Protein 6RQA (pdb70)

Sequence (644 aa):
RHMLVVAEKEIAGLMTPEAAFEAIEAVFASMARRKAYNFPVVREAIGHEDALYGFKGGFDASALVLGLKAGGYWPNNQKHNLINHQSTVFLFDPDTGRVSAAVGGNLLTALRTAAASAVSIKYLAPKGAKVLGMIGAGHQSAFQMRAAANVHRFEKVIGWNPHPEMLSRLADTAAELGLPFEAVELDRLGAEADVIVSITSSFSPLLMNEHVKGPTHIAAMGTDTKGKQELDPALVARARIFTDEVAQSVSIGECQHAIAAGLIREDQVGELGAVVAGDDPGRGDAEVTIFDGTGVGLQDLAVAQAVVELAKHKGVAQEVEIRHMLVVAEKEIAGLMT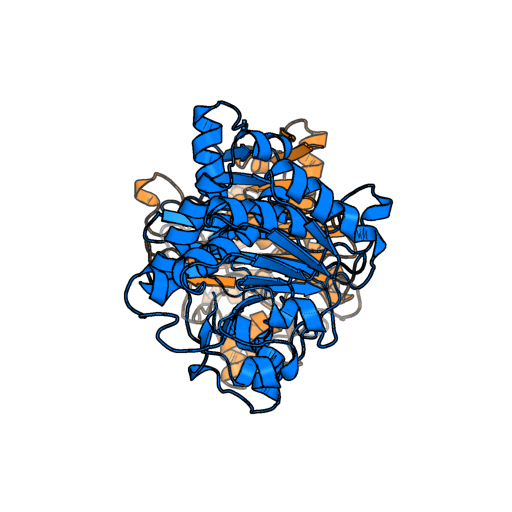PEAAFEAIEAVFASMARRKAYNFPVVREAIGHEDALYGFKGGFDASALVLGLKAGGYWPNNQKHNLINHQSTVFLFDPDTGRVSAAVGGNLLTALRTAAASAVSIKYLAPKGAKVLGMIGAGHQSAFQMRAAANVHRFEKVIGWNPHPEMLSRLADTAAELGLPFEAVELDRLGAEADVIVSITSSFSPLLMNEHVKGPTHIAAMGTDTKGKQELDPALVARARIFTDEVAQSVSIGECQHAIAAGLIREDQVGELGAVVAGDDPGRGDAEVTIFDGTGVGLQDLAVAQAVVELAKHKGVAQEVEI

Organism: Paracoccus denitrificans (strain Pd 1222) (NCBI:txid318586)

Secondary structure (DSSP, 8-state):
--EEEE-GGGHHHH--HHHHHHHHHHHHHHHHTTSEEEPPPEEEE-SSTT-EEEEEEEEETTTTEEEEEEEEE-TTGGGGT--SEEEEEEEE-TTT--EEEEEE-HHHHHHHHHHHHHHHHHHHSPTT--EEEEE--SHHHHHHHHHHHHHS--SEEEEE-SSGGGHHHHHHHHHHTT--EEE--HHHHHHH-SEEEE----EEEEE-TTT--SSEEEEE-S--SBTBEEE-HHHHHTSEEEES-HHHHHHTSTTHHHHHTTSS-GGGEEEHHHHHTTSS--STT-SEEEEE----HHHHHHHHHHHHHHHHHHT--EEE--/-EEEEE-GGGHHHH--HHHHHHHHHHHHHHHHTTSEEEPPPEEEE-SSTT-EEEEEEEEETTTTEEEEEEEEE-TTGGGGT--SEEEEEEEE-TTT--EEEEEE-HHHHHHHHHHHHHHHHHHHSPTT--EEEEE--SHHHHHHHHHHHHHS--SEEEEE-SSGGGGHHHHHHHHHTT--EEE--HHHHHHH-SEEEE----EEEEE-TTT--SSEEEEE-S--STT-EEE-HHHHTTSEEEES-HHHHTTTSTTHHHHHTTSS-STTEEEHHHHHTTSS-TTTT-SEEEEE----HHHHHHHHHHHHHHHHHHT--EEEE-

Foldseek 3Di:
DFAWEFEPVCLVVQDDLVLLLVLLLVVLQQVVVVQKDKDPWFWDQPVPLSWIWTWIWMARNVVQKGWIKTFGARPPCVVVVDHGGFIKTWIAGNVPRHTHYIYGCPVLQLSNLLSVLLLCCLLAFPDPFAEEEEEALDPSSLNNVVSNCVNDPYAAYEYEYPPVVSCVSVQVSCVVSVHYYDYDALLVRLDRGREYEYADQAQDERNEQNSHDFAHEYEYAHFQAARGEHHHLVNVLQAQAEEADLVRCCGRWRVVVVCVVVSDHSVSHHYSNCSSNVNDSYNPPRRYYYYTYNDHGSSSRSSVVSSCVSCVVVVSIDIGHD/DWAWEFEPVCCVVFDDLVLLLVLLLVLLLQVVVVQKDKDDKAWDQPVPLRWIWTWIWMAHNVVQWGWIKTFGARPPCVVVVDHGGWIKTWTAGNVPGHTHYIYTCPVLQLSLLLSNVLLLCLQAFDDPFAEEEEEAQDPSRLNNVNSNCVNDPYAAYEYEYPDVPRPVSVCVSCVVSVHHYDYDDLLQRQDRGSEYEYADQAQDAANELNSHDWAHEYEDRHFQAARHEHHHLVNVLQAQAEERDLVRCCGRWNVVVNVVVVSDDSVRHHHSSCSSNVNDNHNPPRRYYYYTYRDHGSSSRSSVVSSCVSCVVVPNIDIGDD

CATH classification: 3.40.50.720

Radius of gyration: 28.06 Å; Cα contacts (8 Å, |Δi|>4): 1623; chains: 2; bounding box: 65×58×78 Å

GO terms:
  GO:0070404 NADH binding (F, IDA)
  GO:0016639 oxidoreductase activity, acting on the CH-NH2 group of donors, NAD or NADP as acceptor (F, IDA)
  GO:0009436 glyoxylate catabolic process (P, IMP)
  GO:0046296 glycolate catabolic process (P, IMP)

Solvent-accessible surface area: 24777 Å² total; per-residue (Å²): 198,92,0,24,0,0,3,44,131,32,0,72,54,15,12,63,49,85,30,1,23,118,17,0,34,56,5,2,9,16,20,23,130,164,112,8,76,22,3,79,57,8,109,36,73,13,69,44,43,98,0,62,0,8,4,46,1,0,3,9,48,76,64,78,10,0,0,0,22,0,8,24,80,1,47,57,1,158,133,62,130,29,96,46,111,7,18,7,0,0,4,3,48,12,48,12,1,34,5,39,2,0,0,5,0,35,38,0,28,2,21,11,14,2,2,2,3,2,0,0,3,110,63,1,20,9,157,59,4,105,27,0,0,0,1,1,1,29,112,41,0,2,27,2,0,71,10,2,24,73,41,44,190,5,74,64,0,0,0,38,8,60,117,98,162,82,25,70,82,0,37,92,9,0,76,125,54,66,25,81,50,56,54,14,118,16,84,96,0,0,53,71,2,35,0,0,1,0,24,15,83,13,140,61,49,30,0,71,33,126,45,0,108,36,82,0,0,0,0,1,14,10,1,46,42,144,39,35,20,1,1,21,26,42,0,2,39,82,11,106,5,3,0,8,52,29,66,19,0,31,38,35,0,3,0,16,42,0,46,90,70,61,90,14,149,103,114,84,9,23,50,0,4,20,11,24,16,66,115,40,124,0,13,47,152,24,91,0,0,1,0,0,3,7,8,0,2,1,1,0,2,17,0,0,55,29,0,9,88,66,0,117,165,115,63,37,17,60,132,9,77,18,162,110,1,35,0,0,2,47,146,47,0,76,71,19,13,64,49,94,22,2,21,122,17,0,34,57,3,3,8,10,16,18,123,172,98,8,78,23,4,81,65,10,149,39,71,10,72,45,41,96,1,60,0,11,2,73,1,0,4,6,51,67,58,84,6,0,0,0,15,0,7,25,76,1,54,54,1,159,127,70,143,22,105,46,116,15,19,7,0,0,8,4,49,11,46,13,0,52,10,43,3,0,0,4,0,36,39,0,36,4,26,12,18,2,2,1,1,2,0,0,2,106,58,1,22,9,207,58,4,111,20,0,0,0,2,2,2,37,119,58,1,15,30,1,0,67,8,1,28,61,39,38,222,14,111,47,0,0,0,44,12,53,127,92,136,96,38,69,84,0,33,98,6,0,74,113,56,62,34,76,48,62,61,12,115,16,87,100,0,0,54,69,2,34,0,0,0,0,21,17,85,15,133,64,51,32,0,53,38,110,33,0,120,27,80,1,0,0,0,0,15,9,1,58,40,145,34,36,20,1,2,18,31,45,0,2,43,93,15,94,7,3,0,8,47,36,73,33,0,20,52,56,0,3,0,2,42,1,53,81,70,61,88,27,154,105,103,120,9,20,48,0,2,17,15,29,20,63,110,37,123,1,30,51,151,26,88,1,0,0,0,0,3,13,15,3,3,1,2,0,1,12,0,0,60,22,0,10,60,63,0,104,142,147,65,38,18,55,133,5,62,15

B-factor: mean 52.24, std 17.53, range [22.67, 156.12]

InterPro domains:
  IPR003462 Ornithine cyclodeaminase/mu-crystallin [PF02423] (9-312)
  IPR003462 Ornithine cyclodeaminase/mu-crystallin [PIRSF001439] (1-320)
  IPR003462 Ornithine cyclodeaminase/mu-crystallin [PTHR13812] (1-317)
  IPR023401 Ornithine cyclodeaminase, N-terminal [G3DSA:3.30.1780.10] (6-314)
  IPR036291 NAD(P)-binding domain superfamily [SSF51735] (1-320)
  IPR054860 Iminosuccinate reductase BhcD [NF045643] (1-320)

Nearest PDB structures (foldseek):
  6rqa-assembly1_B  TM=1.003E+00  e=3.065E-73  Paracoccus denitrificans PD1222
  1omo-assembly1_A  TM=9.480E-01  e=4.350E-32  Archaeoglobus fulgidus
  5yu0-assembly1_B  TM=8.718E-01  e=1.323E-27  Streptomyces pristinaespiralis
  3hdj-assembly1_B  TM=9.261E-01  e=1.068E-26  Bordetella pertussis
  1x7d-assembly1_A  TM=8.361E-01  e=2.037E-24  Pseudomonas putida

Structure (mmCIF, N/CA/C/O backbone):
data_6RQA
#
_entry.id   6RQA
#
_cell.length_a   50.386
_cell.length_b   72.407
_cell.length_c   164.266
_cell.angle_alpha   90.000
_cell.angle_beta   90.000
_cell.angle_gamma   90.000
#
_symmetry.space_group_name_H-M   'P 21 21 21'
#
loop_
_entity.id
_entity.type
_entity.pdbx_description
1 polymer 'iminosuccinate reductase'
2 non-polymer NICOTINAMIDE-ADENINE-DINUCLEOTIDE
3 non-polymer 'TERBIUM(III) ION'
4 non-polymer Tb-Xo4
5 water water
#
loop_
_atom_site.group_PDB
_atom_site.id
_atom_site.type_symbol
_atom_site.label_atom_id
_atom_site.label_alt_id
_atom_site.label_comp_id
_atom_site.label_asym_id
_atom_site.label_entity_id
_atom_site.label_seq_id
_atom_site.pdbx_PDB_ins_code
_atom_site.Cartn_x
_atom_site.Cartn_y
_atom_site.Cartn_z
_atom_site.occupancy
_atom_site.B_iso_or_equiv
_atom_site.auth_seq_id
_atom_site.auth_comp_id
_atom_site.auth_asym_id
_atom_site.auth_atom_id
_atom_site.pdbx_PDB_model_num
ATOM 1 N N . ARG A 1 20 ? 9.46000 33.89700 60.94100 1.000 80.77955 -1 ARG A N 1
ATOM 2 C CA . ARG A 1 20 ? 9.86400 32.51700 60.69500 1.000 82.88982 -1 ARG A CA 1
ATOM 3 C C . ARG A 1 20 ? 11.30600 32.43600 60.21600 1.000 88.25251 -1 ARG A C 1
ATOM 4 O O . ARG A 1 20 ? 11.71600 33.16000 59.30700 1.000 85.80630 -1 ARG A O 1
ATOM 12 N N . HIS A 1 21 ? 12.07000 31.54100 60.83200 1.000 87.42847 0 HIS A N 1
ATOM 13 C CA . HIS A 1 21 ? 13.47300 31.35500 60.49300 1.000 72.84959 0 HIS A CA 1
ATOM 14 C C . HIS A 1 21 ? 13.88700 29.95200 60.91400 1.000 57.23707 0 HIS A C 1
ATOM 15 O O . HIS A 1 21 ? 13.08100 29.16600 61.41900 1.000 56.63244 0 HIS A O 1
ATOM 22 N N . MET A 1 22 ? 15.16100 29.64700 60.70200 1.000 48.47306 1 MET A N 1
ATOM 23 C CA . MET A 1 22 ? 15.72900 28.34100 60.99200 1.000 40.11402 1 MET A CA 1
ATOM 24 C C . MET A 1 22 ? 16.99400 28.52700 61.81500 1.000 42.20888 1 MET A C 1
ATOM 25 O O . MET A 1 22 ? 17.78000 29.44300 61.55800 1.000 43.53321 1 MET A O 1
ATOM 30 N N . LEU A 1 23 ? 17.18300 27.66700 62.81000 1.000 38.57505 2 LEU A N 1
ATOM 31 C CA . LEU A 1 23 ? 18.36300 27.73000 63.65700 1.000 41.20476 2 LEU A CA 1
ATOM 32 C C . LEU A 1 23 ? 19.44000 26.78500 63.14300 1.000 36.53006 2 LEU A C 1
ATOM 33 O O . LEU A 1 23 ? 19.15000 25.75400 62.53200 1.000 43.33608 2 LEU A O 1
ATOM 38 N N . VAL A 1 24 ? 20.69600 27.15500 63.38600 1.000 40.49612 3 VAL A N 1
ATOM 39 C CA . VAL A 1 24 ? 21.84800 26.34000 63.01100 1.000 39.54331 3 VAL A CA 1
ATOM 40 C C . VAL A 1 24 ? 22.82500 26.32600 64.17600 1.000 36.32163 3 VAL A C 1
ATOM 41 O O . VAL A 1 24 ? 23.19200 27.38500 64.69700 1.000 35.92236 3 VAL A O 1
ATOM 45 N N . VAL A 1 25 ? 23.24300 25.13200 64.58700 1.000 31.71018 4 VAL A N 1
ATOM 46 C CA . VAL A 1 25 ? 24.22400 24.95600 65.65200 1.000 36.28165 4 VAL A CA 1
ATOM 47 C C . VAL A 1 25 ? 25.45200 24.30300 65.03600 1.000 39.17860 4 VAL A C 1
ATOM 48 O O . VAL A 1 25 ? 25.40900 23.12800 64.64400 1.000 24.27748 4 VAL A O 1
ATOM 52 N N . ALA A 1 26 ? 26.54500 25.05800 64.95200 1.000 41.80710 5 ALA A N 1
ATOM 53 C CA . ALA A 1 26 ? 27.77100 24.55700 64.35100 1.000 39.16286 5 ALA A CA 1
ATOM 54 C C . ALA A 1 26 ? 28.36000 23.42000 65.18200 1.000 40.63305 5 ALA A C 1
ATOM 55 O O . ALA A 1 26 ? 28.11600 23.29700 66.38600 1.000 58.18260 5 ALA A O 1
ATOM 57 N N . GLU A 1 27 ? 29.15400 22.58000 64.51300 1.000 42.84351 6 GLU A N 1
ATOM 58 C CA . GLU A 1 27 ? 29.76700 21.43600 65.18100 1.000 43.61672 6 GLU A CA 1
ATOM 59 C C . GLU A 1 27 ? 30.69900 21.87800 66.30300 1.000 41.49791 6 GLU A C 1
ATOM 60 O O . GLU A 1 27 ? 30.78900 21.21500 67.34300 1.000 45.97015 6 GLU A O 1
ATOM 66 N N . LYS A 1 28 ? 31.39600 23.00000 66.11400 1.000 37.78899 7 LYS A N 1
ATOM 67 C CA . LYS A 1 28 ? 32.38500 23.44000 67.09200 1.000 50.06502 7 LYS A CA 1
ATOM 68 C C . LYS A 1 28 ? 31.75600 23.87400 68.41000 1.000 53.48780 7 LYS A C 1
ATOM 69 O O . LYS A 1 28 ? 32.46500 23.96700 69.41800 1.000 51.49955 7 LYS A O 1
ATOM 75 N N . GLU A 1 29 ? 30.45200 24.13600 68.42800 1.000 48.55964 8 GLU A N 1
ATOM 76 C CA . GLU A 1 29 ? 29.77000 24.56400 69.64100 1.000 45.47340 8 GLU A CA 1
ATOM 77 C C . GLU A 1 29 ? 29.25300 23.40300 70.48100 1.000 45.77366 8 GLU A C 1
ATOM 78 O O . GLU A 1 29 ? 28.86100 23.62100 71.63200 1.000 54.27453 8 GLU A O 1
ATOM 84 N N . ILE A 1 30 ? 29.25300 22.18100 69.94000 1.000 42.96274 9 ILE A N 1
ATOM 85 C CA . ILE A 1 30 ? 28.63100 21.05200 70.62900 1.000 39.44484 9 ILE A CA 1
ATOM 86 C C . ILE A 1 30 ? 29.34900 20.75200 71.93800 1.000 38.44853 9 ILE A C 1
ATOM 87 O O . ILE A 1 30 ? 28.71100 20.49800 72.96700 1.000 39.21189 9 ILE A O 1
ATOM 92 N N . ALA A 1 31 ? 30.68500 20.77800 71.92200 1.000 52.31665 10 ALA A N 1
ATOM 93 C CA . ALA A 1 31 ? 31.45200 20.40900 73.10900 1.000 43.25532 10 ALA A CA 1
ATOM 94 C C . ALA A 1 31 ? 31.15800 21.33900 74.28000 1.000 44.49970 10 ALA A C 1
ATOM 95 O O . ALA A 1 31 ? 31.03700 20.88800 75.42500 1.000 42.76072 10 ALA A O 1
ATOM 97 N N . GLY A 1 32 ? 31.03800 22.63900 74.01600 1.000 59.20251 11 GLY A N 1
ATOM 98 C CA . GLY A 1 32 ? 30.74800 23.59000 75.07200 1.000 65.63940 11 GLY A CA 1
ATOM 99 C C . GLY A 1 32 ? 29.31400 23.60600 75.54600 1.000 66.06421 11 GLY A C 1
ATOM 100 O O . GLY A 1 32 ? 29.00000 24.32000 76.50500 1.000 70.27457 11 GLY A O 1
ATOM 101 N N . LEU A 1 33 ? 28.43700 22.84000 74.90100 1.000 52.15555 12 LEU A N 1
ATOM 102 C CA . LEU A 1 33 ? 27.02600 22.77400 75.26200 1.000 47.16882 12 LEU A CA 1
ATOM 103 C C . LEU A 1 33 ? 26.62800 21.45300 75.89700 1.000 48.80499 12 LEU A C 1
ATOM 104 O O . LEU A 1 33 ? 25.89800 21.44800 76.88900 1.000 46.36613 12 LEU A O 1
ATOM 109 N N . MET A 1 34 ? 27.09900 20.33400 75.36100 1.000 56.24141 13 MET A N 1
ATOM 110 C CA . MET A 1 34 ? 26.70200 19.02400 75.85000 1.000 54.28019 13 MET A CA 1
ATOM 111 C C . MET A 1 34 ? 27.63200 18.53800 76.95400 1.000 49.76080 13 MET A C 1
ATOM 112 O O . MET A 1 34 ? 28.83400 18.81800 76.95700 1.000 56.01684 13 MET A O 1
ATOM 117 N N . THR A 1 35 ? 27.05400 17.81000 77.89600 1.000 48.53568 14 THR A N 1
ATOM 118 C CA . THR A 1 35 ? 27.75900 17.12600 78.96600 1.000 46.04286 14 THR A CA 1
ATOM 119 C C . THR A 1 35 ? 27.30400 15.67700 78.97900 1.000 45.39850 14 THR A C 1
ATOM 120 O O . THR A 1 35 ? 26.21100 15.35900 78.49700 1.000 47.67471 14 THR A O 1
ATOM 124 N N . PRO A 1 36 ? 28.12800 14.76500 79.50300 1.000 42.50960 15 PRO A N 1
ATOM 125 C CA . PRO A 1 36 ? 27.68000 13.36600 79.61000 1.000 42.13079 15 PRO A CA 1
ATOM 126 C C . PRO A 1 36 ? 26.41200 13.19800 80.43200 1.000 47.93864 15 PRO A C 1
ATOM 127 O O . PRO A 1 36 ? 25.64800 12.25600 80.18600 1.000 46.41674 15 PRO A O 1
ATOM 131 N N . GLU A 1 37 ? 26.16100 14.08600 81.39800 1.000 52.02237 16 GLU A N 1
ATOM 132 C CA . GLU A 1 37 ? 24.92400 14.00500 82.17000 1.000 54.28215 16 GLU A CA 1
ATOM 133 C C . GLU A 1 37 ? 23.72800 14.47000 81.34700 1.000 51.65770 16 GLU A C 1
ATOM 134 O O . GLU A 1 37 ? 22.65200 13.86300 81.41100 1.000 39.81823 16 GLU A O 1
ATOM 140 N N . ALA A 1 38 ? 23.89600 15.54500 80.57200 1.000 36.43967 17 ALA A N 1
ATOM 141 C CA . ALA A 1 38 ? 22.80000 16.03700 79.74200 1.000 29.01201 17 ALA A CA 1
ATOM 142 C C . ALA A 1 38 ? 22.44400 15.04000 78.64600 1.000 38.63952 17 ALA A C 1
ATOM 143 O O . ALA A 1 38 ? 21.26200 14.82700 78.35300 1.000 46.71637 17 ALA A O 1
ATOM 145 N N . ALA A 1 39 ? 23.45200 14.42300 78.02600 1.000 38.45234 18 ALA A N 1
ATOM 146 C CA . ALA A 1 39 ? 23.18000 13.37800 77.04700 1.000 44.75506 18 ALA A CA 1
ATOM 147 C C . ALA A 1 39 ? 22.53200 12.16400 77.69500 1.000 47.75461 18 ALA A C 1
ATOM 148 O O . ALA A 1 39 ? 21.69900 11.49900 77.07000 1.000 47.89685 18 ALA A O 1
ATOM 150 N N . PHE A 1 40 ? 22.89400 11.86600 78.94500 1.000 38.31456 19 PHE A N 1
ATOM 151 C CA . PHE A 1 40 ? 22.30800 10.72200 79.63400 1.000 37.83026 19 PHE A CA 1
ATOM 152 C C . PHE A 1 40 ? 20.82100 10.94000 79.89000 1.000 39.51606 19 PHE A C 1
ATOM 153 O O . PHE A 1 40 ? 20.00500 10.04000 79.66100 1.000 35.00043 19 PHE A O 1
ATOM 161 N N . GLU A 1 41 ? 20.45200 12.13200 80.36500 1.000 34.38915 20 GLU A N 1
ATOM 162 C CA . GLU A 1 41 ? 19.05100 12.40600 80.67300 1.000 31.89950 20 GLU A CA 1
ATOM 163 C C . GLU A 1 41 ? 18.18900 12.37500 79.41800 1.000 40.01858 20 GLU A C 1
ATOM 164 O O . GLU A 1 41 ? 17.03200 11.93900 79.46300 1.000 46.15665 20 GLU A O 1
ATOM 170 N N . ALA A 1 42 ? 18.73100 12.83400 78.28800 1.000 37.86493 21 ALA A N 1
ATOM 171 C CA . ALA A 1 42 ? 17.96100 12.82900 77.04800 1.000 34.01084 21 ALA A CA 1
ATOM 172 C C . ALA A 1 42 ? 17.73100 11.40800 76.55100 1.000 42.03166 21 ALA A C 1
ATOM 173 O O . ALA A 1 42 ? 16.60900 11.04100 76.18200 1.000 41.86004 21 ALA A O 1
ATOM 175 N N . ILE A 1 43 ? 18.78400 10.58800 76.54700 1.000 37.12385 22 ILE A N 1
ATOM 176 C CA . ILE A 1 43 ? 18.67600 9.24000 75.99900 1.000 36.25356 22 ILE A CA 1
ATOM 177 C C . ILE A 1 43 ? 17.86700 8.34200 76.92700 1.000 34.64506 22 ILE A C 1
ATOM 178 O O . ILE A 1 43 ? 17.10000 7.48600 76.46900 1.000 36.33154 22 ILE A O 1
ATOM 183 N N . GLU A 1 44 ? 18.02000 8.52000 78.24100 1.000 41.56962 23 GLU A N 1
ATOM 184 C CA . GLU A 1 44 ? 17.22000 7.74600 79.18500 1.000 39.02578 23 GLU A CA 1
ATOM 185 C C . GLU A 1 44 ? 15.73200 8.00000 78.98100 1.000 38.26202 23 GLU A C 1
ATOM 186 O O . GLU A 1 44 ? 14.92900 7.06000 78.96400 1.000 34.37720 23 GLU A O 1
ATOM 192 N N . ALA A 1 45 ? 15.34800 9.26700 78.80600 1.000 35.36178 24 ALA A N 1
ATOM 193 C CA . ALA A 1 45 ? 13.94700 9.58900 78.56600 1.000 27.61712 24 ALA A CA 1
ATOM 194 C C . ALA A 1 45 ? 13.45800 9.02900 77.23700 1.000 37.39354 24 ALA A C 1
ATOM 195 O O . ALA A 1 45 ? 12.28900 8.64400 77.12400 1.000 44.71492 24 ALA A O 1
ATOM 197 N N . VAL A 1 46 ? 14.32900 8.96900 76.22800 1.000 35.52761 25 VAL A N 1
ATOM 198 C CA . VAL A 1 46 ? 13.90800 8.48200 74.91700 1.000 44.24732 25 VAL A CA 1
ATOM 199 C C . VAL A 1 46 ? 13.66700 6.97700 74.95300 1.000 39.86242 25 VAL A C 1
ATOM 200 O O . VAL A 1 46 ? 12.76100 6.46600 74.28300 1.000 50.15706 25 VAL A O 1
ATOM 204 N N . PHE A 1 47 ? 14.46200 6.24400 75.73700 1.000 49.02709 26 PHE A N 1
ATOM 205 C CA . PHE A 1 47 ? 14.21500 4.81500 75.90100 1.000 51.84582 26 PHE A CA 1
ATOM 206 C C . PHE A 1 47 ? 12.86300 4.56400 76.55400 1.000 52.12285 26 PHE A C 1
ATOM 207 O O . PHE A 1 47 ? 12.14600 3.62900 76.17800 1.000 50.92686 26 PHE A O 1
ATOM 215 N N . ALA A 1 48 ? 12.49300 5.39400 77.53100 1.000 38.31178 27 ALA A N 1
ATOM 216 C CA . ALA A 1 48 ? 11.19700 5.23700 78.18100 1.000 46.40035 27 ALA A CA 1
ATOM 217 C C . ALA A 1 48 ? 10.05500 5.58100 77.23100 1.000 47.38771 27 ALA A C 1
ATOM 218 O O . ALA A 1 48 ? 9.01800 4.90600 77.22800 1.000 40.62914 27 ALA A O 1
ATOM 220 N N . SER A 1 49 ? 10.22600 6.62300 76.41400 1.000 46.23415 28 SER A N 1
ATOM 221 C CA . SER A 1 49 ? 9.17800 7.00500 75.47200 1.000 45.26589 28 SER A CA 1
ATOM 222 C C . SER A 1 49 ? 8.94900 5.92000 74.42800 1.000 49.85875 28 SER A C 1
ATOM 223 O O . SER A 1 49 ? 7.80900 5.68200 74.01200 1.000 44.98539 28 SER A O 1
ATOM 226 N N . MET A 1 50 ? 10.02100 5.25300 73.99000 1.000 40.82569 29 MET A N 1
ATOM 227 C CA . MET A 1 50 ? 9.87000 4.15900 73.03600 1.000 37.85221 29 MET A CA 1
ATOM 228 C C . MET A 1 50 ? 9.14900 2.97400 73.66400 1.000 41.95710 29 MET A C 1
ATOM 229 O O . MET A 1 50 ? 8.33400 2.31700 73.00600 1.000 49.36493 29 MET A O 1
ATOM 234 N N . ALA A 1 51 ? 9.44200 2.68100 74.93300 1.000 30.06400 30 ALA A N 1
ATOM 235 C CA . ALA A 1 51 ? 8.76800 1.57900 75.61000 1.000 32.86424 30 ALA A CA 1
ATOM 236 C C . ALA A 1 51 ? 7.29300 1.88500 75.82600 1.000 40.18993 30 ALA A C 1
ATOM 237 O O . ALA A 1 51 ? 6.44300 0.99900 75.68800 1.000 32.72506 30 ALA A O 1
ATOM 239 N N . ARG A 1 52 ? 6.97000 3.13200 76.16700 1.000 41.61616 31 ARG A N 1
ATOM 240 C CA . ARG A 1 52 ? 5.58700 3.55100 76.34800 1.000 43.60817 31 ARG A CA 1
ATOM 241 C C . ARG A 1 52 ? 4.88700 3.85800 75.03300 1.000 47.71325 31 ARG A C 1
ATOM 242 O O . ARG A 1 52 ? 3.73500 4.30500 75.05700 1.000 37.17731 31 ARG A O 1
ATOM 250 N N . ARG A 1 53 ? 5.55600 3.63800 73.89800 1.000 45.23305 32 ARG A N 1
ATOM 251 C CA . ARG A 1 53 ? 4.98200 3.85300 72.56900 1.000 45.81027 32 ARG A CA 1
ATOM 252 C C . ARG A 1 53 ? 4.56700 5.30600 72.35100 1.000 47.92634 32 ARG A C 1
ATOM 253 O O . ARG A 1 53 ? 3.62300 5.58800 71.60900 1.000 57.67115 32 ARG A O 1
ATOM 261 N N . LYS A 1 54 ? 5.26500 6.23600 72.99700 1.000 38.42212 33 LYS A N 1
ATOM 262 C CA . LYS A 1 54 ? 5.08600 7.66000 72.74300 1.000 35.03810 33 LYS A CA 1
ATOM 263 C C . LYS A 1 54 ? 6.08000 8.19700 71.72500 1.000 37.84555 33 LYS A C 1
ATOM 264 O O . LYS A 1 54 ? 6.08900 9.40400 71.46200 1.000 37.44418 33 LYS A O 1
ATOM 270 N N . ALA A 1 55 ? 6.91000 7.32900 71.15100 1.000 44.60957 34 ALA A N 1
ATOM 271 C CA . ALA A 1 55 ? 7.92000 7.72200 70.18200 1.000 32.63301 34 ALA A CA 1
ATOM 272 C C . ALA A 1 55 ? 8.32500 6.48900 69.39100 1.000 37.19931 34 ALA A C 1
ATOM 273 O O . ALA A 1 55 ? 8.23000 5.36300 69.88700 1.000 34.15217 34 ALA A O 1
ATOM 275 N N . TYR A 1 56 ? 8.77300 6.70900 68.15800 1.000 28.09646 35 TYR A N 1
ATOM 276 C CA . TYR A 1 56 ? 9.17300 5.59600 67.30800 1.000 31.37442 35 TYR A CA 1
ATOM 277 C C . TYR A 1 56 ? 10.13600 6.09800 66.24400 1.000 30.30520 35 TYR A C 1
ATOM 278 O O . TYR A 1 56 ? 10.17500 7.28900 65.92600 1.000 31.01699 35 TYR A O 1
ATOM 287 N N . ASN A 1 57 ? 10.90600 5.16500 65.69400 1.000 33.86037 36 ASN A N 1
ATOM 288 C CA . ASN A 1 57 ? 11.87600 5.45500 64.64900 1.000 31.21305 36 ASN A CA 1
ATOM 289 C C . ASN A 1 57 ? 11.30200 5.10000 63.28500 1.000 33.85277 36 ASN A C 1
ATOM 290 O O . ASN A 1 57 ? 10.63800 4.07200 63.12800 1.000 39.79441 36 ASN A O 1
ATOM 295 N N . PHE A 1 58 ? 11.57200 5.95300 62.30000 1.000 39.83723 37 PHE A N 1
ATOM 296 C CA . PHE A 1 58 ? 11.15700 5.68400 60.93600 1.000 35.53035 37 PHE A CA 1
ATOM 297 C C . PHE A 1 58 ? 11.97200 4.52900 60.35900 1.000 33.78705 37 PHE A C 1
ATOM 298 O O . PHE A 1 58 ? 13.03700 4.18800 60.87800 1.000 46.39908 37 PHE A O 1
ATOM 306 N N . PRO A 1 59 ? 11.48200 3.89800 59.29200 1.000 35.71117 38 PRO A N 1
ATOM 307 C CA . PRO A 1 59 ? 12.29900 2.89800 58.59300 1.000 40.81555 38 PRO A CA 1
ATOM 308 C C . PRO A 1 59 ? 13.60300 3.51200 58.10200 1.000 43.61441 38 PRO A C 1
ATOM 309 O O . PRO A 1 59 ? 13.61400 4.57000 57.47000 1.000 43.51108 38 PRO A O 1
ATOM 313 N N . VAL A 1 60 ? 14.70700 2.83900 58.40400 1.000 34.33925 39 VAL A N 1
ATOM 314 C CA . VAL A 1 60 ? 16.03100 3.38500 58.12900 1.000 28.28813 39 VAL A CA 1
ATOM 315 C C . VAL A 1 60 ? 16.35400 3.22500 56.65000 1.000 23.77159 39 VAL A C 1
ATOM 316 O O . VAL A 1 60 ? 16.20600 2.13800 56.08100 1.000 37.12707 39 VAL A O 1
ATOM 320 N N . VAL A 1 61 ? 16.78800 4.31300 56.02400 1.000 23.45982 40 VAL A N 1
ATOM 321 C CA . VAL A 1 61 ? 17.38300 4.26200 54.69400 1.000 32.69263 40 VAL A CA 1
ATOM 322 C C . VAL A 1 61 ? 18.89300 4.16500 54.85900 1.000 36.24979 40 VAL A C 1
ATOM 323 O O . VAL A 1 61 ? 19.48500 4.89300 55.66400 1.000 53.39925 40 VAL A O 1
ATOM 327 N N . ARG A 1 62 ? 19.51400 3.25300 54.11500 1.000 27.15030 41 ARG A N 1
ATOM 328 C CA . ARG A 1 62 ? 20.96100 3.06200 54.18900 1.000 31.46608 41 ARG A CA 1
ATOM 329 C C . ARG A 1 62 ? 21.41900 2.55400 52.83100 1.000 43.27856 41 ARG A C 1
ATOM 330 O O . ARG A 1 62 ? 21.14500 1.40400 52.47400 1.000 44.80017 41 ARG A O 1
ATOM 338 N N . GLU A 1 63 ? 22.11200 3.40600 52.08000 1.000 37.34483 42 GLU A N 1
ATOM 339 C CA . GLU A 1 63 ? 22.46300 3.12500 50.69700 1.000 36.10144 42 GLU A CA 1
ATOM 340 C C . GLU A 1 63 ? 23.96900 3.21000 50.49300 1.000 33.62535 42 GLU A C 1
ATOM 341 O O . GLU A 1 63 ? 24.62200 4.13800 50.97800 1.000 33.80101 42 GLU A O 1
ATOM 347 N N . ALA A 1 64 ? 24.51200 2.23100 49.77300 1.000 42.31535 43 ALA A N 1
ATOM 348 C CA . ALA A 1 64 ? 25.88500 2.29800 49.27600 1.000 41.06749 43 ALA A CA 1
ATOM 349 C C . ALA A 1 64 ? 25.81900 2.95900 47.90600 1.000 42.24039 43 ALA A C 1
ATOM 350 O O . ALA A 1 64 ? 25.59600 2.30600 46.88500 1.000 45.44851 43 ALA A O 1
ATOM 352 N N . ILE A 1 65 ? 26.00600 4.28200 47.88700 1.000 47.47753 44 ILE A N 1
ATOM 353 C CA . ILE A 1 65 ? 25.81000 5.06600 46.67300 1.000 44.51143 44 ILE A CA 1
ATOM 354 C C . ILE A 1 65 ? 26.81700 4.75000 45.57900 1.000 53.85679 44 ILE A C 1
ATOM 355 O O . ILE A 1 65 ? 26.62000 5.16800 44.43300 1.000 64.59991 44 ILE A O 1
ATOM 360 N N . GLY A 1 66 ? 27.89000 4.02800 45.89600 1.000 60.23621 45 GLY A N 1
ATOM 361 C CA . GLY A 1 66 ? 28.88800 3.66500 44.91400 1.000 68.63838 45 GLY A CA 1
ATOM 362 C C . GLY A 1 66 ? 29.97800 4.69000 44.69300 1.000 72.06366 45 GLY A C 1
ATOM 363 O O . GLY A 1 66 ? 30.92400 4.41200 43.94600 1.000 89.58015 45 GLY A O 1
ATOM 364 N N . HIS A 1 67 ? 29.88200 5.86000 45.31700 1.000 49.67369 46 HIS A N 1
ATOM 365 C CA . HIS A 1 67 ? 30.86300 6.92700 45.16600 1.000 43.26878 46 HIS A CA 1
ATOM 366 C C . HIS A 1 67 ? 31.70600 6.99800 46.43100 1.000 52.12712 46 HIS A C 1
ATOM 367 O O . HIS A 1 67 ? 31.16400 7.14600 47.53200 1.000 43.48082 46 HIS A O 1
ATOM 374 N N . GLU A 1 68 ? 33.02800 6.88400 46.27000 1.000 42.23398 47 GLU A N 1
ATOM 375 C CA . GLU A 1 68 ? 33.97800 6.93000 47.38400 1.000 34.92384 47 GLU A CA 1
ATOM 376 C C . GLU A 1 68 ? 33.70300 5.83700 48.41600 1.000 38.28574 47 GLU A C 1
ATOM 377 O O . GLU A 1 68 ? 34.04100 5.98700 49.59300 1.000 37.72251 47 GLU A O 1
ATOM 383 N N . ASP A 1 69 ? 33.08800 4.73300 47.97900 1.000 42.43826 48 ASP A N 1
ATOM 384 C CA . ASP A 1 69 ? 32.74100 3.60800 48.85300 1.000 47.62325 48 ASP A CA 1
ATOM 385 C C . ASP A 1 69 ? 31.87700 4.04900 50.03000 1.000 41.20767 48 ASP A C 1
ATOM 386 O O . ASP A 1 69 ? 31.90300 3.43300 51.09800 1.000 44.31045 48 ASP A O 1
ATOM 391 N N . ALA A 1 70 ? 31.09500 5.10600 49.83800 1.000 41.20368 49 ALA A N 1
ATOM 392 C CA . ALA A 1 70 ? 30.38100 5.73300 50.93700 1.000 52.45093 49 ALA A CA 1
ATOM 393 C C . ALA A 1 70 ? 29.09600 4.98600 51.27400 1.000 42.58774 49 ALA A C 1
ATOM 394 O O . ALA A 1 70 ? 28.45700 4.37400 50.41400 1.000 34.96259 49 ALA A O 1
ATOM 396 N N . LEU A 1 71 ? 28.72500 5.04700 52.55000 1.000 39.27045 50 LEU A N 1
ATOM 397 C CA . LEU A 1 71 ? 27.44000 4.56800 53.04300 1.000 28.32659 50 LEU A CA 1
ATOM 398 C C . LEU A 1 71 ? 26.64100 5.77900 53.50300 1.000 36.04639 50 LEU A C 1
ATOM 399 O O . LEU A 1 71 ? 27.06800 6.49500 54.41500 1.000 38.94958 50 LEU A O 1
ATOM 404 N N . TYR A 1 72 ? 25.49300 6.01200 52.87100 1.000 43.61664 51 TYR A N 1
ATOM 405 C CA . TYR A 1 72 ? 24.69600 7.20500 53.12000 1.000 35.93254 51 TYR A CA 1
ATOM 406 C C . TYR A 1 72 ? 23.23700 6.82300 53.32400 1.000 35.77408 51 TYR A C 1
ATOM 407 O O . TYR A 1 72 ? 22.73200 5.90200 52.67700 1.000 40.92940 51 TYR A O 1
ATOM 416 N N . GLY A 1 73 ? 22.56600 7.53100 54.22400 1.000 34.78103 52 GLY A N 1
ATOM 417 C CA . GLY A 1 73 ? 21.17400 7.23500 54.49700 1.000 35.54797 52 GLY A CA 1
ATOM 418 C C . GLY A 1 73 ? 20.60700 8.17100 55.54200 1.000 37.55421 52 GLY A C 1
ATOM 419 O O . GLY A 1 73 ? 21.24100 9.15200 55.93800 1.000 45.26067 52 GLY A O 1
ATOM 420 N N . PHE A 1 74 ? 19.39200 7.85000 55.98700 1.000 35.78237 53 PHE A N 1
ATOM 421 C CA . PHE A 1 74 ? 18.66100 8.67800 56.93500 1.000 31.63072 53 PHE A CA 1
ATOM 422 C C . PHE A 1 74 ? 18.10600 7.82200 58.06500 1.000 22.67053 53 PHE A C 1
ATOM 423 O O . PHE A 1 74 ? 17.74100 6.66100 57.86600 1.000 35.93011 53 PHE A O 1
ATOM 431 N N . LYS A 1 75 ? 18.03900 8.41600 59.25600 1.000 30.31923 54 LYS A N 1
ATOM 432 C CA . LYS A 1 75 ? 17.41100 7.80000 60.42700 1.000 31.53648 54 LYS A CA 1
ATOM 433 C C . LYS A 1 75 ? 16.41900 8.81400 60.99100 1.000 32.32769 54 LYS A C 1
ATOM 434 O O . LYS A 1 75 ? 16.78400 9.67500 61.79500 1.000 30.08451 54 LYS A O 1
ATOM 440 N N . GLY A 1 76 ? 15.16200 8.71500 60.55700 1.000 38.78527 55 GLY A N 1
ATOM 441 C CA . GLY A 1 76 ? 14.13100 9.60700 61.04000 1.000 42.49590 55 GLY A CA 1
ATOM 442 C C . GLY A 1 76 ? 13.38400 9.04200 62.23500 1.000 41.38083 55 GLY A C 1
ATOM 443 O O . GLY A 1 76 ? 13.52600 7.87600 62.59700 1.000 34.13608 55 GLY A O 1
ATOM 444 N N . GLY A 1 77 ? 12.57700 9.89700 62.84900 1.000 38.45470 56 GLY A N 1
ATOM 445 C CA . GLY A 1 77 ? 11.80200 9.49000 64.00800 1.000 38.19727 56 GLY A CA 1
ATOM 446 C C . GLY A 1 77 ? 10.92500 10.62800 64.48000 1.000 33.88475 56 GLY A C 1
ATOM 447 O O . GLY A 1 77 ? 11.05500 11.77400 64.03500 1.000 26.78167 56 GLY A O 1
ATOM 448 N N . PHE A 1 78 ? 10.02400 10.29000 65.40100 1.000 24.04377 57 PHE A N 1
ATOM 449 C CA . PHE A 1 78 ? 9.09200 11.26100 65.95800 1.000 24.35325 57 PHE A CA 1
ATOM 450 C C . PHE A 1 78 ? 8.84700 10.93700 67.42200 1.000 34.21658 57 PHE A C 1
ATOM 451 O O . PHE A 1 78 ? 8.57700 9.78400 67.76800 1.000 31.06235 57 PHE A O 1
ATOM 459 N N . ASP A 1 79 ? 8.94600 11.95600 68.27200 1.000 33.96871 58 ASP A N 1
ATOM 460 C CA . ASP A 1 79 ? 8.69800 11.83600 69.70600 1.000 38.59840 58 ASP A CA 1
ATOM 461 C C . ASP A 1 79 ? 7.45900 12.66700 70.01800 1.000 37.54324 58 ASP A C 1
ATOM 462 O O . ASP A 1 79 ? 7.54800 13.88300 70.20200 1.000 37.12345 58 ASP A O 1
ATOM 467 N N . ALA A 1 80 ? 6.30200 12.00400 70.07700 1.000 40.12882 59 ALA A N 1
ATOM 468 C CA . ALA A 1 80 ? 5.05700 12.70300 70.37300 1.000 44.45349 59 ALA A CA 1
ATOM 469 C C . ALA A 1 80 ? 5.03000 13.26200 71.78900 1.000 46.84696 59 ALA A C 1
ATOM 470 O O . ALA A 1 80 ? 4.30700 14.23000 72.04500 1.000 49.31523 59 ALA A O 1
ATOM 472 N N . SER A 1 81 ? 5.80000 12.68000 72.70900 1.000 50.07203 60 SER A N 1
ATOM 473 C CA . SER A 1 81 ? 5.81200 13.16900 74.08300 1.000 43.62366 60 SER A CA 1
ATOM 474 C C . SER A 1 81 ? 6.54400 14.50200 74.18600 1.000 51.99577 60 SER A C 1
ATOM 475 O O . SER A 1 81 ? 6.06500 15.43600 74.84000 1.000 53.81129 60 SER A O 1
ATOM 478 N N . ALA A 1 82 ? 7.70500 14.61200 73.54400 1.000 52.26544 61 ALA A N 1
ATOM 479 C CA . ALA A 1 82 ? 8.50900 15.82500 73.58000 1.000 46.13885 61 ALA A CA 1
ATOM 480 C C . ALA A 1 82 ? 8.28300 16.72600 72.37400 1.000 49.36087 61 ALA A C 1
ATOM 481 O O . ALA A 1 82 ? 8.84700 17.82400 72.32900 1.000 50.06843 61 ALA A O 1
ATOM 483 N N . LEU A 1 83 ? 7.47300 16.29500 71.40800 1.000 44.93613 62 LEU A N 1
ATOM 484 C CA . LEU A 1 83 ? 7.21500 17.04000 70.17600 1.000 41.27112 62 LEU A CA 1
ATOM 485 C C . LEU A 1 83 ? 8.52400 17.39500 69.47000 1.000 40.92408 62 LEU A C 1
ATOM 486 O O . LEU A 1 83 ? 8.85100 18.56000 69.23300 1.000 41.29654 62 LEU A O 1
ATOM 491 N N . VAL A 1 84 ? 9.27700 16.34900 69.14200 1.000 36.55065 63 VAL A N 1
ATOM 492 C CA . VAL A 1 84 ? 10.53300 16.46000 68.41300 1.000 31.33593 63 VAL A CA 1
ATOM 493 C C . VAL A 1 84 ? 10.42100 15.60200 67.16200 1.000 27.54313 63 VAL A C 1
ATOM 494 O O . VAL A 1 84 ? 10.03000 14.43100 67.23900 1.000 24.33775 63 VAL A O 1
ATOM 498 N N . LEU A 1 85 ? 10.75700 16.18600 66.01500 1.000 28.72591 64 LEU A N 1
ATOM 499 C CA . LEU A 1 85 ? 10.60500 15.52300 64.72900 1.000 23.65227 64 LEU A CA 1
ATOM 500 C C . LEU A 1 85 ? 11.79000 15.86900 63.84300 1.000 30.11332 64 LEU A C 1
ATOM 501 O O . LEU A 1 85 ? 12.25000 17.01400 63.82900 1.000 35.75263 64 LEU A O 1
ATOM 506 N N . GLY A 1 86 ? 12.27900 14.88100 63.11000 1.000 26.63963 65 GLY A N 1
ATOM 507 C CA . GLY A 1 86 ? 13.36600 15.13900 62.18200 1.000 36.86242 65 GLY A CA 1
ATOM 508 C C . GLY A 1 86 ? 14.10000 13.85500 61.83300 1.000 37.24744 65 GLY A C 1
ATOM 509 O O . GLY A 1 86 ? 13.52200 12.76800 61.86000 1.000 34.74688 65 GLY A O 1
ATOM 510 N N . LEU A 1 87 ? 15.38000 14.01700 61.51100 1.000 30.90136 66 LEU A N 1
ATOM 511 C CA . LEU A 1 87 ? 16.20900 12.90200 61.07900 1.000 40.65010 66 LEU A CA 1
ATOM 512 C C . LEU A 1 87 ? 17.67300 13.29500 61.20000 1.000 35.83746 66 LEU A C 1
ATOM 513 O O . LEU A 1 87 ? 18.01400 14.47700 61.29900 1.000 38.40393 66 LEU A O 1
ATOM 518 N N . LYS A 1 88 ? 18.53400 12.28400 61.18600 1.000 37.29123 67 LYS A N 1
ATOM 519 C CA . LYS A 1 88 ? 19.96500 12.47100 61.00200 1.000 29.96138 67 LYS A CA 1
ATOM 520 C C . LYS A 1 88 ? 20.34700 11.90600 59.64300 1.000 32.83834 67 LYS A C 1
ATOM 521 O O . LYS A 1 88 ? 20.00200 10.76400 59.32200 1.000 37.41547 67 LYS A O 1
ATOM 527 N N . ALA A 1 89 ? 21.03900 12.71200 58.84400 1.000 25.76844 68 ALA A N 1
ATOM 528 C CA . ALA A 1 89 ? 21.47300 12.31600 57.51600 1.000 27.24102 68 ALA A CA 1
ATOM 529 C C . ALA A 1 89 ? 22.99300 12.28100 57.46200 1.000 38.02371 68 ALA A C 1
ATOM 530 O O . ALA A 1 89 ? 23.67300 13.04900 58.14900 1.000 32.59001 68 ALA A O 1
ATOM 532 N N . GLY A 1 90 ? 23.52000 11.38100 56.63700 1.000 37.23102 69 GLY A N 1
ATOM 533 C CA . GLY A 1 90 ? 24.95300 11.21600 56.50800 1.000 36.83931 69 GLY A CA 1
ATOM 534 C C . GLY A 1 90 ? 25.36200 9.76000 56.53900 1.000 37.32797 69 GLY A C 1
ATOM 535 O O . GLY A 1 90 ? 24.57200 8.88300 56.17700 1.000 37.06763 69 GLY A O 1
ATOM 536 N N . GLY A 1 91 ? 26.59100 9.48700 56.96800 1.000 37.68502 70 GLY A N 1
ATOM 537 C CA . GLY A 1 91 ? 27.05500 8.11800 57.05000 1.000 35.80041 70 GLY A CA 1
ATOM 538 C C . GLY A 1 91 ? 28.55800 7.95900 57.16000 1.000 46.87106 70 GLY A C 1
ATOM 539 O O . GLY A 1 91 ? 29.20900 8.64300 57.95700 1.000 37.04506 70 GLY A O 1
ATOM 540 N N . TYR A 1 92 ? 29.12100 7.06100 56.35400 1.000 29.75114 71 TYR A N 1
ATOM 541 C CA . TYR A 1 92 ? 30.50700 6.63200 56.50000 1.000 32.95098 71 TYR A CA 1
ATOM 542 C C . TYR A 1 92 ? 31.23100 6.78300 55.17100 1.000 32.27016 71 TYR A C 1
ATOM 543 O O . TYR A 1 92 ? 30.85200 6.15000 54.18100 1.000 38.17800 71 TYR A O 1
ATOM 552 N N . TRP A 1 93 ? 32.27000 7.61800 55.15400 1.000 31.69953 72 TRP A N 1
ATOM 553 C CA . TRP A 1 93 ? 33.15400 7.75600 54.00000 1.000 35.13999 72 TRP A CA 1
ATOM 554 C C . TRP A 1 93 ? 34.49300 7.10600 54.32300 1.000 37.12401 72 TRP A C 1
ATOM 555 O O . TRP A 1 93 ? 35.29300 7.67800 55.08000 1.000 43.30948 72 TRP A O 1
ATOM 566 N N . PRO A 1 94 ? 34.78600 5.92100 53.77900 1.000 40.73413 73 PRO A N 1
ATOM 567 C CA . PRO A 1 94 ? 35.99800 5.19500 54.19900 1.000 38.62490 73 PRO A CA 1
ATOM 568 C C . PRO A 1 94 ? 37.30100 5.87800 53.82100 1.000 30.34389 73 PRO A C 1
ATOM 569 O O . PRO A 1 94 ? 38.33000 5.58500 54.44000 1.000 35.37798 73 PRO A O 1
ATOM 573 N N . ASN A 1 95 ? 37.30100 6.76700 52.83000 1.000 46.30088 74 ASN A N 1
ATOM 574 C CA . ASN A 1 95 ? 38.52700 7.38300 52.34100 1.000 50.68188 74 ASN A CA 1
ATOM 575 C C . ASN A 1 95 ? 38.62700 8.85500 52.71900 1.000 44.63105 74 ASN A C 1
ATOM 576 O O . ASN A 1 95 ? 39.38800 9.60100 52.09600 1.000 31.30878 74 ASN A O 1
ATOM 581 N N . ASN A 1 96 ? 37.87900 9.28700 53.73400 1.000 35.71610 75 ASN A N 1
ATOM 582 C CA . ASN A 1 96 ? 37.85300 10.69500 54.10700 1.000 37.32912 75 ASN A CA 1
ATOM 583 C C . ASN A 1 96 ? 39.18200 11.19500 54.66000 1.000 42.32193 75 ASN A C 1
ATOM 584 O O . ASN A 1 96 ? 39.34500 12.41000 54.81400 1.000 46.12375 75 ASN A O 1
ATOM 589 N N . GLN A 1 97 ? 40.13000 10.30200 54.95900 1.000 50.47015 76 GLN A N 1
ATOM 590 C CA . GLN A 1 97 ? 41.42400 10.75300 55.45900 1.000 52.12167 76 GLN A CA 1
ATOM 591 C C . GLN A 1 97 ? 42.16000 11.59700 54.42700 1.000 51.07129 76 GLN A C 1
ATOM 592 O O . GLN A 1 97 ? 42.92700 12.49500 54.79200 1.000 55.87021 76 GLN A O 1
ATOM 598 N N . LYS A 1 98 ? 41.93300 11.33600 53.13600 1.000 51.83757 77 LYS A N 1
ATOM 599 C CA . LYS A 1 98 ? 42.57500 12.12900 52.09500 1.000 49.08269 77 LYS A CA 1
ATOM 600 C C . LYS A 1 98 ? 42.02300 13.54700 52.02800 1.000 46.11544 77 LYS A C 1
ATOM 601 O O . LYS A 1 98 ? 42.68800 14.43200 51.47900 1.000 58.81672 77 LYS A O 1
ATOM 607 N N . HIS A 1 99 ? 40.82900 13.78000 52.56800 1.000 37.41657 78 HIS A N 1
ATOM 608 C CA . HIS A 1 99 ? 40.27100 15.11800 52.69000 1.000 45.95565 78 HIS A CA 1
ATOM 609 C C . HIS A 1 99 ? 40.54400 15.73400 54.05500 1.000 40.28462 78 HIS A C 1
ATOM 610 O O . HIS A 1 99 ? 40.02100 16.81400 54.35100 1.000 39.92816 78 HIS A O 1
ATOM 617 N N . ASN A 1 100 ? 41.35200 15.07100 54.88800 1.000 43.74641 79 ASN A N 1
ATOM 618 C CA . ASN A 1 100 ? 41.63200 15.51000 56.25800 1.000 42.32638 79 ASN A CA 1
ATOM 619 C C . ASN A 1 100 ? 40.34100 15.61900 57.06900 1.000 34.88581 79 ASN A C 1
ATOM 620 O O . ASN A 1 100 ? 40.10300 16.59300 57.78600 1.000 31.51826 79 ASN A O 1
ATOM 625 N N . LEU A 1 101 ? 39.49600 14.60100 56.94200 1.000 34.60173 80 LEU A N 1
ATOM 626 C CA . LEU A 1 101 ? 38.21900 14.55000 57.63500 1.000 44.20385 80 LEU A CA 1
ATOM 627 C C . LEU A 1 101 ? 38.03300 13.17300 58.25400 1.000 44.78615 80 LEU A C 1
ATOM 628 O O . LEU A 1 101 ? 38.58000 12.17900 57.77000 1.000 40.58788 80 LEU A O 1
ATOM 633 N N . ILE A 1 102 ? 37.25800 13.12300 59.33900 1.000 53.61310 81 ILE A N 1
ATOM 634 C CA . ILE A 1 102 ? 36.91800 11.83400 59.92200 1.000 52.59326 81 ILE A CA 1
ATOM 635 C C . ILE A 1 102 ? 35.95200 11.09800 58.99900 1.000 39.04990 81 ILE A C 1
ATOM 636 O O . ILE A 1 102 ? 35.24500 11.69700 58.18000 1.000 39.92310 81 ILE A O 1
ATOM 641 N N . ASN A 1 103 ? 35.93800 9.76800 59.12100 1.000 36.61364 82 ASN A N 1
ATOM 642 C CA . ASN A 1 103 ? 35.15000 8.96100 58.19500 1.000 27.31610 82 ASN A CA 1
ATOM 643 C C . ASN A 1 103 ? 33.65400 9.10000 58.45100 1.000 47.37897 82 ASN A C 1
ATOM 644 O O . ASN A 1 103 ? 32.85900 9.04700 57.50500 1.000 37.02296 82 ASN A O 1
ATOM 649 N N . HIS A 1 104 ? 33.25300 9.28500 59.70600 1.000 43.92117 83 HIS A N 1
ATOM 650 C CA . HIS A 1 104 ? 31.84700 9.42300 60.06000 1.000 32.77366 83 HIS A CA 1
ATOM 651 C C . HIS A 1 104 ? 31.41400 10.87400 59.89300 1.000 32.96179 83 HIS A C 1
ATOM 652 O O . HIS A 1 104 ? 31.98400 11.77400 60.51900 1.000 38.45668 83 HIS A O 1
ATOM 659 N N . GLN A 1 105 ? 30.40700 11.09800 59.05200 1.000 38.78590 84 GLN A N 1
ATOM 660 C CA . GLN A 1 105 ? 29.83900 12.42100 58.82900 1.000 41.30962 84 GLN A CA 1
ATOM 661 C C . GLN A 1 105 ? 28.32600 12.32400 58.93500 1.000 42.25002 84 GLN A C 1
ATOM 662 O O . GLN A 1 105 ? 27.71100 11.47100 58.28700 1.000 43.38123 84 GLN A O 1
ATOM 668 N N . SER A 1 106 ? 27.73100 13.19100 59.75000 1.000 39.79001 85 SER A N 1
ATOM 669 C CA . SER A 1 106 ? 26.29100 13.16300 59.94900 1.000 32.98802 85 SER A CA 1
ATOM 670 C C . SER A 1 106 ? 25.81200 14.54800 60.35600 1.000 35.95467 85 SER A C 1
ATOM 671 O O . SER A 1 106 ? 26.58900 15.38600 60.82100 1.000 32.29374 85 SER A O 1
ATOM 674 N N . THR A 1 107 ? 24.51200 14.77500 60.17000 1.000 32.16527 86 THR A N 1
ATOM 675 C CA . THR A 1 107 ? 23.88800 16.05600 60.47300 1.000 23.31654 86 THR A CA 1
ATOM 676 C C . THR A 1 107 ? 22.43500 15.81400 60.84800 1.000 31.11715 86 THR A C 1
ATOM 677 O O . THR A 1 107 ? 21.72900 15.08200 60.14800 1.000 24.92115 86 THR A O 1
ATOM 681 N N . VAL A 1 108 ? 21.99400 16.42400 61.94500 1.000 33.11204 87 VAL A N 1
ATOM 682 C CA . VAL A 1 108 ? 20.62400 16.28600 62.42400 1.000 35.21138 87 VAL A CA 1
ATOM 683 C C . VAL A 1 108 ? 19.81600 17.48000 61.93900 1.000 44.23722 87 VAL A C 1
ATOM 684 O O . VAL A 1 108 ? 20.23800 18.63300 62.09900 1.000 36.31877 87 VAL A O 1
ATOM 688 N N . PHE A 1 109 ? 18.66000 17.20500 61.34000 1.000 33.10838 88 PHE A N 1
ATOM 689 C CA . PHE A 1 109 ? 17.72600 18.23800 60.90900 1.000 34.53941 88 PHE A CA 1
ATOM 690 C C . PHE A 1 109 ? 16.44000 18.07600 61.70400 1.000 30.93538 88 PHE A C 1
ATOM 691 O O . PHE A 1 109 ? 15.78800 17.03000 61.62600 1.000 25.05160 88 PHE A O 1
ATOM 699 N N . LEU A 1 110 ? 16.08300 19.10200 62.47000 1.000 32.10875 89 LEU A N 1
ATOM 700 C CA . LEU A 1 110 ? 14.85800 19.10100 63.25500 1.000 34.26315 89 LEU A CA 1
ATOM 701 C C . LEU A 1 110 ? 13.76900 19.86700 62.51700 1.000 46.64984 89 LEU A C 1
ATOM 702 O O . LEU A 1 110 ? 14.04000 20.86800 61.84800 1.000 37.42231 89 LEU A O 1
ATOM 707 N N . PHE A 1 111 ? 12.53500 19.38500 62.63900 1.000 44.84328 90 PHE A N 1
ATOM 708 C CA . PHE A 1 111 ? 11.38600 19.99200 61.98900 1.000 23.67357 90 PHE A CA 1
ATOM 709 C C . PHE A 1 111 ? 10.31400 20.29000 63.02500 1.000 24.12200 90 PHE A C 1
ATOM 710 O O . PHE A 1 111 ? 10.19600 19.59600 64.03800 1.000 34.60392 90 PHE A O 1
ATOM 718 N N . ASP A 1 112 ? 9.54000 21.32800 62.76200 1.000 31.20357 91 ASP A N 1
ATOM 719 C CA . ASP A 1 112 ? 8.43500 21.68900 63.64100 1.000 39.27222 91 ASP A CA 1
ATOM 720 C C . ASP A 1 112 ? 7.29900 20.68900 63.46500 1.000 30.98295 91 ASP A C 1
ATOM 721 O O . ASP A 1 112 ? 6.74700 20.58400 62.36200 1.000 41.48871 91 ASP A O 1
ATOM 726 N N . PRO A 1 113 ? 6.91800 19.93700 64.50300 1.000 36.59152 92 PRO A N 1
ATOM 727 C CA . PRO A 1 113 ? 5.84000 18.94900 64.33200 1.000 36.10614 92 PRO A CA 1
ATOM 728 C C . PRO A 1 113 ? 4.46800 19.56900 64.13500 1.000 44.06994 92 PRO A C 1
ATOM 729 O O . PRO A 1 113 ? 3.55100 18.86600 63.69100 1.000 41.89431 92 PRO A O 1
ATOM 733 N N . ASP A 1 114 ? 4.29200 20.85300 64.45200 1.000 35.75723 93 ASP A N 1
ATOM 734 C CA . ASP A 1 114 ? 2.99400 21.50100 64.32500 1.000 38.14342 93 ASP A CA 1
ATOM 735 C C . ASP A 1 114 ? 2.78400 22.17100 62.97500 1.000 46.57656 93 ASP A C 1
ATOM 736 O O . ASP A 1 114 ? 1.63400 22.43100 62.60200 1.000 37.56512 93 ASP A O 1
ATOM 741 N N . THR A 1 115 ? 3.85800 22.46100 62.24100 1.000 43.55728 94 THR A N 1
ATOM 742 C CA . THR A 1 115 ? 3.76600 23.13300 60.95200 1.000 28.71753 94 THR A CA 1
ATOM 743 C C . THR A 1 115 ? 4.42500 22.37300 59.81500 1.000 35.08287 94 THR A C 1
ATOM 744 O O . THR A 1 115 ? 4.00200 22.52400 58.66700 1.000 32.87846 94 THR A O 1
ATOM 748 N N . GLY A 1 116 ? 5.44700 21.56700 60.09700 1.000 36.64779 95 GLY A N 1
ATOM 749 C CA . GLY A 1 116 ? 6.21000 20.90700 59.06400 1.000 34.11004 95 GLY A CA 1
ATOM 750 C C . GLY A 1 116 ? 7.42000 21.67500 58.58000 1.000 38.10737 95 GLY A C 1
ATOM 751 O O . GLY A 1 116 ? 8.22700 21.11700 57.82400 1.000 45.39060 95 GLY A O 1
ATOM 752 N N . ARG A 1 117 ? 7.57100 22.93300 58.98400 1.000 36.05247 96 ARG A N 1
ATOM 753 C CA . ARG A 1 117 ? 8.73700 23.70700 58.59300 1.000 41.23385 96 ARG A CA 1
ATOM 754 C C . ARG A 1 117 ? 9.98100 23.19400 59.30600 1.000 37.85996 96 ARG A C 1
ATOM 755 O O . ARG A 1 117 ? 9.91400 22.65600 60.41500 1.000 41.01150 96 ARG A O 1
ATOM 763 N N . VAL A 1 118 ? 11.12900 23.36200 58.65100 1.000 39.67254 97 VAL A N 1
ATOM 764 C CA . VAL A 1 118 ? 12.39900 23.03500 59.28200 1.000 38.17426 97 VAL A CA 1
ATOM 765 C C . VAL A 1 118 ? 12.67100 24.03200 60.40100 1.000 35.15074 97 VAL A C 1
ATOM 766 O O . VAL A 1 118 ? 12.39400 25.23200 60.27100 1.000 51.43681 97 VAL A O 1
ATOM 770 N N . SER A 1 119 ? 13.19100 23.53700 61.52300 1.000 29.88892 98 SER A N 1
ATOM 771 C CA . SER A 1 119 ? 13.46300 24.39200 62.67000 1.000 24.65773 98 SER A CA 1
ATOM 772 C C . SER A 1 119 ? 14.93800 24.50400 63.02200 1.000 31.85598 98 SER A C 1
ATOM 773 O O . SER A 1 119 ? 15.37000 25.57000 63.46500 1.000 37.81753 98 SER A O 1
ATOM 776 N N . ALA A 1 120 ? 15.72500 23.44500 62.83500 1.000 27.02484 99 ALA A N 1
ATOM 777 C CA . ALA A 1 120 ? 17.11700 23.47900 63.25800 1.000 30.02292 99 ALA A CA 1
ATOM 778 C C . ALA A 1 120 ? 17.95700 22.52400 62.42200 1.000 26.52726 99 ALA A C 1
ATOM 779 O O . ALA A 1 120 ? 17.46200 21.52000 61.90400 1.000 31.46428 99 ALA A O 1
ATOM 781 N N . ALA A 1 121 ? 19.24000 22.86100 62.29700 1.000 29.74438 100 ALA A N 1
ATOM 782 C CA . ALA A 1 121 ? 20.25300 21.98200 61.72400 1.000 25.49842 100 ALA A CA 1
ATOM 783 C C . ALA A 1 121 ? 21.44600 21.97900 62.66400 1.000 28.97131 100 ALA A C 1
ATOM 784 O O . ALA A 1 121 ? 21.98600 23.04200 62.98700 1.000 29.14241 100 ALA A O 1
ATOM 786 N N . VAL A 1 122 ? 21.85000 20.79200 63.11100 1.000 29.67647 101 VAL A N 1
ATOM 787 C CA . VAL A 1 122 ? 22.88700 20.64300 64.12400 1.000 31.71923 101 VAL A CA 1
ATOM 788 C C . VAL A 1 122 ? 23.95100 19.68500 63.61000 1.000 29.70304 101 VAL A C 1
ATOM 789 O O . VAL A 1 122 ? 23.63100 18.66800 62.98400 1.000 23.92728 101 VAL A O 1
ATOM 793 N N . GLY A 1 123 ? 25.21400 20.01200 63.86900 1.000 28.60377 102 GLY A N 1
ATOM 794 C CA . GLY A 1 123 ? 26.28200 19.07400 63.56800 1.000 23.48711 102 GLY A CA 1
ATOM 795 C C . GLY A 1 123 ? 26.11600 17.79300 64.36600 1.000 26.27336 102 GLY A C 1
ATOM 796 O O . GLY A 1 123 ? 25.80400 17.81600 65.55800 1.000 45.17454 102 GLY A O 1
ATOM 797 N N . GLY A 1 124 ? 26.32500 16.66200 63.69700 1.000 30.39978 103 GLY A N 1
ATOM 798 C CA . GLY A 1 124 ? 25.99100 15.38500 64.29600 1.000 40.47949 103 GLY A CA 1
ATOM 799 C C . GLY A 1 124 ? 27.15300 14.47400 64.63300 1.000 31.90299 103 GLY A C 1
ATOM 800 O O . GLY A 1 124 ? 26.94000 13.38900 65.18200 1.000 32.56104 103 GLY A O 1
ATOM 801 N N . ASN A 1 125 ? 28.38200 14.89000 64.32000 1.000 32.84171 104 ASN A N 1
ATOM 802 C CA . ASN A 1 125 ? 29.53800 14.03800 64.58600 1.000 38.19830 104 ASN A CA 1
ATOM 803 C C . ASN A 1 125 ? 29.70500 13.79100 66.08100 1.000 39.02779 104 ASN A C 1
ATOM 804 O O . ASN A 1 125 ? 29.60800 12.65100 66.55200 1.000 30.77399 104 ASN A O 1
ATOM 809 N N . LEU A 1 126 ? 29.95200 14.85600 66.84800 1.000 33.75859 105 LEU A N 1
ATOM 810 C CA . LEU A 1 126 ? 30.11900 14.69900 68.28900 1.000 26.16337 105 LEU A CA 1
ATOM 811 C C . LEU A 1 126 ? 28.83900 14.21100 68.95400 1.000 34.73371 105 LEU A C 1
ATOM 812 O O . LEU A 1 126 ? 28.89800 13.48200 69.95100 1.000 41.74207 105 LEU A O 1
ATOM 817 N N . LEU A 1 127 ? 27.67600 14.59000 68.41600 1.000 32.68888 106 LEU A N 1
ATOM 818 C CA . LEU A 1 127 ? 26.41400 14.14700 69.00200 1.000 29.97602 106 LEU A CA 1
ATOM 819 C C . LEU A 1 127 ? 26.27000 12.63200 68.92500 1.000 35.38507 106 LEU A C 1
ATOM 820 O O . LEU A 1 127 ? 25.78900 12.00000 69.87300 1.000 30.32208 106 LEU A O 1
ATOM 825 N N . THR A 1 128 ? 26.68700 12.03200 67.80700 1.000 29.91920 107 THR A N 1
ATOM 826 C CA . THR A 1 128 ? 26.55800 10.58600 67.64600 1.000 32.60259 107 THR A CA 1
ATOM 827 C C . THR A 1 128 ? 27.34700 9.84000 68.71500 1.000 36.00110 107 THR A C 1
ATOM 828 O O . THR A 1 128 ? 26.83000 8.91600 69.35300 1.000 40.86373 107 THR A O 1
ATOM 832 N N . ALA A 1 129 ? 28.60600 10.23100 68.92600 1.000 28.48335 108 ALA A N 1
ATOM 833 C CA . ALA A 1 129 ? 29.42200 9.56900 69.93900 1.000 28.85824 108 ALA A CA 1
ATOM 834 C C . ALA A 1 129 ? 28.84300 9.76900 71.33300 1.000 32.55276 108 ALA A C 1
ATOM 835 O O . ALA A 1 129 ? 28.89500 8.86200 72.17200 1.000 47.39671 108 ALA A O 1
ATOM 837 N N . LEU A 1 130 ? 28.27700 10.94800 71.59700 1.000 31.58626 109 LEU A N 1
ATOM 838 C CA . LEU A 1 130 ? 27.72800 11.22800 72.92000 1.000 34.11860 109 LEU A CA 1
ATOM 839 C C . LEU A 1 130 ? 26.49000 10.38300 73.20200 1.000 38.09938 109 LEU A C 1
ATOM 840 O O . LEU A 1 130 ? 26.38800 9.75700 74.26300 1.000 45.97055 109 LEU A O 1
ATOM 845 N N . ARG A 1 131 ? 25.53200 10.35400 72.26800 1.000 24.07375 110 ARG A N 1
ATOM 846 C CA . ARG A 1 131 ? 24.31800 9.57900 72.51600 1.000 41.21745 110 ARG A CA 1
ATOM 847 C C . ARG A 1 131 ? 24.59800 8.08100 72.50300 1.000 39.61923 110 ARG A C 1
ATOM 848 O O . ARG A 1 131 ? 23.90300 7.31900 73.18500 1.000 32.92726 110 ARG A O 1
ATOM 856 N N . THR A 1 132 ? 25.60400 7.64300 71.74000 1.000 34.39318 111 THR A N 1
ATOM 857 C CA . THR A 1 132 ? 25.99800 6.23800 71.77800 1.000 32.38274 111 THR A CA 1
ATOM 858 C C . THR A 1 132 ? 26.57000 5.87300 73.14000 1.000 32.28710 111 THR A C 1
ATOM 859 O O . THR A 1 132 ? 26.24500 4.81700 73.69600 1.000 37.51986 111 THR A O 1
ATOM 863 N N . ALA A 1 133 ? 27.41900 6.73900 73.69400 1.000 30.63494 112 ALA A N 1
ATOM 864 C CA . ALA A 1 133 ? 27.93100 6.51300 75.04000 1.000 37.99888 112 ALA A CA 1
ATOM 865 C C . ALA A 1 133 ? 26.81900 6.62900 76.07500 1.000 31.92553 112 ALA A C 1
ATOM 866 O O . ALA A 1 133 ? 26.82000 5.90700 77.07900 1.000 29.97441 112 ALA A O 1
ATOM 868 N N . ALA A 1 134 ? 25.86100 7.52900 75.84800 1.000 25.47521 113 ALA A N 1
ATOM 869 C CA . ALA A 1 134 ? 24.74200 7.65600 76.77300 1.000 25.68274 113 ALA A CA 1
ATOM 870 C C . ALA A 1 134 ? 23.87300 6.40600 76.75800 1.000 26.84913 113 ALA A C 1
ATOM 871 O O . ALA A 1 134 ? 23.42200 5.94600 77.81400 1.000 26.50238 113 ALA A O 1
ATOM 873 N N . ALA A 1 135 ? 23.63600 5.83700 75.57300 1.000 29.33553 114 ALA A N 1
ATOM 874 C CA . ALA A 1 135 ? 22.83500 4.62000 75.48200 1.000 34.63865 114 ALA A CA 1
ATOM 875 C C . ALA A 1 135 ? 23.47300 3.48000 76.26500 1.000 32.76988 114 ALA A C 1
ATOM 876 O O . ALA A 1 135 ? 22.78200 2.74800 76.98400 1.000 40.98180 114 ALA A O 1
ATOM 878 N N . SER A 1 136 ? 24.79200 3.31700 76.14400 1.000 39.15647 115 SER A N 1
ATOM 879 C CA . SER A 1 136 ? 25.47800 2.28100 76.90900 1.000 32.72843 115 SER A CA 1
ATOM 880 C C . SER A 1 136 ? 25.40800 2.56000 78.40600 1.000 29.69153 115 SER A C 1
ATOM 881 O O . SER A 1 136 ? 25.29200 1.63000 79.21100 1.000 28.55789 115 SER A O 1
ATOM 884 N N . ALA A 1 137 ? 25.47300 3.83500 78.79700 1.000 27.74911 116 ALA A N 1
ATOM 885 C CA . ALA A 1 137 ? 25.40800 4.17600 80.21400 1.000 32.01807 116 ALA A CA 1
ATOM 886 C C . ALA A 1 137 ? 24.02500 3.91000 80.79600 1.000 34.04303 116 ALA A C 1
ATOM 887 O O . ALA A 1 137 ? 23.91000 3.55000 81.97400 1.000 35.97952 116 ALA A O 1
ATOM 889 N N . VAL A 1 138 ? 22.97000 4.08100 79.99500 1.000 30.03752 117 VAL A N 1
ATOM 890 C CA . VAL A 1 138 ? 21.62200 3.78200 80.47100 1.000 36.20448 117 VAL A CA 1
ATOM 891 C C . VAL A 1 138 ? 21.48400 2.29500 80.77100 1.000 37.21871 117 VAL A C 1
ATOM 892 O O . VAL A 1 138 ? 20.92600 1.90400 81.80400 1.000 34.59009 117 VAL A O 1
ATOM 896 N N . SER A 1 139 ? 21.99600 1.44300 79.87800 1.000 34.67727 118 SER A N 1
ATOM 897 C CA . SER A 1 139 ? 21.95900 0.00600 80.12600 1.000 34.69379 118 SER A CA 1
ATOM 898 C C . SER A 1 139 ? 22.75900 -0.36700 81.36500 1.000 44.44622 118 SER A C 1
ATOM 899 O O . SER A 1 139 ? 22.39000 -1.30300 82.08200 1.000 46.21241 118 SER A O 1
ATOM 902 N N . ILE A 1 140 ? 23.85300 0.34900 81.63400 1.000 41.79514 119 ILE A N 1
ATOM 903 C CA . ILE A 1 140 ? 24.63300 0.08900 82.84000 1.000 35.19001 119 ILE A CA 1
ATOM 904 C C . ILE A 1 140 ? 23.81200 0.41800 84.08100 1.000 40.76536 119 ILE A C 1
ATOM 905 O O . ILE A 1 140 ? 23.73000 -0.37900 85.02200 1.000 42.46029 119 ILE A O 1
ATOM 910 N N . LYS A 1 141 ? 23.17900 1.59300 84.09300 1.000 36.89158 120 LYS A N 1
ATOM 911 C CA . LYS A 1 141 ? 22.41100 2.01000 85.26200 1.000 44.56135 120 LYS A CA 1
ATOM 912 C C . LYS A 1 141 ? 21.29500 1.02600 85.59600 1.000 46.58356 120 LYS A C 1
ATOM 913 O O . LYS A 1 141 ? 20.97200 0.83400 86.77400 1.000 44.15786 120 LYS A O 1
ATOM 919 N N . TYR A 1 142 ? 20.70800 0.38200 84.58600 1.000 47.81212 121 TYR A N 1
ATOM 920 C CA . TYR A 1 142 ? 19.54400 -0.46700 84.79600 1.000 48.33223 121 TYR A CA 1
ATOM 921 C C . TYR A 1 142 ? 19.83100 -1.96100 84.71800 1.000 51.24829 121 TYR A C 1
ATOM 922 O O . TYR A 1 142 ? 18.94800 -2.75600 85.05800 1.000 65.56963 121 TYR A O 1
ATOM 931 N N . LEU A 1 143 ? 21.02800 -2.37400 84.29000 1.000 42.05067 122 LEU A N 1
ATOM 932 C CA . LEU A 1 143 ? 21.31800 -3.79400 84.12200 1.000 45.31956 122 LEU A CA 1
ATOM 933 C C . LEU A 1 143 ? 22.63400 -4.26000 84.73400 1.000 42.58279 122 LEU A C 1
ATOM 934 O O . LEU A 1 143 ? 22.85300 -5.47400 84.80500 1.000 41.15636 122 LEU A O 1
ATOM 939 N N . ALA A 1 144 ? 23.50700 -3.35700 85.17200 1.000 38.38306 123 ALA A N 1
ATOM 940 C CA . ALA A 1 144 ? 24.79700 -3.77500 85.69800 1.000 53.92112 123 ALA A CA 1
ATOM 941 C C . ALA A 1 144 ? 24.62600 -4.55600 87.00000 1.000 58.01453 123 ALA A C 1
ATOM 942 O O . ALA A 1 144 ? 23.69200 -4.30600 87.76800 1.000 46.31050 123 ALA A O 1
ATOM 944 N N . PRO A 1 145 ? 25.51300 -5.51400 87.26600 1.000 64.16556 124 PRO A N 1
ATOM 945 C CA . PRO A 1 145 ? 25.44200 -6.25000 88.53200 1.000 67.35584 124 PRO A CA 1
ATOM 946 C C . PRO A 1 145 ? 25.60900 -5.31900 89.72300 1.000 62.53246 124 PRO A C 1
ATOM 947 O O . PRO A 1 145 ? 26.26500 -4.27800 89.64100 1.000 50.72008 124 PRO A O 1
ATOM 951 N N . LYS A 1 146 ? 24.99800 -5.70800 90.83700 1.000 70.42702 125 LYS A N 1
ATOM 952 C CA . LYS A 1 146 ? 25.04200 -4.89800 92.04600 1.000 72.66374 125 LYS A CA 1
ATOM 953 C C . LYS A 1 146 ? 26.47400 -4.76500 92.54600 1.000 69.12790 125 LYS A C 1
ATOM 954 O O . LYS A 1 146 ? 27.14800 -5.76600 92.80900 1.000 51.84513 125 LYS A O 1
ATOM 960 N N . GLY A 1 147 ? 26.93800 -3.52300 92.66600 1.000 70.31446 126 GLY A N 1
ATOM 961 C CA . GLY A 1 147 ? 28.28600 -3.25500 93.12700 1.000 67.97239 126 GLY A CA 1
ATOM 962 C C . GLY A 1 147 ? 29.35800 -3.59900 92.11200 1.000 67.98546 126 GLY A C 1
ATOM 963 O O . GLY A 1 147 ? 30.36300 -4.22400 92.45900 1.000 74.48588 126 GLY A O 1
ATOM 964 N N . ALA A 1 148 ? 29.15700 -3.20000 90.85800 1.000 64.37291 127 ALA A N 1
ATOM 965 C CA . ALA A 1 148 ? 30.14900 -3.45000 89.81900 1.000 61.01903 127 ALA A CA 1
ATOM 966 C C . ALA A 1 148 ? 31.40200 -2.63000 90.09800 1.000 59.72754 127 ALA A C 1
ATOM 967 O O . ALA A 1 148 ? 31.33800 -1.40100 90.20500 1.000 60.18711 127 ALA A O 1
ATOM 969 N N . LYS A 1 149 ? 32.54200 -3.30900 90.21600 1.000 56.51925 128 LYS A N 1
ATOM 970 C CA . LYS A 1 149 ? 33.79200 -2.66900 90.60200 1.000 56.98339 128 LYS A CA 1
ATOM 971 C C . LYS A 1 149 ? 34.78500 -2.51800 89.46100 1.000 54.46805 128 LYS A C 1
ATOM 972 O O . LYS A 1 149 ? 35.61400 -1.60700 89.50400 1.000 49.45188 128 LYS A O 1
ATOM 978 N N . VAL A 1 150 ? 34.72300 -3.37900 88.44700 1.000 42.60223 129 VAL A N 1
ATOM 979 C CA . VAL A 1 150 ? 35.69800 -3.39600 87.36300 1.000 38.52336 129 VAL A CA 1
ATOM 980 C C . VAL A 1 150 ? 34.96700 -3.22700 86.04000 1.000 39.01958 129 VAL A C 1
ATOM 981 O O . VAL A 1 150 ? 34.03500 -3.98000 85.73700 1.000 43.77993 129 VAL A O 1
ATOM 985 N N . LEU A 1 151 ? 35.40000 -2.24600 85.25300 1.000 46.26964 130 LEU A N 1
ATOM 986 C CA . LEU A 1 151 ? 34.84800 -1.98100 83.93300 1.000 33.11274 130 LEU A CA 1
ATOM 987 C C . LEU A 1 151 ? 35.78000 -2.54700 82.87000 1.000 40.84270 130 LEU A C 1
ATOM 988 O O . LEU A 1 151 ? 36.98600 -2.28100 82.89000 1.000 47.77651 130 LEU A O 1
ATOM 993 N N . GLY A 1 152 ? 35.22000 -3.32500 81.94700 1.000 43.03095 131 GLY A N 1
ATOM 994 C CA . GLY A 1 152 ? 36.00500 -3.91100 80.87800 1.000 39.06519 131 GLY A CA 1
ATOM 995 C C . GLY A 1 152 ? 35.73800 -3.27600 79.53000 1.000 41.10584 131 GLY A C 1
ATOM 996 O O . GLY A 1 152 ? 34.59800 -3.26700 79.05700 1.000 48.65150 131 GLY A O 1
ATOM 997 N N . MET A 1 153 ? 36.78200 -2.74200 78.90100 1.000 46.41591 132 MET A N 1
ATOM 998 C CA . MET A 1 153 ? 36.67200 -2.06600 77.61400 1.000 37.52487 132 MET A CA 1
ATOM 999 C C . MET A 1 153 ? 37.23000 -2.97100 76.52500 1.000 46.37204 132 MET A C 1
ATOM 1000 O O . MET A 1 153 ? 38.42000 -3.30500 76.54000 1.000 55.86811 132 MET A O 1
ATOM 1005 N N . ILE A 1 154 ? 36.37500 -3.36400 75.58700 1.000 48.11825 133 ILE A N 1
ATOM 1006 C CA . ILE A 1 154 ? 36.78900 -4.11800 74.41100 1.000 42.98289 133 ILE A CA 1
ATOM 1007 C C . ILE A 1 154 ? 36.78900 -3.13900 73.24300 1.000 48.68048 133 ILE A C 1
ATOM 1008 O O . ILE A 1 154 ? 35.74800 -2.87300 72.63200 1.000 59.29569 133 ILE A O 1
ATOM 1013 N N . GLY A 1 155 ? 37.95900 -2.58600 72.94100 1.000 43.37317 134 GLY A N 1
ATOM 1014 C CA . GLY A 1 155 ? 38.05800 -1.62900 71.84000 1.000 37.42609 134 GLY A CA 1
ATOM 1015 C C . GLY A 1 155 ? 38.61300 -0.31800 72.35700 1.000 48.83266 134 GLY A C 1
ATOM 1016 O O . GLY A 1 155 ? 38.22400 0.18700 73.41000 1.000 52.30608 134 GLY A O 1
ATOM 1017 N N . ALA A 1 156 ? 39.55200 0.24200 71.59300 1.000 45.94646 135 ALA A N 1
ATOM 1018 C CA . ALA A 1 156 ? 40.20900 1.49300 71.94800 1.000 46.83790 135 ALA A CA 1
ATOM 1019 C C . ALA A 1 156 ? 40.11600 2.50600 70.81400 1.000 52.90899 135 ALA A C 1
ATOM 1020 O O . ALA A 1 156 ? 41.02000 3.32700 70.63000 1.000 59.96617 135 ALA A O 1
ATOM 1022 N N . GLY A 1 157 ? 39.02000 2.47300 70.06300 1.000 49.25000 136 GLY A N 1
ATOM 1023 C CA . GLY A 1 157 ? 38.83400 3.38100 68.95300 1.000 47.65457 136 GLY A CA 1
ATOM 1024 C C . GLY A 1 157 ? 38.49100 4.79100 69.38200 1.000 52.79519 136 GLY A C 1
ATOM 1025 O O . GLY A 1 157 ? 38.69100 5.16400 70.54200 1.000 40.36804 136 GLY A O 1
ATOM 1026 N N . HIS A 1 158 ? 37.96600 5.58400 68.44600 1.000 68.27731 137 HIS A N 1
ATOM 1027 C CA . HIS A 1 158 ? 37.63700 6.97500 68.74300 1.000 71.17040 137 HIS A CA 1
ATOM 1028 C C . HIS A 1 158 ? 36.55000 7.07300 69.80700 1.000 57.22942 137 HIS A C 1
ATOM 1029 O O . HIS A 1 158 ? 36.66600 7.85000 70.76200 1.000 42.59185 137 HIS A O 1
ATOM 1036 N N . GLN A 1 159 ? 35.48500 6.28700 69.66100 1.000 50.77371 138 GLN A N 1
ATOM 1037 C CA . GLN A 1 159 ? 34.34600 6.38800 70.56400 1.000 50.92886 138 GLN A CA 1
ATOM 1038 C C . GLN A 1 159 ? 34.57300 5.69700 71.90200 1.000 47.69482 138 GLN A C 1
ATOM 1039 O O . GLN A 1 159 ? 33.77300 5.90000 72.82200 1.000 42.57999 138 GLN A O 1
ATOM 1045 N N . SER A 1 160 ? 35.63700 4.90000 72.03700 1.000 43.93363 139 SER A N 1
ATOM 1046 C CA . SER A 1 160 ? 35.88400 4.20300 73.29600 1.000 37.72742 139 SER A CA 1
ATOM 1047 C C . SER A 1 160 ? 36.10700 5.17700 74.44500 1.000 41.40678 139 SER A C 1
ATOM 1048 O O . SER A 1 160 ? 35.75400 4.87600 75.59200 1.000 35.13723 139 SER A O 1
ATOM 1051 N N . ALA A 1 161 ? 36.69000 6.34500 74.16200 1.000 29.53473 140 ALA A N 1
ATOM 1052 C CA . ALA A 1 161 ? 36.87100 7.34800 75.20600 1.000 27.94076 140 ALA A CA 1
ATOM 1053 C C . ALA A 1 161 ? 35.52900 7.86200 75.71100 1.000 42.36603 140 ALA A C 1
ATOM 1054 O O . ALA A 1 161 ? 35.32300 7.99900 76.92300 1.000 43.38531 140 ALA A O 1
ATOM 1056 N N . PHE A 1 162 ? 34.60000 8.14600 74.79500 1.000 35.26451 141 PHE A N 1
ATOM 1057 C CA . PHE A 1 162 ? 33.27800 8.61100 75.20000 1.000 35.33174 141 PHE A CA 1
ATOM 1058 C C . PHE A 1 162 ? 32.53800 7.54100 75.99200 1.000 34.62593 141 PHE A C 1
ATOM 1059 O O . PHE A 1 162 ? 31.81600 7.85300 76.94700 1.000 39.86972 141 PHE A O 1
ATOM 1067 N N . GLN A 1 163 ? 32.71000 6.27200 75.61600 1.000 40.82660 142 GLN A N 1
ATOM 1068 C CA . GLN A 1 163 ? 32.05500 5.19200 76.34700 1.000 44.41590 142 GLN A CA 1
ATOM 1069 C C . GLN A 1 163 ? 32.56500 5.11000 77.78000 1.000 48.20776 142 GLN A C 1
ATOM 1070 O O . GLN A 1 163 ? 31.78300 4.89600 78.71400 1.000 51.12499 142 GLN A O 1
ATOM 1076 N N . MET A 1 164 ? 33.87300 5.28900 77.97600 1.000 42.59716 143 MET A N 1
ATOM 1077 C CA . MET A 1 164 ? 34.43600 5.18500 79.31900 1.000 43.77190 143 MET A CA 1
ATOM 1078 C C . MET A 1 164 ? 34.00200 6.35500 80.19400 1.000 41.86761 143 MET A C 1
ATOM 1079 O O . MET A 1 164 ? 33.69500 6.17000 81.37900 1.000 32.21220 143 MET A O 1
ATOM 1084 N N . ARG A 1 165 ? 33.96700 7.56500 79.63200 1.000 35.23310 144 ARG A N 1
ATOM 1085 C CA . ARG A 1 165 ? 33.55000 8.72500 80.41300 1.000 34.02528 144 ARG A CA 1
ATOM 1086 C C . ARG A 1 165 ? 32.08600 8.62200 80.82200 1.000 52.53763 144 ARG A C 1
ATOM 1087 O O . ARG A 1 165 ? 31.73200 8.94000 81.96400 1.000 60.43295 144 ARG A O 1
ATOM 1095 N N . ALA A 1 166 ? 31.22000 8.17700 79.90900 1.000 48.38793 145 ALA A N 1
ATOM 1096 C CA . ALA A 1 166 ? 29.80400 8.05900 80.24000 1.000 38.85060 145 ALA A CA 1
ATOM 1097 C C . ALA A 1 166 ? 29.55400 6.94400 81.24700 1.000 41.25628 145 ALA A C 1
ATOM 1098 O O . ALA A 1 166 ? 28.65300 7.05800 82.08600 1.000 34.48853 145 ALA A O 1
ATOM 1100 N N . ALA A 1 167 ? 30.34100 5.86800 81.18600 1.000 34.35646 146 ALA A N 1
ATOM 1101 C CA . ALA A 1 167 ? 30.16200 4.77000 82.13000 1.000 35.01716 146 ALA A CA 1
ATOM 1102 C C . ALA A 1 167 ? 30.62700 5.16400 83.52600 1.000 42.45517 146 ALA A C 1
ATOM 1103 O O . ALA A 1 167 ? 29.97200 4.83000 84.52100 1.000 37.98076 146 ALA A O 1
ATOM 1105 N N . ALA A 1 168 ? 31.75300 5.87300 83.62000 1.000 46.30636 147 ALA A N 1
ATOM 1106 C CA . ALA A 1 168 ? 32.24500 6.32300 84.91600 1.000 45.24311 147 ALA A CA 1
ATOM 1107 C C . ALA A 1 168 ? 31.36700 7.40800 85.52300 1.000 44.83084 147 ALA A C 1
ATOM 1108 O O . ALA A 1 168 ? 31.42400 7.62500 86.73800 1.000 52.13353 147 ALA A O 1
ATOM 1110 N N . ASN A 1 169 ? 30.56000 8.09200 84.71000 1.000 47.09168 148 ASN A N 1
ATOM 1111 C CA . ASN A 1 169 ? 29.69800 9.14800 85.22600 1.000 53.55754 148 ASN A CA 1
ATOM 1112 C C . ASN A 1 169 ? 28.42300 8.59400 85.85000 1.000 47.17188 148 ASN A C 1
ATOM 1113 O O . ASN A 1 169 ? 27.87800 9.20400 86.77700 1.000 44.74304 148 ASN A O 1
ATOM 1118 N N . VAL A 1 170 ? 27.94300 7.44700 85.37300 1.000 44.58752 149 VAL A N 1
ATOM 1119 C CA . VAL A 1 170 ? 26.68000 6.88700 85.84100 1.000 50.44036 149 VAL A CA 1
ATOM 1120 C C . VAL A 1 170 ? 26.94200 5.86700 86.94400 1.000 52.67705 149 VAL A C 1
ATOM 1121 O O . VAL A 1 170 ? 26.09100 5.64200 87.81300 1.000 44.86106 149 VAL A O 1
ATOM 1125 N N . HIS A 1 171 ? 28.12400 5.25500 86.93000 1.000 50.27269 150 HIS A N 1
ATOM 1126 C CA . HIS A 1 171 ? 28.47400 4.22600 87.89800 1.000 42.54176 150 HIS A CA 1
ATOM 1127 C C . HIS A 1 171 ? 29.89200 4.46200 88.39300 1.000 50.04967 150 HIS A C 1
ATOM 1128 O O . HIS A 1 171 ? 30.77200 4.84800 87.61800 1.000 50.38733 150 HIS A O 1
ATOM 1135 N N . ARG A 1 172 ? 30.10700 4.22600 89.68400 1.000 52.16454 151 ARG A N 1
ATOM 1136 C CA . ARG A 1 172 ? 31.40700 4.44000 90.30900 1.000 58.49549 151 ARG A CA 1
ATOM 1137 C C . ARG A 1 172 ? 32.20200 3.14100 90.24200 1.000 54.29954 151 ARG A C 1
ATOM 1138 O O . ARG A 1 172 ? 31.87900 2.17000 90.93400 1.000 51.78442 151 ARG A O 1
ATOM 1146 N N . PHE A 1 173 ? 33.23300 3.12100 89.40500 1.000 46.30086 152 PHE A N 1
ATOM 1147 C CA . PHE A 1 173 ? 34.09900 1.96200 89.25400 1.000 45.41080 152 PHE A CA 1
ATOM 1148 C C . PHE A 1 173 ? 35.38400 2.15300 90.05100 1.000 47.80170 152 PHE A C 1
ATOM 1149 O O . PHE A 1 173 ? 35.73800 3.26300 90.45600 1.000 47.19452 152 PHE A O 1
ATOM 1157 N N . GLU A 1 174 ? 36.08500 1.04000 90.27500 1.000 46.31478 153 GLU A N 1
ATOM 1158 C CA . GLU A 1 174 ? 37.36900 1.06100 90.95800 1.000 54.82616 153 GLU A CA 1
ATOM 1159 C C . GLU A 1 174 ? 38.55200 0.80900 90.03600 1.000 56.56128 153 GLU A C 1
ATOM 1160 O O . GLU A 1 174 ? 39.66600 1.23000 90.36200 1.000 52.48070 153 GLU A O 1
ATOM 1166 N N . LYS A 1 175 ? 38.33900 0.14500 88.90300 1.000 38.47924 154 LYS A N 1
ATOM 1167 C CA . LYS A 1 175 ? 39.42200 -0.21600 88.00300 1.000 46.76975 154 LYS A CA 1
ATOM 1168 C C . LYS A 1 175 ? 38.86100 -0.36600 86.59700 1.000 50.17829 154 LYS A C 1
ATOM 1169 O O . LYS A 1 175 ? 37.68800 -0.70200 86.41500 1.000 51.22760 154 LYS A O 1
ATOM 1175 N N . VAL A 1 176 ? 39.70700 -0.10200 85.60300 1.000 38.06899 155 VAL A N 1
ATOM 1176 C CA . VAL A 1 176 ? 39.35500 -0.27000 84.19800 1.000 33.50681 155 VAL A CA 1
ATOM 1177 C C . VAL A 1 176 ? 40.39100 -1.18100 83.55800 1.000 46.26945 155 VAL A C 1
ATOM 1178 O O . VAL A 1 176 ? 41.58800 -0.87400 83.57700 1.000 51.25813 155 VAL A O 1
ATOM 1182 N N . ILE A 1 177 ? 39.93700 -2.30000 83.00000 1.000 53.05124 156 ILE A N 1
ATOM 1183 C CA . ILE A 1 177 ? 40.78100 -3.20200 82.22400 1.000 51.85765 156 ILE A CA 1
ATOM 1184 C C . ILE A 1 177 ? 40.33500 -3.13100 80.77100 1.000 54.74321 156 ILE A C 1
ATOM 1185 O O . ILE A 1 177 ? 39.13600 -3.02200 80.48400 1.000 57.81838 156 ILE A O 1
ATOM 1190 N N . GLY A 1 178 ? 41.29900 -3.17900 79.85400 1.000 54.04407 157 GLY A N 1
ATOM 1191 C CA . GLY A 1 178 ? 41.00500 -2.98500 78.45100 1.000 50.80550 157 GLY A CA 1
ATOM 1192 C C . GLY A 1 178 ? 41.71800 -3.99800 77.57900 1.000 50.37304 157 GLY A C 1
ATOM 1193 O O . GLY A 1 178 ? 42.74800 -4.56600 77.94900 1.000 49.15093 157 GLY A O 1
ATOM 1194 N N . TRP A 1 179 ? 41.13900 -4.21300 76.40000 1.000 51.30796 158 TRP A N 1
ATOM 1195 C CA . TRP A 1 179 ? 41.72000 -5.07300 75.38000 1.000 46.41779 158 TRP A CA 1
ATOM 1196 C C . TRP A 1 179 ? 41.36100 -4.50300 74.01600 1.000 51.77298 158 TRP A C 1
ATOM 1197 O O . TRP A 1 179 ? 40.26100 -3.97500 73.82700 1.000 56.59621 158 TRP A O 1
ATOM 1208 N N . ASN A 1 180 ? 42.29300 -4.60900 73.07000 1.000 48.37247 159 ASN A N 1
ATOM 1209 C CA . ASN A 1 180 ? 42.09800 -4.07200 71.73500 1.000 65.35781 159 ASN A CA 1
ATOM 1210 C C . ASN A 1 180 ? 42.72800 -5.01700 70.72000 1.000 77.60140 159 ASN A C 1
ATOM 1211 O O . ASN A 1 180 ? 43.81000 -5.56700 70.97600 1.000 83.31779 159 ASN A O 1
ATOM 1216 N N . PRO A 1 181 ? 42.07100 -5.24200 69.57700 1.000 80.44348 160 PRO A N 1
ATOM 1217 C CA . PRO A 1 181 ? 42.70400 -6.06100 68.52800 1.000 84.52014 160 PRO A CA 1
ATOM 1218 C C . PRO A 1 181 ? 44.04700 -5.51600 68.07800 1.000 77.66444 160 PRO A C 1
ATOM 1219 O O . PRO A 1 181 ? 44.95400 -6.29400 67.75700 1.000 79.27006 160 PRO A O 1
ATOM 1223 N N . HIS A 1 182 ? 44.19800 -4.19600 68.04500 1.000 78.66986 161 HIS A N 1
ATOM 1224 C CA . HIS A 1 182 ? 45.48800 -3.56600 67.79300 1.000 82.24150 161 HIS A CA 1
ATOM 1225 C C . HIS A 1 182 ? 45.99300 -2.97200 69.10000 1.000 70.72171 161 HIS A C 1
ATOM 1226 O O . HIS A 1 182 ? 45.48000 -1.93000 69.53900 1.000 65.67145 161 HIS A O 1
ATOM 1233 N N . PRO A 1 183 ? 46.98200 -3.59000 69.75400 1.000 68.91160 162 PRO A N 1
ATOM 1234 C CA . PRO A 1 183 ? 47.30800 -3.21400 71.14100 1.000 67.07834 162 PRO A CA 1
ATOM 1235 C C . PRO A 1 183 ? 47.91000 -1.82600 71.30300 1.000 74.49820 162 PRO A C 1
ATOM 1236 O O . PRO A 1 183 ? 48.00400 -1.35300 72.44300 1.000 77.81371 162 PRO A O 1
ATOM 1240 N N . GLU A 1 184 ? 48.32600 -1.15800 70.22500 1.000 85.78189 163 GLU A N 1
ATOM 1241 C CA . GLU A 1 184 ? 48.94900 0.15100 70.38900 1.000 91.60095 163 GLU A CA 1
ATOM 1242 C C . GLU A 1 184 ? 47.92300 1.22500 70.73300 1.000 87.32052 163 GLU A C 1
ATOM 1243 O O . GLU A 1 184 ? 48.26100 2.21300 71.39700 1.000 88.90994 163 GLU A O 1
ATOM 1249 N N . MET A 1 185 ? 46.67100 1.04900 70.30800 1.000 75.87482 164 MET A N 1
ATOM 1250 C CA . MET A 1 185 ? 45.63100 2.02700 70.60500 1.000 72.95289 164 MET A CA 1
ATOM 1251 C C . MET A 1 185 ? 45.21900 2.03500 72.07100 1.000 69.55049 164 MET A C 1
ATOM 1252 O O . MET A 1 185 ? 44.43800 2.90600 72.46700 1.000 64.01215 164 MET A O 1
ATOM 1257 N N . LEU A 1 186 ? 45.72800 1.10300 72.88300 1.000 66.13945 165 LEU A N 1
ATOM 1258 C CA . LEU A 1 186 ? 45.34100 1.03500 74.28900 1.000 61.17774 165 LEU A CA 1
ATOM 1259 C C . LEU A 1 186 ? 45.73200 2.28500 75.06800 1.000 63.54063 165 LEU A C 1
ATOM 1260 O O . LEU A 1 186 ? 45.22600 2.49100 76.17700 1.000 64.75360 165 LEU A O 1
ATOM 1265 N N . SER A 1 187 ? 46.61800 3.12100 74.52000 1.000 70.99377 166 SER A N 1
ATOM 1266 C CA . SER A 1 187 ? 46.97500 4.36600 75.19300 1.000 56.54865 166 SER A CA 1
ATOM 1267 C C . SER A 1 187 ? 45.77900 5.30200 75.30900 1.000 47.86694 166 SER A C 1
ATOM 1268 O O . SER A 1 187 ? 45.72100 6.12400 76.23000 1.000 50.35917 166 SER A O 1
ATOM 1271 N N . ARG A 1 188 ? 44.81800 5.19400 74.38800 1.000 31.84857 167 ARG A N 1
ATOM 1272 C CA . ARG A 1 188 ? 43.62200 6.02500 74.46400 1.000 41.03972 167 ARG A CA 1
ATOM 1273 C C . ARG A 1 188 ? 42.76200 5.64800 75.66500 1.000 43.81501 167 ARG A C 1
ATOM 1274 O O . ARG A 1 188 ? 42.14300 6.51700 76.29000 1.000 50.05117 167 ARG A O 1
ATOM 1282 N N . LEU A 1 189 ? 42.71300 4.35800 76.00600 1.000 43.31123 168 LEU A N 1
ATOM 1283 C CA . LEU A 1 189 ? 41.96900 3.93500 77.18800 1.000 38.10538 168 LEU A CA 1
ATOM 1284 C C . LEU A 1 189 ? 42.67700 4.36000 78.46800 1.000 47.73014 168 LEU A C 1
ATOM 1285 O O . LEU A 1 189 ? 42.03000 4.80400 79.42400 1.000 39.35302 168 LEU A O 1
ATOM 1290 N N . ALA A 1 190 ? 44.00600 4.23100 78.50800 1.000 52.70471 169 ALA A N 1
ATOM 1291 C CA . ALA A 1 190 ? 44.74600 4.60600 79.70800 1.000 40.32310 169 ALA A CA 1
ATOM 1292 C C . ALA A 1 190 ? 44.68000 6.10800 79.95500 1.000 37.57263 169 ALA A C 1
ATOM 1293 O O . ALA A 1 190 ? 44.53200 6.54600 81.10100 1.000 36.22418 169 ALA A O 1
ATOM 1295 N N . ASP A 1 191 ? 44.78100 6.91000 78.89200 1.000 41.69611 170 ASP A N 1
ATOM 1296 C CA . ASP A 1 191 ? 44.73800 8.36100 79.04700 1.000 43.57526 170 ASP A CA 1
ATOM 1297 C C . ASP A 1 191 ? 43.41000 8.81300 79.64200 1.000 44.80028 170 ASP A C 1
ATOM 1298 O O . ASP A 1 191 ? 43.38000 9.59500 80.60000 1.000 49.75347 170 ASP A O 1
ATOM 1303 N N . THR A 1 192 ? 42.29600 8.32700 79.08900 1.000 39.31911 171 THR A N 1
ATOM 1304 C CA . THR A 1 192 ? 40.99000 8.71300 79.61200 1.000 45.99957 171 THR A CA 1
ATOM 1305 C C . THR A 1 192 ? 40.74300 8.12500 80.99600 1.000 35.35543 171 THR A C 1
ATOM 1306 O O . THR A 1 192 ? 40.06400 8.74900 81.81900 1.000 34.96475 171 THR A O 1
ATOM 1310 N N . ALA A 1 193 ? 41.28500 6.93600 81.27300 1.000 30.50264 172 ALA A N 1
ATOM 1311 C CA . ALA A 1 193 ? 41.21200 6.39700 82.62600 1.000 35.77715 172 ALA A CA 1
ATOM 1312 C C . ALA A 1 193 ? 41.94700 7.29000 83.61700 1.000 45.60366 172 ALA A C 1
ATOM 1313 O O . ALA A 1 193 ? 41.55700 7.37100 84.78800 1.000 47.29279 172 ALA A O 1
ATOM 1315 N N . ALA A 1 194 ? 43.00700 7.96800 83.17000 1.000 42.30269 173 ALA A N 1
ATOM 1316 C CA . ALA A 1 194 ? 43.69000 8.92300 84.03500 1.000 37.61551 173 ALA A CA 1
ATOM 1317 C C . ALA A 1 194 ? 42.85500 10.17700 84.25600 1.000 38.33140 173 ALA A C 1
ATOM 1318 O O . ALA A 1 194 ? 42.89400 10.76100 85.34500 1.000 38.53528 173 ALA A O 1
ATOM 1320 N N . GLU A 1 195 ? 42.09900 10.60600 83.24000 1.000 50.75668 174 GLU A N 1
ATOM 1321 C CA . GLU A 1 195 ? 41.21500 11.75500 83.41100 1.000 54.60668 174 GLU A CA 1
ATOM 1322 C C . GLU A 1 195 ? 40.11300 11.46500 84.42000 1.000 50.97486 174 GLU A C 1
ATOM 1323 O O . GLU A 1 195 ? 39.65100 12.37600 85.11700 1.000 49.12022 174 GLU A O 1
ATOM 1329 N N . LEU A 1 196 ? 39.68200 10.21000 84.51300 1.000 35.13673 175 LEU A N 1
ATOM 1330 C CA . LEU A 1 196 ? 38.63400 9.80100 85.43500 1.000 29.83881 175 LEU A CA 1
ATOM 1331 C C . LEU A 1 196 ? 39.17400 9.37100 86.79300 1.000 37.69632 175 LEU A C 1
ATOM 1332 O O . LEU A 1 196 ? 38.39000 8.94400 87.64600 1.000 42.71985 175 LEU A O 1
ATOM 1337 N N . GLY A 1 197 ? 40.48400 9.47200 87.01200 1.000 39.92896 176 GLY A N 1
ATOM 1338 C CA . GLY A 1 197 ? 41.06200 9.06100 88.27900 1.000 31.65985 176 GLY A CA 1
ATOM 1339 C C . GLY A 1 197 ? 40.96300 7.57700 88.54300 1.000 36.80139 176 GLY A C 1
ATOM 1340 O O . GLY A 1 197 ? 40.88500 7.16300 89.70500 1.000 44.01432 176 GLY A O 1
ATOM 1341 N N . LEU A 1 198 ? 40.96600 6.76100 87.49100 1.000 41.89172 177 LEU A N 1
ATOM 1342 C CA . LEU A 1 198 ? 40.80300 5.32500 87.60400 1.000 44.63565 177 LEU A CA 1
ATOM 1343 C C . LEU A 1 198 ? 42.04900 4.61800 87.08900 1.000 48.41209 177 LEU A C 1
ATOM 1344 O O . LEU A 1 198 ? 42.55600 4.97000 86.01400 1.000 49.89827 177 LEU A O 1
ATOM 1349 N N . PRO A 1 199 ? 42.57000 3.62900 87.81000 1.000 38.23343 178 PRO A N 1
ATOM 1350 C CA . PRO A 1 199 ? 43.72300 2.87900 87.30400 1.000 41.52654 178 PRO A CA 1
ATOM 1351 C C . PRO A 1 199 ? 43.33200 1.98800 86.13600 1.000 45.07942 178 PRO A C 1
ATOM 1352 O O . PRO A 1 199 ? 42.21800 1.46200 86.06900 1.000 49.41659 178 PRO A O 1
ATOM 1356 N N . PHE A 1 200 ? 44.26700 1.82500 85.20400 1.000 35.64720 179 PHE A N 1
ATOM 1357 C CA . PHE A 1 200 ? 44.04400 1.03800 84.00000 1.000 36.64295 179 PHE A CA 1
ATOM 1358 C C . PHE A 1 200 ? 45.08900 -0.06300 83.89000 1.000 49.93347 179 PHE A C 1
ATOM 1359 O O . PHE A 1 200 ? 46.24900 0.12700 84.26700 1.000 62.92307 179 PHE A O 1
ATOM 1367 N N . GLU A 1 201 ? 44.66800 -1.21400 83.36800 1.000 49.34128 180 GLU A N 1
ATOM 1368 C CA . GLU A 1 201 ? 45.56300 -2.33800 83.11500 1.000 44.01926 180 GLU A CA 1
ATOM 1369 C C . GLU A 1 201 ? 45.15700 -3.00400 81.81100 1.000 54.92163 180 GLU A C 1
ATOM 1370 O O . GLU A 1 201 ? 44.03900 -3.51500 81.69800 1.000 50.66327 180 GLU A O 1
ATOM 1376 N N . ALA A 1 202 ? 46.06400 -3.10000 80.84900 1.000 47.70912 181 ALA A N 1
ATOM 1377 C CA . ALA A 1 202 ? 45.74900 -3.81300 79.59600 1.000 43.79674 181 ALA A CA 1
ATOM 1378 C C . ALA A 1 202 ? 45.71600 -5.30400 79.89100 1.000 48.45363 181 ALA A C 1
ATOM 1379 O O . ALA A 1 202 ? 46.55900 -5.74700 80.61000 1.000 55.61332 181 ALA A O 1
ATOM 1381 N N . VAL A 1 203 ? 44.76000 -6.03800 79.34900 1.000 43.73504 182 VAL A N 1
ATOM 1382 C CA . VAL A 1 203 ? 44.66300 -7.49300 79.62100 1.000 43.90080 182 VAL A CA 1
ATOM 1383 C C . VAL A 1 203 ? 44.26000 -8.23200 78.35800 1.000 48.86184 182 VAL A C 1
ATOM 1384 O O . VAL A 1 203 ? 44.11100 -7.62000 77.34900 1.000 56.82046 182 VAL A O 1
ATOM 1388 N N . GLU A 1 204 ? 44.28000 -9.54900 78.43000 1.000 61.91091 183 GLU A N 1
ATOM 1389 C CA . GLU A 1 204 ? 43.77300 -10.37600 77.31900 1.000 65.68534 183 GLU A CA 1
ATOM 1390 C C . GLU A 1 204 ? 42.32100 -10.71900 77.65300 1.000 60.33549 183 GLU A C 1
ATOM 1391 O O . GLU A 1 204 ? 41.91800 -10.59800 78.79500 1.000 66.51258 183 GLU A O 1
ATOM 1397 N N . LEU A 1 205 ? 41.58200 -11.16600 76.66500 1.000 46.41972 184 LEU A N 1
ATOM 1398 C CA . LEU A 1 205 ? 40.14300 -11.38800 76.77500 1.000 48.74774 184 LEU A CA 1
ATOM 1399 C C . LEU A 1 205 ? 39.77500 -12.46400 77.78900 1.000 61.22380 184 LEU A C 1
ATOM 1400 O O . LEU A 1 205 ? 38.63900 -12.46900 78.27600 1.000 69.38917 184 LEU A O 1
ATOM 1405 N N . ASP A 1 206 ? 40.69500 -13.37300 78.12000 1.000 71.50051 185 ASP A N 1
ATOM 1406 C CA . ASP A 1 206 ? 40.37700 -14.39500 79.11200 1.000 73.64108 185 ASP A CA 1
ATOM 1407 C C . ASP A 1 206 ? 40.21900 -13.78700 80.50100 1.000 70.32198 185 ASP A C 1
ATOM 1408 O O . ASP A 1 206 ? 39.30500 -14.15800 81.24600 1.000 64.55087 185 ASP A O 1
ATOM 1413 N N . ARG A 1 207 ? 41.09500 -12.84700 80.86600 1.000 75.59242 186 ARG A N 1
ATOM 1414 C CA . ARG A 1 207 ? 40.96700 -12.17500 82.15500 1.000 67.44440 186 ARG A CA 1
ATOM 1415 C C . ARG A 1 207 ? 39.85100 -11.14000 82.15500 1.000 60.44091 186 ARG A C 1
ATOM 1416 O O . ARG A 1 207 ? 39.21200 -10.92800 83.19000 1.000 60.94725 186 ARG A O 1
ATOM 1424 N N . LEU A 1 208 ? 39.60900 -10.48400 81.01700 1.000 59.01257 187 LEU A N 1
ATOM 1425 C CA . LEU A 1 208 ? 38.57900 -9.45200 80.96400 1.000 58.85627 187 LEU A CA 1
ATOM 1426 C C . LEU A 1 208 ? 37.19800 -10.04700 81.21300 1.000 67.79854 187 LEU A C 1
ATOM 1427 O O . LEU A 1 208 ? 36.41300 -9.51400 82.00400 1.000 68.43977 187 LEU A O 1
ATOM 1432 N N . GLY A 1 209 ? 36.88700 -11.16300 80.55100 1.000 69.52797 188 GLY A N 1
ATOM 1433 C CA . GLY A 1 209 ? 35.60000 -11.80500 80.74800 1.000 63.44511 188 GLY A CA 1
ATOM 1434 C C . GLY A 1 209 ? 35.37600 -12.32000 82.15500 1.000 68.21366 188 GLY A C 1
ATOM 1435 O O . GLY A 1 209 ? 34.22400 -12.44800 82.58300 1.000 73.61331 188 GLY A O 1
ATOM 1436 N N . ALA A 1 210 ? 36.45000 -12.61100 82.89000 1.000 58.94762 189 ALA A N 1
ATOM 1437 C CA . ALA A 1 210 ? 36.34100 -13.17500 84.22700 1.000 59.96604 189 ALA A CA 1
ATOM 1438 C C . ALA A 1 210 ? 36.48500 -12.14300 85.33700 1.000 60.14762 189 ALA A C 1
ATOM 1439 O O . ALA A 1 210 ? 36.15900 -12.44900 86.48900 1.000 59.97791 189 ALA A O 1
ATOM 1441 N N . GLU A 1 211 ? 36.96300 -10.93700 85.02800 1.000 64.76718 190 GLU A N 1
ATOM 1442 C CA . GLU A 1 211 ? 37.19300 -9.91900 86.04100 1.000 62.53427 190 GLU A CA 1
ATOM 1443 C C . GLU A 1 211 ? 36.37900 -8.65000 85.84800 1.000 59.86018 190 GLU A C 1
ATOM 1444 O O . GLU A 1 211 ? 36.23100 -7.88600 86.80800 1.000 63.19127 190 GLU A O 1
ATOM 1450 N N . ALA A 1 212 ? 35.84700 -8.40200 84.65400 1.000 55.35709 191 ALA A N 1
ATOM 1451 C CA . ALA A 1 212 ? 35.07700 -7.19500 84.38700 1.000 58.08624 191 ALA A CA 1
ATOM 1452 C C . ALA A 1 212 ? 33.61000 -7.44300 84.71400 1.000 52.31093 191 ALA A C 1
ATOM 1453 O O . ALA A 1 212 ? 32.97800 -8.33100 84.13100 1.000 67.54266 191 ALA A O 1
ATOM 1455 N N . ASP A 1 213 ? 33.07400 -6.65700 85.64900 1.000 46.40594 192 ASP A N 1
ATOM 1456 C CA . ASP A 1 213 ? 31.66100 -6.75000 85.99100 1.000 51.33841 192 ASP A CA 1
ATOM 1457 C C . ASP A 1 213 ? 30.78200 -6.10400 84.93000 1.000 53.01081 192 ASP A C 1
ATOM 1458 O O . ASP A 1 213 ? 29.66500 -6.57400 84.68300 1.000 49.99569 192 ASP A O 1
ATOM 1463 N N . VAL A 1 214 ? 31.26400 -5.03600 84.30100 1.000 53.08977 193 VAL A N 1
ATOM 1464 C CA . VAL A 1 214 ? 30.59000 -4.39000 83.18200 1.000 50.35370 193 VAL A CA 1
ATOM 1465 C C . VAL A 1 214 ? 31.55200 -4.38000 82.00400 1.000 42.97374 193 VAL A C 1
ATOM 1466 O O . VAL A 1 214 ? 32.70500 -3.95400 82.14200 1.000 33.56721 193 VAL A O 1
ATOM 1470 N N . ILE A 1 215 ? 31.08300 -4.85400 80.85300 1.000 44.37760 194 ILE A N 1
ATOM 1471 C CA . ILE A 1 215 ? 31.88900 -4.93900 79.64200 1.000 42.25060 194 ILE A CA 1
ATOM 1472 C C . ILE A 1 215 ? 31.23200 -4.08600 78.56800 1.000 43.23013 194 ILE A C 1
ATOM 1473 O O . ILE A 1 215 ? 30.02300 -4.19500 78.33400 1.000 43.64936 194 ILE A O 1
ATOM 1478 N N . VAL A 1 216 ? 32.02700 -3.23700 77.92200 1.000 51.08927 195 VAL A N 1
ATOM 1479 C CA . VAL A 1 216 ? 31.56600 -2.38500 76.83200 1.000 50.89969 195 VAL A CA 1
ATOM 1480 C C . VAL A 1 216 ? 32.46400 -2.63400 75.63000 1.000 48.94043 195 VAL A C 1
ATOM 1481 O O . VAL A 1 216 ? 33.66900 -2.35900 75.68400 1.000 52.22022 195 VAL A O 1
ATOM 1485 N N . SER A 1 217 ? 31.88300 -3.15600 74.55400 1.000 41.78760 196 SER A N 1
ATOM 1486 C CA . SER A 1 217 ? 32.59800 -3.41800 73.31200 1.000 41.26890 196 SER A CA 1
ATOM 1487 C C . SER A 1 217 ? 32.16900 -2.39800 72.26700 1.000 41.01842 196 SER A C 1
ATOM 1488 O O . SER A 1 217 ? 30.97200 -2.14100 72.10000 1.000 40.40418 196 SER A O 1
ATOM 1491 N N . ILE A 1 218 ? 33.14600 -1.82300 71.56700 1.000 39.74194 197 ILE A N 1
ATOM 1492 C CA . ILE A 1 218 ? 32.88800 -0.74700 70.61600 1.000 47.19562 197 ILE A CA 1
ATOM 1493 C C . ILE A 1 218 ? 33.84700 -0.89700 69.43500 1.000 52.64345 197 ILE A C 1
ATOM 1494 O O . ILE A 1 218 ? 34.48600 0.06600 68.99500 1.000 60.29808 197 ILE A O 1
ATOM 1499 N N . THR A 1 219 ? 33.94800 -2.11300 68.90600 1.000 51.50139 198 THR A N 1
ATOM 1500 C CA . THR A 1 219 ? 34.85800 -2.42200 67.81400 1.000 46.47529 198 THR A CA 1
ATOM 1501 C C . THR A 1 219 ? 34.09400 -2.60500 66.51000 1.000 52.10844 198 THR A C 1
ATOM 1502 O O . THR A 1 219 ? 32.90100 -2.92100 66.49800 1.000 45.92826 198 THR A O 1
ATOM 1506 N N . SER A 1 220 ? 34.80800 -2.40500 65.40300 1.000 73.89558 199 SER A N 1
ATOM 1507 C CA . SER A 1 220 ? 34.28800 -2.69300 64.06800 1.000 73.07314 199 SER A CA 1
ATOM 1508 C C . SER A 1 220 ? 34.89900 -4.01800 63.61800 1.000 71.18814 199 SER A C 1
ATOM 1509 O O . SER A 1 220 ? 35.85100 -4.06900 62.84000 1.000 80.27223 199 SER A O 1
ATOM 1512 N N . SER A 1 221 ? 34.33500 -5.10700 64.13300 1.000 59.84370 200 SER A N 1
ATOM 1513 C CA . SER A 1 221 ? 34.87500 -6.44200 63.93500 1.000 51.23166 200 SER A CA 1
ATOM 1514 C C . SER A 1 221 ? 33.88500 -7.31400 63.17600 1.000 61.75834 200 SER A C 1
ATOM 1515 O O . SER A 1 221 ? 32.67300 -7.07800 63.20000 1.000 53.23767 200 SER A O 1
ATOM 1518 N N . PHE A 1 222 ? 34.42300 -8.33400 62.50400 1.000 69.87146 201 PHE A N 1
ATOM 1519 C CA . PHE A 1 222 ? 33.62900 -9.29000 61.74000 1.000 64.74529 201 PHE A CA 1
ATOM 1520 C C . PHE A 1 222 ? 33.85500 -10.71800 62.22000 1.000 63.30467 201 PHE A C 1
ATOM 1521 O O . PHE A 1 222 ? 33.50800 -11.67200 61.51700 1.000 66.62998 201 PHE A O 1
ATOM 1529 N N . SER A 1 223 ? 34.43200 -10.87800 63.40600 1.000 64.57230 202 SER A N 1
ATOM 1530 C CA . SER A 1 223 ? 34.73600 -12.16900 64.00100 1.000 63.23090 202 SER A CA 1
ATOM 1531 C C . SER A 1 223 ? 34.41000 -12.11300 65.48500 1.000 61.99445 202 SER A C 1
ATOM 1532 O O . SER A 1 223 ? 34.54400 -11.05400 66.11100 1.000 70.50096 202 SER A O 1
ATOM 1535 N N . PRO A 1 224 ? 33.96800 -13.22500 66.07000 1.000 63.31325 203 PRO A N 1
ATOM 1536 C C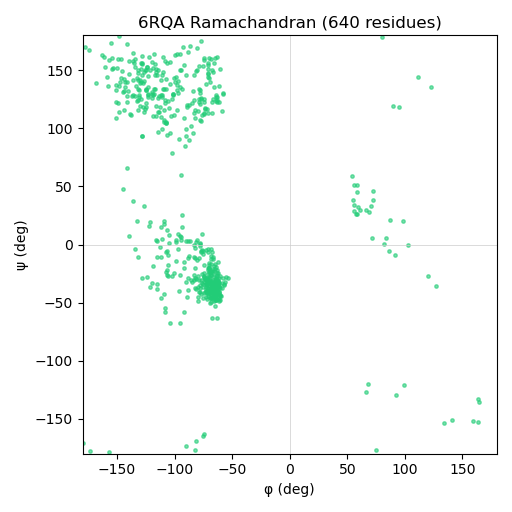A . PRO A 1 224 ? 33.69100 -13.23500 67.51200 1.000 60.50881 203 PRO A CA 1
ATOM 1537 C C . PRO A 1 224 ? 34.96200 -13.00800 68.31800 1.000 59.25885 203 PRO A C 1
ATOM 1538 O O . PRO A 1 224 ? 35.97800 -13.67500 68.11200 1.000 67.31075 203 PRO A O 1
ATOM 1542 N N . LEU A 1 225 ? 34.90000 -12.04800 69.24100 1.000 52.43068 204 LEU A N 1
ATOM 1543 C CA . LEU A 1 225 ? 36.05000 -11.72000 70.07300 1.000 55.74046 204 LEU A CA 1
ATOM 1544 C C . LEU A 1 225 ? 35.87600 -12.28200 71.47800 1.000 55.41480 204 LEU A C 1
ATOM 1545 O O . LEU A 1 225 ? 36.61100 -13.18600 71.88900 1.000 64.24932 204 LEU A O 1
ATOM 1550 N N . LEU A 1 226 ? 34.91000 -11.75000 72.22300 1.000 57.30598 205 LEU A N 1
ATOM 1551 C CA . LEU A 1 226 ? 34.60700 -12.25300 73.55800 1.000 62.77986 205 LEU A CA 1
ATOM 1552 C C . LEU A 1 226 ? 33.87100 -13.58100 73.42800 1.000 71.26241 205 LEU A C 1
ATOM 1553 O O . LEU A 1 226 ? 32.74300 -13.62900 72.92700 1.000 73.04500 205 LEU A O 1
ATOM 1558 N N . MET A 1 227 ? 34.51000 -14.66000 73.86700 1.000 75.65070 206 MET A N 1
ATOM 1559 C CA . MET A 1 227 ? 33.96400 -15.99700 73.70000 1.000 77.27591 206 MET A CA 1
ATOM 1560 C C . MET A 1 227 ? 33.02700 -16.35100 74.85200 1.000 72.82330 206 MET A C 1
ATOM 1561 O O . MET A 1 227 ? 32.92900 -15.64100 75.85600 1.000 65.22161 206 MET A O 1
ATOM 1566 N N . ASN A 1 228 ? 32.33200 -17.47900 74.69200 1.000 71.74173 207 ASN A N 1
ATOM 1567 C CA . ASN A 1 228 ? 31.33600 -17.88900 75.67500 1.000 71.44099 207 ASN A CA 1
ATOM 1568 C C . ASN A 1 228 ? 31.98200 -18.21400 77.01700 1.000 69.34733 207 ASN A C 1
ATOM 1569 O O . ASN A 1 228 ? 31.52800 -17.74300 78.06600 1.000 68.43201 207 ASN A O 1
ATOM 1574 N N . GLU A 1 22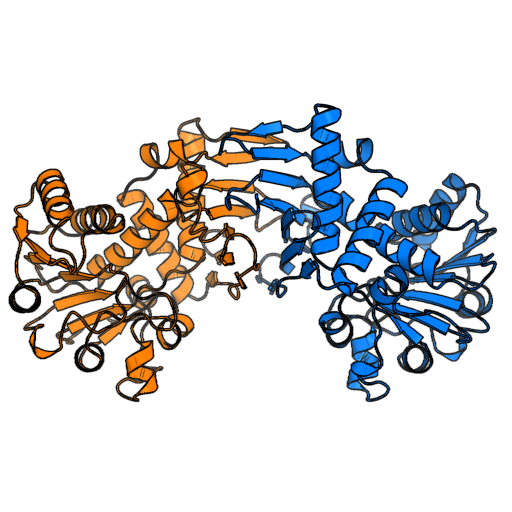9 ? 33.04300 -19.02000 77.00500 1.000 68.79030 208 GLU A N 1
ATOM 1575 C CA . GLU A 1 229 ? 33.70100 -19.41000 78.24500 1.000 76.14114 208 GLU A CA 1
ATOM 1576 C C . GLU A 1 229 ? 34.59100 -18.31600 78.82100 1.000 78.31009 208 GLU A C 1
ATOM 1577 O O . GLU A 1 229 ? 35.12200 -18.49300 79.92300 1.000 76.76046 208 GLU A O 1
ATOM 1583 N N . HIS A 1 230 ? 34.76700 -17.19800 78.11300 1.000 78.24890 209 HIS A N 1
ATOM 1584 C CA . HIS A 1 230 ? 35.50700 -16.07500 78.67900 1.000 71.23584 209 HIS A CA 1
ATOM 1585 C C . HIS A 1 230 ? 34.73300 -15.43300 79.82400 1.000 63.98607 209 HIS A C 1
ATOM 1586 O O . HIS A 1 230 ? 35.29600 -15.15200 80.88800 1.000 64.58961 209 HIS A O 1
ATOM 1593 N N . VAL A 1 231 ? 33.43800 -15.19800 79.62200 1.000 59.30613 210 VAL A N 1
ATOM 1594 C CA . VAL A 1 231 ? 32.62700 -14.49800 80.61100 1.000 56.12299 210 VAL A CA 1
ATOM 1595 C C . VAL A 1 231 ? 32.34400 -15.43100 81.78100 1.000 59.79919 210 VAL A C 1
ATOM 1596 O O . VAL A 1 231 ? 31.78300 -16.51900 81.60700 1.000 68.77349 210 VAL A O 1
ATOM 1600 N N . LYS A 1 232 ? 32.72800 -15.00400 82.98200 1.000 57.67231 211 LYS A N 1
ATOM 1601 C CA . LYS A 1 232 ? 32.48600 -15.75600 84.20300 1.000 62.02012 211 LYS A CA 1
ATOM 1602 C C . LYS A 1 232 ? 31.86100 -14.83600 85.24200 1.000 67.24233 211 LYS A C 1
ATOM 1603 O O . LYS A 1 232 ? 32.22300 -13.65900 85.33900 1.000 67.55311 211 LYS A O 1
ATOM 1609 N N . GLY A 1 233 ? 30.91900 -15.37500 86.01100 1.000 77.61563 212 GLY A N 1
ATOM 1610 C CA . GLY A 1 233 ? 30.27200 -14.62800 87.06200 1.000 86.22699 212 GLY A CA 1
ATOM 1611 C C . GLY A 1 233 ? 29.26800 -13.62000 86.53800 1.000 85.03227 212 GLY A C 1
ATOM 1612 O O . GLY A 1 233 ? 29.00800 -13.53600 85.33400 1.000 99.42618 212 GLY A O 1
ATOM 1613 N N . PRO A 1 234 ? 28.67400 -12.84300 87.44300 1.000 63.74422 213 PRO A N 1
ATOM 1614 C CA . PRO A 1 234 ? 27.72800 -11.80200 87.01800 1.000 55.66567 213 PRO A CA 1
ATOM 1615 C C . PRO A 1 234 ? 28.41600 -10.75400 86.15400 1.000 58.43131 213 PRO A C 1
ATOM 1616 O O . PRO A 1 234 ? 29.43500 -10.17600 86.54000 1.000 62.58640 213 PRO A O 1
ATOM 1620 N N . THR A 1 235 ? 27.84500 -10.50800 84.97600 1.000 56.86651 214 THR A N 1
ATOM 1621 C CA . THR A 1 235 ? 28.45000 -9.61100 84.00300 1.000 47.17011 214 THR A CA 1
ATOM 1622 C C . THR A 1 235 ? 27.36100 -8.97300 83.15200 1.000 47.75409 214 THR A C 1
ATOM 1623 O O . THR A 1 235 ? 26.41800 -9.64700 82.73300 1.000 52.25911 214 THR A O 1
ATOM 1627 N N . HIS A 1 236 ? 27.49500 -7.67200 82.91000 1.000 48.72455 215 HIS A N 1
ATOM 1628 C CA . HIS A 1 236 ? 26.67400 -6.96000 81.94000 1.000 49.53070 215 HIS A CA 1
ATOM 1629 C C . HIS A 1 236 ? 27.54300 -6.56100 80.75600 1.000 45.49061 215 HIS A C 1
ATOM 1630 O O . HIS A 1 236 ? 28.59200 -5.93400 80.93500 1.000 38.58445 215 HIS A O 1
ATOM 1637 N N . ILE A 1 237 ? 27.10500 -6.92200 79.55400 1.000 34.45080 216 ILE A N 1
ATOM 1638 C CA . ILE A 1 237 ? 27.86000 -6.67900 78.33100 1.000 47.49640 216 ILE A CA 1
ATOM 1639 C C . ILE A 1 237 ? 27.08400 -5.67000 77.49600 1.000 60.76941 216 ILE A C 1
ATOM 1640 O O . ILE A 1 237 ? 25.98300 -5.96200 77.01400 1.000 66.06044 216 ILE A O 1
ATOM 1645 N N . ALA A 1 238 ? 27.65700 -4.48200 77.31800 1.000 51.65672 217 ALA A N 1
ATOM 1646 C CA . ALA A 1 238 ? 27.06700 -3.44400 76.47500 1.000 38.53020 217 ALA A CA 1
ATOM 1647 C C . ALA A 1 238 ? 27.72800 -3.53700 75.10300 1.000 46.22030 217 ALA A C 1
ATOM 1648 O O . ALA A 1 238 ? 28.76400 -2.92200 74.84800 1.000 46.20943 217 ALA A O 1
ATOM 1650 N N . ALA A 1 239 ? 27.12000 -4.32300 74.21500 1.000 37.05195 218 ALA A N 1
ATOM 1651 C CA . ALA A 1 239 ? 27.63700 -4.51300 72.86300 1.000 36.75314 218 ALA A CA 1
ATOM 1652 C C . ALA A 1 239 ? 27.17800 -3.35200 71.99000 1.000 42.15034 218 ALA A C 1
ATOM 1653 O O . ALA A 1 239 ? 25.99600 -3.24900 71.64900 1.000 43.40704 218 ALA A O 1
ATOM 1655 N N . MET A 1 240 ? 28.11400 -2.47700 71.62200 1.000 45.58551 219 MET A N 1
ATOM 1656 C CA . MET A 1 240 ? 27.79400 -1.27100 70.87500 1.000 47.48272 219 MET A CA 1
ATOM 1657 C C . MET A 1 240 ? 28.39100 -1.23100 69.47600 1.000 45.95942 219 MET A C 1
ATOM 1658 O O . MET A 1 240 ? 28.01400 -0.35500 68.69200 1.000 46.12692 219 MET A O 1
ATOM 1663 N N . GLY A 1 241 ? 29.29700 -2.14500 69.13800 1.000 49.10646 220 GLY A N 1
ATOM 1664 C CA . GLY A 1 241 ? 30.01700 -2.06800 67.88100 1.000 47.75508 220 GLY A CA 1
ATOM 1665 C C . GLY A 1 241 ? 29.25400 -2.54400 66.66100 1.000 47.55941 220 GLY A C 1
ATOM 1666 O O . GLY A 1 241 ? 29.34300 -1.92700 65.59500 1.000 39.23433 220 GLY A O 1
ATOM 1667 N N . THR A 1 242 ? 28.50500 -3.63600 66.79600 1.000 33.17713 221 THR A N 1
ATOM 1668 C CA . THR A 1 242 ? 27.83800 -4.25500 65.65300 1.000 50.42325 221 THR A CA 1
ATOM 1669 C C . THR A 1 242 ? 26.58300 -3.46500 65.30400 1.000 55.03279 221 THR A C 1
ATOM 1670 O O . THR A 1 242 ? 25.58100 -3.52100 66.02600 1.000 53.10812 221 THR A O 1
ATOM 1674 N N . ASP A 1 243 ? 26.63400 -2.73000 64.18900 1.000 60.32656 222 ASP A N 1
ATOM 1675 C CA . ASP A 1 243 ? 25.48900 -1.97600 63.69200 1.000 65.50765 222 ASP A CA 1
ATOM 1676 C C . ASP A 1 243 ? 25.27100 -2.20400 62.20000 1.000 61.59057 222 ASP A C 1
ATOM 1677 O O . ASP A 1 243 ? 24.61500 -1.39100 61.54200 1.000 62.18529 222 ASP A O 1
ATOM 1682 N N . THR A 1 244 ? 25.81200 -3.29200 61.65700 1.000 59.08342 223 THR A N 1
ATOM 1683 C CA . THR A 1 244 ? 25.75800 -3.56200 60.23000 1.000 61.07296 223 THR A CA 1
ATOM 1684 C C . THR A 1 244 ? 25.68500 -5.06600 60.02300 1.000 66.30095 223 THR A C 1
ATOM 1685 O O . THR A 1 244 ? 26.34900 -5.82600 60.73300 1.000 59.08786 223 THR A O 1
ATOM 1689 N N . LYS A 1 245 ? 24.86100 -5.48900 59.06400 1.000 67.40908 224 LYS A N 1
ATOM 1690 C CA . LYS A 1 245 ? 24.77600 -6.89700 58.70100 1.000 63.51987 224 LYS A CA 1
ATOM 1691 C C . LYS A 1 245 ? 26.14300 -7.39800 58.25200 1.000 52.26461 224 LYS A C 1
ATOM 1692 O O . LYS A 1 245 ? 26.67600 -6.94000 57.23700 1.000 59.42102 224 LYS A O 1
ATOM 1698 N N . GLY A 1 246 ? 26.72500 -8.32700 59.01300 1.000 44.10173 225 GLY A N 1
ATOM 1699 C CA . GLY A 1 246 ? 28.04500 -8.87000 58.74000 1.000 47.32951 225 GLY A CA 1
ATOM 1700 C C . GLY A 1 246 ? 29.03600 -8.65200 59.86600 1.000 57.20285 225 GLY A C 1
ATOM 1701 O O . GLY A 1 246 ? 29.98500 -9.43000 60.01000 1.000 62.80499 225 GLY A O 1
ATOM 1702 N N . LYS A 1 247 ? 28.83800 -7.60500 60.66400 1.000 56.40569 226 LYS A N 1
ATOM 1703 C CA . LYS A 1 247 ? 29.70900 -7.34500 61.79900 1.000 52.67767 226 LYS A CA 1
ATOM 1704 C C . LYS A 1 247 ? 29.39700 -8.30400 62.94200 1.000 55.78839 226 LYS A C 1
ATOM 1705 O O . LYS A 1 247 ? 28.27900 -8.81000 63.07200 1.000 61.45491 226 LYS A O 1
ATOM 1711 N N . GLN A 1 248 ? 30.40500 -8.55000 63.77600 1.000 60.34545 227 GLN A N 1
ATOM 1712 C CA . GLN A 1 248 ? 30.25900 -9.47800 64.88700 1.000 58.29908 227 GLN A CA 1
ATOM 1713 C C . GLN A 1 248 ? 31.31100 -9.16900 65.94000 1.000 63.29258 227 GLN A C 1
ATOM 1714 O O . GLN A 1 248 ? 32.47600 -8.93000 65.61100 1.000 61.22707 227 GLN A O 1
ATOM 1720 N N . GLU A 1 249 ? 30.89100 -9.17800 67.19900 1.000 65.01275 228 GLU A N 1
ATOM 1721 C CA . GLU A 1 249 ? 31.78300 -8.97100 68.33200 1.000 56.57725 228 GLU A CA 1
ATOM 1722 C C . GLU A 1 249 ? 31.78400 -10.13000 69.31200 1.000 59.12378 228 GLU A C 1
ATOM 1723 O O . GLU A 1 249 ? 32.83500 -10.46400 69.86400 1.000 58.25335 228 GLU A O 1
ATOM 1729 N N . LEU A 1 250 ? 30.63600 -10.75800 69.53900 1.000 52.93644 229 LEU A N 1
ATOM 1730 C CA . LEU A 1 250 ? 30.47800 -11.74600 70.59200 1.000 49.68281 229 LEU A CA 1
ATOM 1731 C C . LEU A 1 250 ? 30.32000 -13.14600 70.01300 1.000 46.01192 229 LEU A C 1
ATOM 1732 O O . LEU A 1 250 ? 30.00400 -13.33200 68.83500 1.000 46.31655 229 LEU A O 1
ATOM 1737 N N . ASP A 1 251 ? 30.55600 -14.13100 70.86700 1.000 46.71568 230 ASP A N 1
ATOM 1738 C CA . ASP A 1 251 ? 30.27100 -15.51500 70.52000 1.000 50.57233 230 ASP A CA 1
ATOM 1739 C C . ASP A 1 251 ? 28.76200 -15.73400 70.55800 1.000 60.35958 230 ASP A C 1
ATOM 1740 O O . ASP A 1 251 ? 28.12500 -15.42800 71.57400 1.000 61.14152 230 ASP A O 1
ATOM 1745 N N . PRO A 1 252 ? 28.15100 -16.22900 69.47700 1.000 55.33534 231 PRO A N 1
ATOM 1746 C CA . PRO A 1 252 ? 26.70000 -16.47900 69.51000 1.000 47.07206 231 PRO A CA 1
ATOM 1747 C C . PRO A 1 252 ? 26.26200 -17.38700 70.64800 1.000 57.16047 231 PRO A C 1
ATOM 1748 O O . PRO A 1 252 ? 25.12300 -17.26700 71.11700 1.000 58.05824 231 PRO A O 1
ATOM 1752 N N . ALA A 1 253 ? 27.13100 -18.29000 71.10900 1.000 56.49934 232 ALA A N 1
ATOM 1753 C CA . ALA A 1 253 ? 26.79400 -19.10900 72.26900 1.000 61.55011 232 ALA A CA 1
ATOM 1754 C C . ALA A 1 253 ? 26.68700 -18.25800 73.52900 1.000 71.39687 232 ALA A C 1
ATOM 1755 O O . ALA A 1 253 ? 25.82400 -18.50300 74.38000 1.000 72.09330 232 ALA A O 1
ATOM 1757 N N . LEU A 1 254 ? 27.56100 -17.25800 73.66700 1.000 74.87572 233 LEU A N 1
ATOM 1758 C CA . LEU A 1 254 ? 27.45800 -16.32900 74.78800 1.000 69.56695 233 LEU A CA 1
ATOM 1759 C C . LEU A 1 254 ? 26.18500 -15.49700 74.69400 1.000 66.20619 233 LEU A C 1
ATOM 1760 O O . LEU A 1 254 ? 25.53300 -15.23000 75.71000 1.000 59.01727 233 LEU A O 1
ATOM 1765 N N . VAL A 1 255 ? 25.81800 -15.08200 73.48000 1.000 67.70407 234 VAL A N 1
ATOM 1766 C CA . VAL A 1 255 ? 24.58000 -14.33800 73.28400 1.000 69.07459 234 VAL A CA 1
ATOM 1767 C C . VAL A 1 255 ? 23.37100 -15.20300 73.61700 1.000 70.62343 234 VAL A C 1
ATOM 1768 O O . VAL A 1 255 ? 22.34200 -14.69500 74.07900 1.000 78.25244 234 VAL A O 1
ATOM 1772 N N . ALA A 1 256 ? 23.47600 -16.51800 73.41200 1.000 63.28175 235 ALA A N 1
ATOM 1773 C CA . ALA A 1 256 ? 22.31900 -17.38800 73.59900 1.000 60.68314 235 ALA A CA 1
ATOM 1774 C C . ALA A 1 256 ? 21.97400 -17.58000 75.07100 1.000 65.43822 235 ALA A C 1
ATOM 1775 O O . ALA A 1 256 ? 20.80100 -17.78300 75.40500 1.000 74.52219 235 ALA A O 1
ATOM 1777 N N . ARG A 1 257 ? 22.96200 -17.52100 75.96400 1.000 56.42406 236 ARG A N 1
ATOM 1778 C CA . ARG A 1 257 ? 22.73300 -17.78200 77.37900 1.000 59.58206 236 ARG A CA 1
ATOM 1779 C C . ARG A 1 257 ? 22.53300 -16.50800 78.19400 1.000 59.39728 236 ARG A C 1
ATOM 1780 O O . ARG A 1 257 ? 22.48300 -16.57400 79.42600 1.000 59.07279 236 ARG A O 1
ATOM 1788 N N . ALA A 1 258 ? 22.39700 -15.36000 77.54000 1.000 67.29747 237 ALA A N 1
ATOM 1789 C CA . ALA A 1 258 ? 22.25100 -14.08500 78.22400 1.000 71.69000 237 ALA A CA 1
ATOM 1790 C C . ALA A 1 258 ? 20.84200 -13.53600 78.04800 1.000 68.72744 237 ALA A C 1
ATOM 1791 O O . ALA A 1 258 ? 20.19000 -13.76400 77.02500 1.000 83.52664 237 ALA A O 1
ATOM 1793 N N . ARG A 1 259 ? 20.37700 -12.80900 79.06200 1.000 48.19042 238 ARG A N 1
ATOM 1794 C CA . ARG A 1 259 ? 19.11600 -12.07900 78.97000 1.000 54.43122 238 ARG A CA 1
ATOM 1795 C C . ARG A 1 259 ? 19.35500 -10.83600 78.12200 1.000 59.18806 238 ARG A C 1
ATOM 1796 O O . ARG A 1 259 ? 20.07000 -9.91800 78.53900 1.000 61.45363 238 ARG A O 1
ATOM 1804 N N . ILE A 1 260 ? 18.76200 -10.80600 76.93400 1.000 54.99339 239 ILE A N 1
ATOM 1805 C CA . ILE A 1 260 ? 19.10700 -9.83000 75.90700 1.000 49.28647 239 ILE A CA 1
ATOM 1806 C C . ILE A 1 260 ? 18.16200 -8.64100 75.97200 1.000 56.08808 239 ILE A C 1
ATOM 1807 O O . ILE A 1 260 ? 16.94100 -8.79700 76.10000 1.000 67.20383 239 ILE A O 1
ATOM 1812 N N . PHE A 1 261 ? 18.73400 -7.44100 75.88100 1.000 51.21348 240 PHE A N 1
ATOM 1813 C CA . PHE A 1 261 ? 17.98200 -6.20300 75.75200 1.000 44.51291 240 PHE A CA 1
ATOM 1814 C C . PHE A 1 261 ? 18.53500 -5.41900 74.57000 1.000 50.47137 240 PHE A C 1
ATOM 1815 O O . PHE A 1 261 ? 19.68600 -5.60000 74.16500 1.000 57.76340 240 PHE A O 1
ATOM 1823 N N . THR A 1 262 ? 17.70300 -4.54500 74.00900 1.000 55.37484 241 THR A N 1
ATOM 1824 C CA . THR A 1 262 ? 18.11100 -3.76700 72.84600 1.000 52.11006 241 THR A CA 1
ATOM 1825 C C . THR A 1 262 ? 17.28900 -2.48900 72.78500 1.000 48.08419 241 THR A C 1
ATOM 1826 O O . THR A 1 262 ? 16.35500 -2.28400 73.56500 1.000 52.96151 241 THR A O 1
ATOM 1830 N N . ASP A 1 263 ? 17.65700 -1.62500 71.83900 1.000 51.08456 242 ASP A N 1
ATOM 1831 C CA . ASP A 1 263 ? 16.92300 -0.39100 71.58400 1.000 56.25337 242 ASP A CA 1
ATOM 1832 C C . ASP A 1 263 ? 15.81600 -0.58700 70.55500 1.000 58.29995 242 ASP A C 1
ATOM 1833 O O . ASP A 1 263 ? 14.69300 -0.11200 70.75500 1.000 63.92009 242 ASP A O 1
ATOM 1838 N N . GLU A 1 264 ? 16.11200 -1.28300 69.46000 1.000 57.40656 243 GLU A N 1
ATOM 1839 C CA . GLU A 1 264 ? 15.12700 -1.61500 68.43900 1.000 65.93126 243 GLU A CA 1
ATOM 1840 C C . GLU A 1 264 ? 15.25700 -3.09800 68.12700 1.000 67.38292 243 GLU A C 1
ATOM 1841 O O . GLU A 1 264 ? 16.29800 -3.53800 67.62700 1.000 72.72688 243 GLU A O 1
ATOM 1847 N N . VAL A 1 265 ? 14.20700 -3.86500 68.43000 1.000 59.15419 244 VAL A N 1
ATOM 1848 C CA . VAL A 1 265 ? 14.26200 -5.31400 68.24800 1.000 50.96209 244 VAL A CA 1
ATOM 1849 C C . VAL A 1 265 ? 14.40000 -5.67200 66.77500 1.000 52.84895 244 VAL A C 1
ATOM 1850 O O . VAL A 1 265 ? 15.04500 -6.66900 66.42700 1.000 59.55301 244 VAL A O 1
ATOM 1854 N N . ALA A 1 266 ? 13.80400 -4.86900 65.88900 1.000 51.46429 245 ALA A N 1
ATOM 1855 C CA . ALA A 1 266 ? 13.90500 -5.13700 64.45800 1.000 55.81650 245 ALA A CA 1
ATOM 1856 C C . ALA A 1 266 ? 15.34200 -5.00500 63.96800 1.000 64.68281 245 ALA A C 1
ATOM 1857 O O . ALA A 1 266 ? 15.80500 -5.81900 63.16100 1.000 70.26310 245 ALA A O 1
ATOM 1859 N N . GLN A 1 267 ? 16.06300 -3.98800 64.44500 1.000 63.92376 246 GLN A N 1
ATOM 1860 C CA . GLN A 1 267 ? 17.45200 -3.81000 64.03600 1.000 55.16214 246 GLN A CA 1
ATOM 1861 C C . GLN A 1 267 ? 18.38700 -4.77400 64.75300 1.000 48.12108 246 GLN A C 1
ATOM 1862 O O . GLN A 1 267 ? 19.40800 -5.17600 64.18400 1.000 55.69174 246 GLN A O 1
ATOM 1868 N N . SER A 1 268 ? 18.05800 -5.15800 65.98900 1.000 54.75437 247 SER A N 1
ATOM 1869 C CA . SER A 1 268 ? 18.93200 -6.04700 66.74900 1.000 50.89710 247 SER A CA 1
ATOM 1870 C C . SER A 1 268 ? 19.06600 -7.40700 66.07500 1.000 57.77618 247 SER A C 1
ATOM 1871 O O . SER A 1 268 ? 20.16000 -7.98100 66.03100 1.000 45.53919 247 SER A O 1
ATOM 1874 N N . VAL A 1 269 ? 17.96200 -7.93900 65.54100 1.000 64.35605 248 VAL A N 1
ATOM 1875 C CA . VAL A 1 269 ? 17.98500 -9.26000 64.91600 1.000 71.41217 248 VAL A CA 1
ATOM 1876 C C . VAL A 1 269 ? 18.53100 -9.24200 63.49800 1.000 80.60936 248 VAL A C 1
ATOM 1877 O O . VAL A 1 269 ? 18.84000 -10.30900 62.95300 1.000 90.89946 248 VAL A O 1
ATOM 1881 N N . SER A 1 270 ? 18.66300 -8.06700 62.88500 1.000 75.35319 249 SER A N 1
ATOM 1882 C CA . SER A 1 270 ? 19.11800 -7.94800 61.50500 1.000 65.34864 249 SER A CA 1
ATOM 1883 C C . SER A 1 270 ? 20.52600 -7.38400 61.39000 1.000 61.84265 249 SER A C 1
ATOM 1884 O O . SER A 1 270 ? 21.38900 -8.00000 60.75800 1.000 59.29729 249 SER A O 1
ATOM 1887 N N . ILE A 1 271 ? 20.78300 -6.22100 61.98600 1.000 56.94124 250 ILE A N 1
ATOM 1888 C CA . ILE A 1 271 ? 22.09600 -5.58700 61.91100 1.000 58.99751 250 ILE A CA 1
ATOM 1889 C C . ILE A 1 271 ? 22.82400 -5.56900 63.24500 1.000 58.43683 250 ILE A C 1
ATOM 1890 O O . ILE A 1 271 ? 24.02400 -5.25000 63.27200 1.000 52.95772 250 ILE A O 1
ATOM 1895 N N . GLY A 1 272 ? 22.15300 -5.90000 64.34500 1.000 50.87245 251 GLY A N 1
ATOM 1896 C CA . GLY A 1 272 ? 22.76800 -5.88100 65.65300 1.000 43.87360 251 GLY A CA 1
ATOM 1897 C C . GLY A 1 272 ? 23.58100 -7.13100 65.93000 1.000 45.55992 251 GLY A C 1
ATOM 1898 O O . GLY A 1 272 ? 23.84600 -7.95500 65.05400 1.000 58.56808 251 GLY A O 1
ATOM 1899 N N . GLU A 1 273 ? 23.98500 -7.26500 67.19500 1.000 48.99644 252 GLU A N 1
ATOM 1900 C CA . GLU A 1 273 ? 24.80400 -8.40600 67.59300 1.000 58.40947 252 GLU A CA 1
ATOM 1901 C C . GLU A 1 273 ? 24.00500 -9.70400 67.57700 1.000 50.73389 252 GLU A C 1
ATOM 1902 O O . GLU A 1 273 ? 24.57700 -10.78000 67.36600 1.000 47.95902 252 GLU A O 1
ATOM 1908 N N . CYS A 1 274 ? 22.69100 -9.62500 67.78200 1.000 50.57821 253 CYS A N 1
ATOM 1909 C CA . CYS A 1 274 ? 21.84200 -10.81100 67.79000 1.000 63.13473 253 CYS A CA 1
ATOM 1910 C C . CYS A 1 274 ? 21.62800 -11.40700 66.40500 1.000 63.62718 253 CYS A C 1
ATOM 1911 O O . CYS A 1 274 ? 21.00600 -12.47100 66.30700 1.000 64.72444 253 CYS A O 1
ATOM 1914 N N . GLN A 1 275 ? 22.12200 -10.76700 65.34100 1.000 60.24310 254 GLN A N 1
ATOM 1915 C CA . GLN A 1 275 ? 21.88500 -11.26400 63.99000 1.000 60.70124 254 GLN A CA 1
ATOM 1916 C C . GLN A 1 275 ? 22.47900 -12.64800 63.76200 1.000 64.49922 254 GLN A C 1
ATOM 1917 O O . GLN A 1 275 ? 21.99800 -13.38100 62.89200 1.000 75.41810 254 GLN A O 1
ATOM 1923 N N . HIS A 1 276 ? 23.50600 -13.02400 64.52200 1.000 63.19177 255 HIS A N 1
ATOM 1924 C CA . HIS A 1 276 ? 24.16100 -14.31000 64.32700 1.000 60.33014 255 HIS A CA 1
ATOM 1925 C C . HIS A 1 276 ? 23.50600 -15.41900 65.13900 1.000 66.57932 255 HIS A C 1
ATOM 1926 O O . HIS A 1 276 ? 23.36600 -16.54400 64.64700 1.000 76.70045 255 HIS A O 1
ATOM 1933 N N . ALA A 1 277 ? 23.09800 -15.12600 66.37500 1.000 69.09755 256 ALA A N 1
ATOM 1934 C CA . ALA A 1 277 ? 22.35200 -16.10300 67.15800 1.000 78.11505 256 ALA A CA 1
ATOM 1935 C C . ALA A 1 277 ? 20.93700 -16.29900 66.62900 1.000 81.89074 256 ALA A C 1
ATOM 1936 O O . ALA A 1 277 ? 20.32800 -17.34100 66.89200 1.000 78.52072 256 ALA A O 1
ATOM 1938 N N . ILE A 1 278 ? 20.40300 -15.32300 65.89400 1.000 78.29549 257 ILE A N 1
ATOM 1939 C CA . ILE A 1 278 ? 19.10100 -15.48800 65.25600 1.000 77.37046 257 ILE A CA 1
ATOM 1940 C C . ILE A 1 278 ? 19.21600 -16.39200 64.03500 1.000 83.52972 257 ILE A C 1
ATOM 1941 O O . ILE A 1 278 ? 18.40400 -17.30400 63.84100 1.000 93.98477 257 ILE A O 1
ATOM 1946 N N . ALA A 1 279 ? 20.23100 -16.15700 63.20000 1.000 81.74446 258 ALA A N 1
ATOM 1947 C CA . ALA A 1 279 ? 20.40600 -16.96400 61.99700 1.000 79.57511 258 ALA A CA 1
ATOM 1948 C C . ALA A 1 279 ? 20.74700 -18.40900 62.34000 1.000 75.58269 258 ALA A C 1
ATOM 1949 O O . ALA A 1 279 ? 20.32300 -19.33600 61.63900 1.000 90.44640 258 ALA A O 1
ATOM 1951 N N . ALA A 1 280 ? 21.50700 -18.62300 63.41100 1.000 67.08424 259 ALA A N 1
ATOM 1952 C CA . ALA A 1 280 ? 21.86100 -19.96900 63.84000 1.000 66.52962 259 ALA A CA 1
ATOM 1953 C C . ALA A 1 280 ? 20.73000 -20.67700 64.57400 1.000 75.46336 259 ALA A C 1
ATOM 1954 O O . ALA A 1 280 ? 20.91000 -21.82400 64.99400 1.000 79.34782 259 ALA A O 1
ATOM 1956 N N . GLY A 1 281 ? 19.57700 -20.03000 64.73800 1.000 75.86969 260 GLY A N 1
ATOM 1957 C CA . GLY A 1 281 ? 18.47500 -20.63100 65.45900 1.000 77.27011 260 GLY A CA 1
ATOM 1958 C C . GLY A 1 281 ? 18.67400 -20.74600 66.95200 1.000 78.15564 260 GLY A C 1
ATOM 1959 O O . GLY A 1 281 ? 17.82900 -21.33900 67.62900 1.000 78.67046 260 GLY A O 1
ATOM 1960 N N . LEU A 1 282 ? 19.76900 -20.19800 67.48600 1.000 87.54600 261 LEU A N 1
ATOM 1961 C CA . LEU A 1 282 ? 20.02400 -20.28300 68.92000 1.000 87.02224 261 LEU A CA 1
ATOM 1962 C C . LEU A 1 282 ? 18.99200 -19.50500 69.72500 1.000 79.20835 261 LEU A C 1
ATOM 1963 O O . LEU A 1 282 ? 18.65000 -19.90600 70.84300 1.000 83.40744 261 LEU A O 1
ATOM 1968 N N . ILE A 1 283 ? 18.49100 -18.39400 69.18200 1.000 66.82228 262 ILE A N 1
ATOM 1969 C CA . ILE A 1 283 ? 17.47500 -17.58300 69.83900 1.000 63.42748 262 ILE A CA 1
ATOM 1970 C C . ILE A 1 283 ? 16.42300 -17.18500 68.81300 1.000 74.07616 262 ILE A C 1
ATOM 1971 O O . ILE A 1 283 ? 16.62600 -17.29400 67.60200 1.000 76.88203 262 ILE A O 1
ATOM 1976 N N . ARG A 1 284 ? 15.28700 -16.71600 69.31900 1.000 73.28170 263 ARG A N 1
ATOM 1977 C CA . ARG A 1 284 ? 14.22400 -16.16100 68.50000 1.000 79.45172 263 ARG A CA 1
ATOM 1978 C C . ARG A 1 284 ? 13.98700 -14.71200 68.90500 1.000 78.13548 263 ARG A C 1
ATOM 1979 O O . ARG A 1 284 ? 14.31100 -14.29800 70.02100 1.000 80.96660 263 ARG A O 1
ATOM 1987 N N . GLU A 1 285 ? 13.41600 -13.93600 67.97800 1.000 73.06848 264 GLU A N 1
ATOM 1988 C CA . GLU A 1 285 ? 13.31600 -12.49400 68.18400 1.000 69.08120 264 GLU A CA 1
ATOM 1989 C C . GLU A 1 285 ? 12.42000 -12.12900 69.36100 1.000 74.20024 264 GLU A C 1
ATOM 1990 O O . GLU A 1 285 ? 12.57600 -11.04000 69.92500 1.000 76.17139 264 GLU A O 1
ATOM 1996 N N . ASP A 1 286 ? 11.60000 -13.07100 69.81500 1.000 69.01156 265 ASP A N 1
ATOM 1997 C CA . ASP A 1 286 ? 10.70000 -12.72600 70.94200 1.000 67.43775 265 ASP A CA 1
ATOM 1998 C C . ASP A 1 286 ? 11.46100 -12.86300 72.24900 1.000 66.56879 265 ASP A C 1
ATOM 1999 O O . ASP A 1 286 ? 10.97300 -12.44100 73.25900 1.000 76.64683 265 ASP A O 1
ATOM 2004 N N . GLN A 1 287 ? 12.63000 -13.45900 72.19300 1.000 72.18486 266 GLN A N 1
ATOM 2005 C CA . GLN A 1 287 ? 13.49700 -13.53500 73.36100 1.000 72.23822 266 GLN A CA 1
ATOM 2006 C C . GLN A 1 287 ? 14.39400 -12.31400 73.50600 1.000 70.41611 266 GLN A C 1
ATOM 2007 O O . GLN A 1 287 ? 15.22200 -12.27500 74.42300 1.000 67.93154 266 GLN A O 1
ATOM 2013 N N . VAL A 1 288 ? 14.25300 -11.32600 72.63000 1.000 69.07835 267 VAL A N 1
ATOM 2014 C CA . VAL A 1 288 ? 15.06100 -10.11300 72.65800 1.000 64.30044 267 VAL A CA 1
ATOM 2015 C C . VAL A 1 288 ? 14.22400 -9.01700 73.30600 1.000 58.12897 267 VAL A C 1
ATOM 2016 O O . VAL A 1 288 ? 13.23300 -8.55600 72.72900 1.000 65.94176 267 VAL A O 1
ATOM 2020 N N . GLY A 1 289 ? 14.62000 -8.59600 74.50500 1.000 49.03954 268 GLY A N 1
ATOM 2021 C CA . GLY A 1 289 ? 13.88300 -7.59400 75.24200 1.000 38.54518 268 GLY A CA 1
ATOM 2022 C C . GLY A 1 289 ? 14.21200 -6.17900 74.80700 1.000 39.71612 268 GLY A C 1
ATOM 2023 O O . GLY A 1 289 ? 14.98100 -5.93200 73.87900 1.000 34.69039 268 GLY A O 1
ATOM 2024 N N . GLU A 1 290 ? 13.60100 -5.22600 75.50600 1.000 48.19347 269 GLU A N 1
ATOM 2025 C CA . GLU A 1 290 ? 13.78900 -3.80500 75.24500 1.000 48.37143 269 GLU A CA 1
ATOM 2026 C C . GLU A 1 290 ? 14.35000 -3.14100 76.49200 1.000 52.94718 269 GLU A C 1
ATOM 2027 O O . GLU A 1 290 ? 13.77700 -3.27000 77.57900 1.000 54.96230 269 GLU A O 1
ATOM 2033 N N . LEU A 1 291 ? 15.47100 -2.43200 76.33200 1.000 54.20833 270 LEU A N 1
ATOM 2034 C CA . LEU A 1 291 ? 16.05600 -1.71500 77.46000 1.000 50.07720 270 LEU A CA 1
ATOM 2035 C C . LEU A 1 291 ? 15.10000 -0.65800 77.99400 1.000 44.35673 270 LEU A C 1
ATOM 2036 O O . LEU A 1 291 ? 15.03700 -0.42100 79.20600 1.000 46.81933 270 LEU A O 1
ATOM 2041 N N . GLY A 1 292 ? 14.34100 -0.01500 77.10300 1.000 43.75324 271 GLY A N 1
ATOM 2042 C CA . GLY A 1 292 ? 13.40300 1.00500 77.53700 1.000 47.81226 271 GLY A CA 1
ATOM 2043 C C . GLY A 1 292 ? 12.32800 0.47800 78.46600 1.000 45.02986 271 GLY A C 1
ATOM 2044 O O . GLY A 1 292 ? 11.86000 1.20000 79.35100 1.000 42.68087 271 GLY A O 1
ATOM 2045 N N . ALA A 1 293 ? 11.91300 -0.77800 78.27700 1.000 44.46769 272 ALA A N 1
ATOM 2046 C CA . ALA A 1 293 ? 10.92200 -1.36500 79.17200 1.000 49.69941 272 ALA A CA 1
ATOM 2047 C C . ALA A 1 293 ? 11.45800 -1.48300 80.59200 1.000 60.80263 272 ALA A C 1
ATOM 2048 O O . ALA A 1 293 ? 10.68500 -1.41700 81.55600 1.000 63.93772 272 ALA A O 1
ATOM 2050 N N . VAL A 1 294 ? 12.77200 -1.65900 80.74300 1.000 53.79676 273 VAL A N 1
ATOM 2051 C CA . VAL A 1 294 ? 13.37500 -1.63500 82.07000 1.000 49.00948 273 VAL A CA 1
ATOM 2052 C C . VAL A 1 294 ? 13.36800 -0.21800 82.62800 1.000 53.30938 273 VAL A C 1
ATOM 2053 O O . VAL A 1 294 ? 13.13900 -0.00600 83.82600 1.000 58.64623 273 VAL A O 1
ATOM 2057 N N . VAL A 1 295 ? 13.61200 0.77500 81.76900 1.000 52.33147 274 VAL A N 1
ATOM 2058 C CA . VAL A 1 295 ? 13.62200 2.16400 82.21600 1.000 60.50786 274 VAL A CA 1
ATOM 2059 C C . VAL A 1 295 ? 12.22000 2.60900 82.61200 1.000 62.75043 274 VAL A C 1
ATOM 2060 O O . VAL A 1 295 ? 12.03700 3.31000 83.61400 1.000 70.33942 274 VAL A O 1
ATOM 2064 N N . ALA A 1 296 ? 11.21100 2.20500 81.84300 1.000 65.00508 275 ALA A N 1
ATOM 2065 C CA . ALA A 1 296 ? 9.83100 2.58900 82.11100 1.000 50.32002 275 ALA A CA 1
ATOM 2066 C C . ALA A 1 296 ? 9.19700 1.79700 83.24700 1.000 53.30362 275 ALA A C 1
ATOM 2067 O O . ALA A 1 296 ? 8.01900 2.01900 83.55000 1.000 63.93519 275 ALA A O 1
ATOM 2069 N N . GLY A 1 297 ? 9.93400 0.88400 83.87500 1.000 48.44901 276 GLY A N 1
ATOM 2070 C CA . GLY A 1 297 ? 9.41300 0.11100 84.98100 1.000 44.12033 276 GLY A CA 1
ATOM 2071 C C .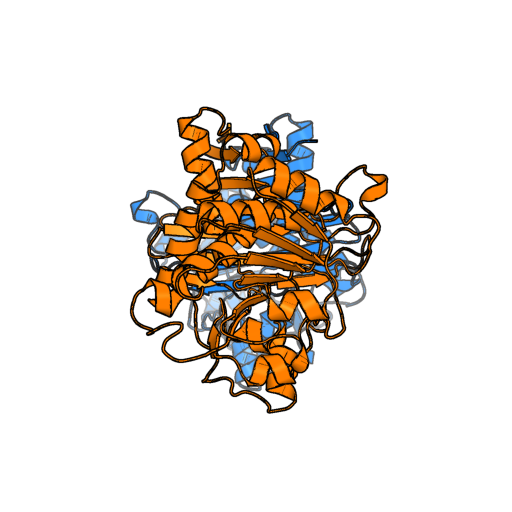 GLY A 1 297 ? 8.58000 -1.09400 84.60100 1.000 57.65129 276 GLY A C 1
ATOM 2072 O O . GLY A 1 297 ? 8.10300 -1.80100 85.49800 1.000 71.44702 276 GLY A O 1
ATOM 2073 N N . ASP A 1 298 ? 8.38900 -1.35700 83.30700 1.000 63.22836 277 ASP A N 1
ATOM 2074 C CA . ASP A 1 298 ? 7.59200 -2.50100 82.87900 1.000 62.15645 277 ASP A CA 1
ATOM 2075 C C . ASP A 1 298 ? 8.37900 -3.80500 82.88600 1.000 67.72328 277 ASP A C 1
ATOM 2076 O O . ASP A 1 298 ? 7.76900 -4.87900 82.92400 1.000 70.47084 277 ASP A O 1
ATOM 2081 N N . ASP A 1 299 ? 9.70700 -3.73900 82.85100 1.000 75.16744 278 ASP A N 1
ATOM 2082 C CA . ASP A 1 299 ? 10.55500 -4.91600 82.85100 1.000 68.84917 278 ASP A CA 1
ATOM 2083 C C . ASP A 1 299 ? 11.46000 -4.88800 84.07500 1.000 60.47633 278 ASP A C 1
ATOM 2084 O O . ASP A 1 299 ? 12.10800 -3.86400 84.33600 1.000 66.98876 278 ASP A O 1
ATOM 2089 N N . PRO A 1 300 ? 11.52800 -5.97200 84.85400 1.000 52.97380 279 PRO A N 1
ATOM 2090 C CA . PRO A 1 300 ? 12.41900 -5.96800 86.02500 1.000 58.17507 279 PRO A CA 1
ATOM 2091 C C . PRO A 1 300 ? 13.89000 -5.88100 85.66000 1.000 62.98773 279 PRO A C 1
ATOM 2092 O O . PRO A 1 300 ? 14.68300 -5.36500 86.45700 1.000 63.22909 279 PRO A O 1
ATOM 2096 N N . GLY A 1 301 ? 14.28000 -6.36800 84.48400 1.000 61.19831 280 GLY A N 1
ATOM 2097 C CA . GLY A 1 301 ? 15.64500 -6.22100 84.02400 1.000 60.15159 280 GLY A CA 1
ATOM 2098 C C . GLY A 1 301 ? 16.51600 -7.44000 84.24400 1.000 60.05376 280 GLY A C 1
ATOM 2099 O O . GLY A 1 301 ? 16.21900 -8.52600 83.73800 1.000 50.33332 280 GLY A O 1
ATOM 2100 N N . ARG A 1 302 ? 17.60200 -7.26300 85.00000 1.000 61.00322 281 ARG A N 1
ATOM 2101 C CA . ARG A 1 302 ? 18.55200 -8.35100 85.21300 1.000 58.16148 281 ARG A CA 1
ATOM 2102 C C . ARG A 1 302 ? 17.92100 -9.49700 85.99600 1.000 62.84478 281 ARG A C 1
ATOM 2103 O O . ARG A 1 302 ? 17.96000 -10.65400 85.56200 1.000 68.97977 281 ARG A O 1
ATOM 2111 N N . GLY A 1 303 ? 17.33300 -9.19500 87.15000 1.000 49.88146 282 GLY A N 1
ATOM 2112 C CA . GLY A 1 303 ? 16.79100 -10.23200 88.00400 1.000 55.96625 282 GLY A CA 1
ATOM 2113 C C . GLY A 1 303 ? 17.87500 -11.11000 88.59500 1.000 69.18615 282 GLY A C 1
ATOM 2114 O O . GLY A 1 303 ? 18.76200 -10.62000 89.30100 1.000 63.22150 282 GLY A O 1
ATOM 2115 N N . ASP A 1 304 ? 17.81900 -12.41000 88.30900 1.000 92.70793 283 ASP A N 1
ATOM 2116 C CA . ASP A 1 304 ? 18.81900 -13.36000 88.77900 1.000 101.82852 283 ASP A CA 1
ATOM 2117 C C . ASP A 1 304 ? 19.66700 -13.92400 87.64800 1.000 90.89126 283 ASP A C 1
ATOM 2118 O O . ASP A 1 304 ? 20.35500 -14.93200 87.84400 1.000 94.23437 283 ASP A O 1
ATOM 2123 N N . ALA A 1 305 ? 19.63600 -13.30400 86.47200 1.000 76.94470 284 ALA A N 1
ATOM 2124 C CA . ALA A 1 305 ? 20.46400 -13.75900 85.36700 1.000 63.54015 284 ALA A CA 1
ATOM 2125 C C . ALA A 1 305 ? 21.93000 -13.44400 85.63600 1.000 67.02808 284 ALA A C 1
ATOM 2126 O O . ALA A 1 305 ? 22.26800 -12.44700 86.28100 1.000 67.31813 284 ALA A O 1
ATOM 2128 N N . GLU A 1 306 ? 22.80800 -14.30900 85.13300 1.000 71.13986 285 GLU A N 1
ATOM 2129 C CA . GLU A 1 306 ? 24.23800 -14.12900 85.34600 1.000 70.79756 285 GLU A CA 1
ATOM 2130 C C . GLU A 1 306 ? 24.89000 -13.25300 84.28600 1.000 66.48287 285 GLU A C 1
ATOM 2131 O O . GLU A 1 306 ? 25.89100 -12.59000 84.57600 1.000 68.21183 285 GLU A O 1
ATOM 2137 N N . VAL A 1 307 ? 24.35600 -13.23300 83.06700 1.000 59.65567 286 VAL A N 1
ATOM 2138 C CA . VAL A 1 307 ? 24.90900 -12.42800 81.98300 1.000 59.11630 286 VAL A CA 1
ATOM 2139 C C . VAL A 1 307 ? 23.76900 -11.67700 81.31300 1.000 54.33949 286 VAL A C 1
ATOM 2140 O O . VAL A 1 307 ? 22.79800 -12.29200 80.85800 1.000 63.06980 286 VAL A O 1
ATOM 2144 N N . THR A 1 308 ? 23.88200 -10.35300 81.25900 1.000 42.67930 287 THR A N 1
ATOM 2145 C CA . THR A 1 308 ? 22.95600 -9.50700 80.52400 1.000 43.75683 287 THR A CA 1
ATOM 2146 C C . THR A 1 308 ? 23.69700 -8.82600 79.38200 1.000 46.90741 287 THR A C 1
ATOM 2147 O O . THR A 1 308 ? 24.87900 -8.48900 79.50100 1.000 49.03802 287 THR A O 1
ATOM 2151 N N . ILE A 1 309 ? 22.99700 -8.63200 78.26700 1.000 46.50396 288 ILE A N 1
ATOM 2152 C CA . ILE A 1 309 ? 23.56600 -8.00800 77.07900 1.000 45.51599 288 ILE A CA 1
ATOM 2153 C C . ILE A 1 309 ? 22.61400 -6.92500 76.59500 1.000 47.49173 288 ILE A C 1
ATOM 2154 O O . ILE A 1 309 ? 21.40300 -7.15200 76.50100 1.000 47.32072 288 ILE A O 1
ATOM 2159 N N . PHE A 1 310 ? 23.15800 -5.74900 76.29700 1.000 55.35322 289 PHE A N 1
ATOM 2160 C CA . PHE A 1 310 ? 22.42100 -4.68000 75.63500 1.000 53.71031 289 PHE A CA 1
ATOM 2161 C C . PHE A 1 310 ? 22.95900 -4.53200 74.22000 1.000 55.89166 289 PHE A C 1
ATOM 2162 O O . PHE A 1 310 ? 24.12500 -4.17000 74.03000 1.000 52.37764 289 PHE A O 1
ATOM 2170 N N . ASP A 1 311 ? 22.10700 -4.81100 73.23200 1.000 52.95806 290 ASP A N 1
ATOM 2171 C CA . ASP A 1 311 ? 22.50300 -4.76500 71.82400 1.000 37.92587 290 ASP A CA 1
ATOM 2172 C C . ASP A 1 311 ? 22.22900 -3.36200 71.28900 1.000 38.73608 290 ASP A C 1
ATOM 2173 O O . ASP A 1 311 ? 21.19100 -3.07600 70.69000 1.000 52.04839 290 ASP A O 1
ATOM 2178 N N . GLY A 1 312 ? 23.19100 -2.47200 71.51600 1.000 28.24872 291 GLY A N 1
ATOM 2179 C CA . GLY A 1 312 ? 23.07500 -1.10400 71.05100 1.000 40.24976 291 GLY A CA 1
ATOM 2180 C C . GLY A 1 312 ? 23.35000 -0.95500 69.56900 1.000 49.49346 291 GLY A C 1
ATOM 2181 O O . GLY A 1 312 ? 24.50400 -1.02700 69.13400 1.000 54.71079 291 GLY A O 1
ATOM 2182 N N . THR A 1 313 ? 22.29500 -0.74500 68.78100 1.000 39.34827 292 THR A N 1
ATOM 2183 C CA . THR A 1 313 ? 22.43400 -0.59200 67.33900 1.000 43.16231 292 THR A CA 1
ATOM 2184 C C . THR A 1 313 ? 22.38600 0.85700 66.87900 1.000 38.31451 292 THR A C 1
ATOM 2185 O O . THR A 1 313 ? 22.92800 1.16900 65.81300 1.000 40.54263 292 THR A O 1
ATOM 2189 N N . GLY A 1 314 ? 21.75600 1.74100 67.64800 1.000 26.84880 293 GLY A N 1
ATOM 2190 C CA . GLY A 1 314 ? 21.63900 3.13300 67.26200 1.000 25.16548 293 GLY A CA 1
ATOM 2191 C C . GLY A 1 314 ? 20.33200 3.43700 66.55900 1.000 42.70064 293 GLY A C 1
ATOM 2192 O O . GLY A 1 314 ? 20.04900 2.87700 65.49500 1.000 37.21079 293 GLY A O 1
ATOM 2193 N N . VAL A 1 315 ? 19.52400 4.31600 67.14500 1.000 45.80217 294 VAL A N 1
ATOM 2194 C CA . VAL A 1 315 ? 18.24600 4.70800 66.56600 1.000 39.67399 294 VAL A CA 1
ATOM 2195 C C . VAL A 1 315 ? 18.21700 6.22200 66.41400 1.000 37.67925 294 VAL A C 1
ATOM 2196 O O . VAL A 1 315 ? 18.87800 6.95600 67.15700 1.000 39.49467 294 VAL A O 1
ATOM 2200 N N . GLY A 1 316 ? 17.43500 6.68600 65.43700 1.000 30.14178 295 GLY A N 1
ATOM 2201 C CA . GLY A 1 316 ? 17.40500 8.10500 65.12600 1.000 31.32095 295 GLY A CA 1
ATOM 2202 C C . GLY A 1 316 ? 16.87400 8.97100 66.25200 1.000 35.22961 295 GLY A C 1
ATOM 2203 O O . GLY A 1 316 ? 17.25400 10.13900 66.36900 1.000 45.28489 295 GLY A O 1
ATOM 2204 N N . LEU A 1 317 ? 15.98900 8.42300 67.09000 1.000 38.81297 296 LEU A N 1
ATOM 2205 C CA . LEU A 1 317 ? 15.45400 9.20400 68.20200 1.000 34.51924 296 LEU A CA 1
ATOM 2206 C C . LEU A 1 317 ? 16.55200 9.62600 69.16900 1.000 30.82200 296 LEU A C 1
ATOM 2207 O O . LEU A 1 317 ? 16.46800 10.70400 69.77000 1.000 30.06377 296 LEU A O 1
ATOM 2212 N N . GLN A 1 318 ? 17.58400 8.79400 69.33600 1.000 30.36274 297 GLN A N 1
ATOM 2213 C CA . GLN A 1 318 ? 18.71400 9.17800 70.17600 1.000 30.00114 297 GLN A CA 1
ATOM 2214 C C . GLN A 1 318 ? 19.39600 10.42900 69.63800 1.000 26.13385 297 GLN A C 1
ATOM 2215 O O . GLN A 1 318 ? 19.72500 11.34400 70.40200 1.000 23.52176 297 GLN A O 1
ATOM 2221 N N . ASP A 1 319 ? 19.60700 10.48900 68.32000 1.000 30.21872 298 ASP A N 1
ATOM 2222 C CA . ASP A 1 319 ? 20.16600 11.69200 67.71300 1.000 30.67523 298 ASP A CA 1
ATOM 2223 C C . ASP A 1 319 ? 19.21700 12.87500 67.86000 1.000 38.68957 298 ASP A C 1
ATOM 2224 O O . ASP A 1 319 ? 19.65000 13.99500 68.15300 1.000 31.72838 298 ASP A O 1
ATOM 2229 N N . LEU A 1 320 ? 17.91700 12.64500 67.66200 1.000 44.43964 299 LEU A N 1
ATOM 2230 C CA . LEU A 1 320 ? 16.94900 13.73100 67.77200 1.000 29.15987 299 LEU A CA 1
ATOM 2231 C C . LEU A 1 320 ? 16.89500 14.28400 69.18900 1.000 27.10420 299 LEU A C 1
ATOM 2232 O O . LEU A 1 320 ? 16.85300 15.50400 69.38700 1.000 37.70609 299 LEU A O 1
ATOM 2237 N N . ALA A 1 321 ? 16.90200 13.40100 70.19100 1.000 32.69818 300 ALA A N 1
ATOM 2238 C CA . ALA A 1 321 ? 16.79500 13.85200 71.57400 1.000 28.47941 300 ALA A CA 1
ATOM 2239 C C . ALA A 1 321 ? 18.01300 14.66300 71.99200 1.000 34.22188 300 ALA A C 1
ATOM 2240 O O . ALA A 1 321 ? 17.88000 15.69100 72.66600 1.000 38.02269 300 ALA A O 1
ATOM 2242 N N . VAL A 1 322 ? 19.20800 14.22100 71.60000 1.000 31.35840 301 VAL A N 1
ATOM 2243 C CA . VAL A 1 322 ? 20.41400 14.92400 72.01800 1.000 31.49988 301 VAL A CA 1
ATOM 2244 C C . VAL A 1 322 ? 20.60100 16.20800 71.21500 1.000 36.14441 301 VAL A C 1
ATOM 2245 O O . VAL A 1 322 ? 21.23300 17.15600 71.69600 1.000 44.22929 301 VAL A O 1
ATOM 2249 N N . ALA A 1 323 ? 20.04700 16.27600 70.00200 1.000 29.31319 302 ALA A N 1
ATOM 2250 C CA . ALA A 1 323 ? 20.16000 17.49400 69.20600 1.000 33.97236 302 ALA A CA 1
ATOM 2251 C C . ALA A 1 323 ? 19.15300 18.54700 69.64900 1.000 47.19448 302 ALA A C 1
ATOM 2252 O O . ALA A 1 323 ? 19.45900 19.74400 69.63900 1.000 59.34678 302 ALA A O 1
ATOM 2254 N N . GLN A 1 324 ? 17.94600 18.12200 70.03200 1.000 39.49263 303 GLN A N 1
ATOM 2255 C CA . GLN A 1 324 ? 16.95900 19.07000 70.53800 1.000 28.35638 303 GLN A CA 1
ATOM 2256 C C . GLN A 1 324 ? 17.45600 19.75700 71.80300 1.000 28.44314 303 GLN A C 1
ATOM 2257 O O . GLN A 1 324 ? 17.27400 20.96700 71.97300 1.000 30.56972 303 GLN A O 1
ATOM 2263 N N . ALA A 1 325 ? 18.09600 19.00000 72.69800 1.000 28.60025 304 ALA A N 1
ATOM 2264 C CA . ALA A 1 325 ? 18.66800 19.60000 73.89900 1.000 28.29617 304 ALA A CA 1
ATOM 2265 C C . ALA A 1 325 ? 19.78600 20.57800 73.55800 1.000 36.85776 304 ALA A C 1
ATOM 2266 O O . ALA A 1 325 ? 19.94700 21.59800 74.23900 1.000 41.08320 304 ALA A O 1
ATOM 2268 N N . VAL A 1 326 ? 20.55900 20.29000 72.50900 1.000 24.37226 305 VAL A N 1
ATOM 2269 C CA . VAL A 1 326 ? 21.63600 21.18800 72.10100 1.000 34.14243 305 VAL A CA 1
ATOM 2270 C C . VAL A 1 326 ? 21.07200 22.51100 71.60000 1.000 40.78342 305 VAL A C 1
ATOM 2271 O O . VAL A 1 326 ? 21.60500 23.58500 71.91000 1.000 48.81507 305 VAL A O 1
ATOM 2275 N N . VAL A 1 327 ? 19.99100 22.46100 70.81800 1.000 35.04628 306 VAL A N 1
ATOM 2276 C CA . VAL A 1 327 ? 19.37500 23.68900 70.32400 1.000 27.67798 306 VAL A CA 1
ATOM 2277 C C . VAL A 1 327 ? 18.86200 24.53200 71.48500 1.000 38.65294 306 VAL A C 1
ATOM 2278 O O . VAL A 1 327 ? 18.97100 25.76500 71.47300 1.000 36.77231 306 VAL A O 1
ATOM 2282 N N . GLU A 1 328 ? 18.30500 23.88200 72.51100 1.000 42.21888 307 GLU A N 1
ATOM 2283 C CA . GLU A 1 328 ? 17.82600 24.61100 73.68200 1.000 41.37632 307 GLU A CA 1
ATOM 2284 C C . GLU A 1 328 ? 18.97000 25.33800 74.37800 1.000 37.22676 307 GLU A C 1
ATOM 2285 O O . GLU A 1 328 ? 18.85000 26.51700 74.73200 1.000 36.44127 307 GLU A O 1
ATOM 2291 N N . LEU A 1 329 ? 20.09300 24.64600 74.58200 1.000 35.62715 308 LEU A N 1
ATOM 2292 C CA . LEU A 1 329 ? 21.24500 25.27300 75.22300 1.000 42.38829 308 LEU A CA 1
ATOM 2293 C C . LEU A 1 329 ? 21.86100 26.34600 74.33300 1.000 45.08123 308 LEU A C 1
ATOM 2294 O O . LEU A 1 329 ? 22.30500 27.38900 74.82700 1.000 46.19831 308 LEU A O 1
ATOM 2299 N N . ALA A 1 330 ? 21.89600 26.10700 73.01900 1.000 47.11775 309 ALA A N 1
ATOM 2300 C CA . ALA A 1 330 ? 22.48200 27.08100 72.10400 1.000 38.57679 309 ALA A CA 1
ATOM 2301 C C . ALA A 1 330 ? 21.69900 28.38800 72.10700 1.000 27.33451 309 ALA A C 1
ATOM 2302 O O . ALA A 1 330 ? 22.28700 29.47100 72.00100 1.000 40.11329 309 ALA A O 1
ATOM 2304 N N . LYS A 1 331 ? 20.37100 28.31000 72.22300 1.000 35.23227 310 LYS A N 1
ATOM 2305 C CA . LYS A 1 331 ? 19.57300 29.52800 72.31200 1.000 39.46402 310 LYS A CA 1
ATOM 2306 C C . LYS A 1 331 ? 19.82600 30.26700 73.61800 1.000 43.85455 310 LYS A C 1
ATOM 2307 O O . LYS A 1 331 ? 19.80300 31.50300 73.64400 1.000 49.91161 310 LYS A O 1
ATOM 2313 N N . HIS A 1 332 ? 20.07100 29.53300 74.70500 1.000 46.37515 311 HIS A N 1
ATOM 2314 C CA . HIS A 1 332 ? 20.37600 30.17000 75.98100 1.000 45.65554 311 HIS A CA 1
ATOM 2315 C C . HIS A 1 332 ? 21.76900 30.78400 75.96600 1.000 42.79276 311 HIS A C 1
ATOM 2316 O O . HIS A 1 332 ? 21.95700 31.93500 76.37700 1.000 46.71918 311 HIS A O 1
ATOM 2323 N N . LYS A 1 333 ? 22.76200 30.02600 75.49500 1.000 54.04762 312 LYS A N 1
ATOM 2324 C CA . LYS A 1 333 ? 24.13000 30.52900 75.44400 1.000 51.58004 312 LYS A CA 1
ATOM 2325 C C . LYS A 1 333 ? 24.31200 31.59400 74.37000 1.000 51.26976 312 LYS A C 1
ATOM 2326 O O . LYS A 1 333 ? 25.26700 32.37600 74.44500 1.000 60.48854 312 LYS A O 1
ATOM 2332 N N . GLY A 1 334 ? 23.41800 31.65400 73.38800 1.000 39.43703 313 GLY A N 1
ATOM 2333 C CA . GLY A 1 334 ? 23.53100 32.62500 72.32100 1.000 36.53301 313 GLY A CA 1
ATOM 2334 C C . GLY A 1 334 ? 24.38800 32.19800 71.15400 1.000 41.87116 313 GLY A C 1
ATOM 2335 O O . GLY A 1 334 ? 24.86400 33.05900 70.40600 1.000 39.47971 313 GLY A O 1
ATOM 2336 N N . VAL A 1 335 ? 24.59800 30.89800 70.96900 1.000 38.18487 314 VAL A N 1
ATOM 2337 C CA . VAL A 1 335 ? 25.44800 30.38700 69.90400 1.000 38.64461 314 VAL A CA 1
ATOM 2338 C C . VAL A 1 335 ? 24.62400 29.69900 68.81700 1.000 40.20508 314 VAL A C 1
ATOM 2339 O O . VAL A 1 335 ? 25.16300 28.93300 68.02200 1.000 44.68915 314 VAL A O 1
ATOM 2343 N N . ALA A 1 336 ? 23.32200 29.96500 68.77200 1.000 49.17202 315 ALA A N 1
ATOM 2344 C CA . ALA A 1 336 ? 22.43700 29.40300 67.76100 1.000 42.41772 315 ALA A CA 1
ATOM 2345 C C . ALA A 1 336 ? 22.23800 30.43100 66.65500 1.000 53.07513 315 ALA A C 1
ATOM 2346 O O . ALA A 1 336 ? 21.66800 31.50200 66.89200 1.000 67.12994 315 ALA A O 1
ATOM 2348 N N . GLN A 1 337 ? 22.70800 30.10600 65.45400 1.000 46.22620 316 GLN A N 1
ATOM 2349 C CA . GLN A 1 337 ? 22.61900 31.02300 64.32700 1.000 41.49069 316 GLN A CA 1
ATOM 2350 C C . GLN A 1 337 ? 21.20100 31.04000 63.77200 1.000 43.48093 316 GLN A C 1
ATOM 2351 O O . GLN A 1 337 ? 20.64800 29.99200 63.42700 1.000 40.86085 316 GLN A O 1
ATOM 2357 N N . GLU A 1 338 ? 20.61400 32.23000 63.68600 1.000 50.11906 317 GLU A N 1
ATOM 2358 C CA . GLU A 1 338 ? 19.28700 32.40100 63.10800 1.000 40.45844 317 GLU A CA 1
ATOM 2359 C C . GLU A 1 338 ? 19.43100 32.63000 61.60900 1.000 38.82127 317 GLU A C 1
ATOM 2360 O O . GLU A 1 338 ? 20.05000 33.61000 61.18300 1.000 47.78074 317 GLU A O 1
ATOM 2366 N N . VAL A 1 339 ? 18.86500 31.72600 60.81300 1.000 41.58304 318 VAL A N 1
ATOM 2367 C CA . VAL A 1 339 ? 18.98300 31.76200 59.36000 1.000 43.99647 318 VAL A CA 1
ATOM 2368 C C . VAL A 1 339 ? 17.58400 31.76200 58.76100 1.000 45.12332 318 VAL A C 1
ATOM 2369 O O . VAL A 1 339 ? 16.72700 30.96900 59.16700 1.000 36.75960 318 VAL A O 1
ATOM 2373 N N . GLU A 1 340 ? 17.35600 32.64900 57.79600 1.000 45.04817 319 GLU A N 1
ATOM 2374 C CA . GLU A 1 340 ? 16.06700 32.72300 57.12500 1.000 46.13315 319 GLU A CA 1
ATOM 2375 C C . GLU A 1 340 ? 16.00300 31.69300 56.00500 1.000 44.82040 319 GLU A C 1
ATOM 2376 O O . GLU A 1 340 ? 16.92800 31.58600 55.19400 1.000 49.97945 319 GLU A O 1
ATOM 2382 N N . ILE A 1 341 ? 14.91200 30.93600 55.96400 1.000 55.75891 320 ILE A N 1
ATOM 2383 C CA . ILE A 1 341 ? 14.72400 29.92900 54.93000 1.000 60.78941 320 ILE A CA 1
ATOM 2384 C C . ILE A 1 341 ? 13.25200 29.87200 54.53300 1.000 62.72283 320 ILE A C 1
ATOM 2385 O O . ILE A 1 341 ? 12.37400 30.26300 55.30300 1.000 64.56293 320 ILE A O 1
ATOM 2391 N N . ARG B 1 20 ? 34.56500 25.99100 57.61200 1.000 54.69540 -1 ARG B N 1
ATOM 2392 C CA . ARG B 1 20 ? 33.68500 25.37000 56.62900 1.000 67.38715 -1 ARG B CA 1
ATOM 2393 C C . ARG B 1 20 ? 32.24100 25.82400 56.81100 1.000 66.05268 -1 ARG B C 1
ATOM 2394 O O . ARG B 1 20 ? 31.67700 25.72300 57.90200 1.000 53.32402 -1 ARG B O 1
ATOM 2402 N N . HIS B 1 21 ? 31.65000 26.32400 55.72900 1.000 68.09656 0 HIS B N 1
ATOM 2403 C CA . HIS B 1 21 ? 30.30700 26.87900 55.74700 1.000 60.55749 0 HIS B CA 1
ATOM 2404 C C . HIS B 1 21 ? 29.39500 26.08500 54.82100 1.000 53.89949 0 HIS B C 1
ATOM 2405 O O . HIS B 1 21 ? 29.84400 25.49300 53.83500 1.000 55.33999 0 HIS B O 1
ATOM 2412 N N . MET B 1 22 ? 28.10900 26.07700 55.15300 1.000 49.15204 1 MET B N 1
ATOM 2413 C CA . MET B 1 22 ? 27.07300 25.56800 54.27000 1.000 42.55467 1 MET B CA 1
ATOM 2414 C C . MET B 1 22 ? 26.25900 26.73700 53.73300 1.000 48.73406 1 MET B C 1
ATOM 2415 O O . MET B 1 22 ? 26.22900 27.82300 54.31900 1.000 58.07968 1 MET B O 1
ATOM 2420 N N . LEU B 1 23 ? 25.60100 26.50800 52.60300 1.000 40.47837 2 LEU B N 1
ATOM 2421 C CA . LEU B 1 23 ? 24.79700 27.53200 51.95400 1.000 42.70892 2 LEU B CA 1
ATOM 2422 C C . LEU B 1 23 ? 23.32300 27.32000 52.27200 1.000 46.81497 2 LEU B C 1
ATOM 2423 O O . LEU B 1 23 ? 22.85600 26.18300 52.37200 1.000 44.28447 2 LEU B O 1
ATOM 2428 N N . VAL B 1 24 ? 22.59600 28.42000 52.44500 1.000 49.40184 3 VAL B N 1
ATOM 2429 C CA . VAL B 1 24 ? 21.15600 28.38400 52.67000 1.000 43.61434 3 VAL B CA 1
ATOM 2430 C C . VAL B 1 24 ? 20.49900 29.34900 51.69600 1.000 39.89149 3 VAL B C 1
ATOM 2431 O O . VAL B 1 24 ? 20.85900 30.53100 51.64900 1.000 40.92358 3 VAL B O 1
ATOM 2435 N N . VAL B 1 25 ? 19.54600 28.84600 50.91800 1.000 32.30089 4 VAL B N 1
ATOM 2436 C CA . VAL B 1 25 ? 18.79500 29.64800 49.96000 1.000 44.20868 4 VAL B CA 1
ATOM 2437 C C . VAL B 1 25 ? 17.35900 29.72600 50.45900 1.000 42.78055 4 VAL B C 1
ATOM 2438 O O . VAL B 1 25 ? 16.62500 28.73000 50.42700 1.000 38.85872 4 VAL B O 1
ATOM 2442 N N . ALA B 1 26 ? 16.95700 30.91000 50.91900 1.000 40.95027 5 ALA B N 1
ATOM 2443 C CA . ALA B 1 26 ? 15.62700 31.09500 51.47900 1.000 43.29701 5 ALA B CA 1
ATOM 2444 C C . ALA B 1 26 ? 14.55300 30.88300 50.41400 1.000 56.70543 5 ALA B C 1
ATOM 2445 O O . ALA B 1 26 ? 14.80600 30.95300 49.20800 1.000 48.52985 5 ALA B O 1
ATOM 2447 N N . GLU B 1 27 ? 13.33000 30.62400 50.88600 1.000 61.32024 6 GLU B N 1
ATOM 2448 C CA . GLU B 1 27 ? 12.22500 30.33300 49.97800 1.000 44.56081 6 GLU B CA 1
ATOM 2449 C C . GLU B 1 27 ? 11.86800 31.54400 49.12500 1.000 44.04348 6 GLU B C 1
ATOM 2450 O O . GLU B 1 27 ? 11.54000 31.40000 47.94100 1.000 45.21238 6 GLU B O 1
ATOM 2456 N N . LYS B 1 28 ? 11.93000 32.74600 49.70300 1.000 48.95631 7 LYS B N 1
ATOM 2457 C CA . LYS B 1 28 ? 11.55000 33.95300 48.97700 1.000 51.93515 7 LYS B CA 1
ATOM 2458 C C . LYS B 1 28 ? 12.51700 34.30400 47.85300 1.000 57.35108 7 LYS B C 1
ATOM 2459 O O . LYS B 1 28 ? 12.21100 35.19900 47.05700 1.000 57.84458 7 LYS B O 1
ATOM 2465 N N . GLU B 1 29 ? 13.66500 33.63300 47.76600 1.000 48.75904 8 GLU B N 1
ATOM 2466 C CA . GLU B 1 29 ? 14.62300 33.89800 46.70100 1.000 37.60616 8 GLU B CA 1
ATOM 2467 C C . GLU B 1 29 ? 14.42300 33.01100 45.48100 1.000 39.72324 8 GLU B C 1
ATOM 2468 O O . GLU B 1 29 ? 14.96900 33.31700 44.41500 1.000 48.08162 8 GLU B O 1
ATOM 2474 N N . ILE B 1 30 ? 13.65100 31.92900 45.60900 1.000 49.07992 9 ILE B N 1
ATOM 2475 C CA . ILE B 1 30 ? 13.52900 30.96600 44.51900 1.000 49.98429 9 ILE B CA 1
ATOM 2476 C C . ILE B 1 30 ? 12.83400 31.59200 43.31700 1.000 53.89994 9 ILE B C 1
ATOM 2477 O O . ILE B 1 30 ? 13.18300 31.30700 42.16400 1.000 53.81528 9 ILE B O 1
ATOM 2482 N N . ALA B 1 31 ? 11.84500 32.45500 43.56100 1.000 55.75857 10 ALA B N 1
ATOM 2483 C CA . ALA B 1 31 ? 11.08900 33.04000 42.45800 1.000 51.47017 10 ALA B CA 1
ATOM 2484 C C . ALA B 1 31 ? 11.96700 33.93800 41.59600 1.000 49.69206 10 ALA B C 1
ATOM 2485 O O . ALA B 1 31 ? 11.85500 33.92600 40.36400 1.000 49.34773 10 ALA B O 1
ATOM 2487 N N . GLY B 1 32 ? 12.84800 34.71600 42.21900 1.000 45.26703 11 GLY B N 1
ATOM 2488 C CA . GLY B 1 32 ? 13.72600 35.61000 41.49300 1.000 56.82309 11 GLY B CA 1
ATOM 2489 C C . GLY B 1 32 ? 14.97900 34.98800 40.92100 1.000 57.46039 11 GLY B C 1
ATOM 2490 O O . GLY B 1 32 ? 15.74900 35.68000 40.24900 1.000 62.92118 11 GLY B O 1
ATOM 2491 N N . LEU B 1 33 ? 15.21200 33.70100 41.16600 1.000 58.86467 12 LEU B N 1
ATOM 2492 C CA . LEU B 1 33 ? 16.39500 33.00500 40.67400 1.000 53.21782 12 LEU B CA 1
ATOM 2493 C C . LEU B 1 33 ? 16.06800 31.96100 39.61900 1.000 53.54155 12 LEU B C 1
ATOM 2494 O O . LEU B 1 33 ? 16.73900 31.89200 38.58400 1.000 53.97909 12 LEU B O 1
ATOM 2499 N N . MET B 1 34 ? 15.05100 31.14100 39.85800 1.000 47.19150 13 MET B N 1
ATOM 2500 C CA . MET B 1 34 ? 14.73500 30.04400 38.96000 1.000 43.22902 13 MET B CA 1
ATOM 2501 C C . MET B 1 34 ? 13.93700 30.53800 37.75900 1.000 53.67504 13 MET B C 1
ATOM 2502 O O . MET B 1 34 ? 13.18900 31.51700 37.84000 1.000 67.64826 13 MET B O 1
ATOM 2507 N N . THR B 1 35 ? 14.11200 29.85300 36.63800 1.000 53.41537 14 THR B N 1
ATOM 2508 C CA . THR B 1 35 ? 13.39700 30.12800 35.40200 1.000 40.52182 14 THR B CA 1
ATOM 2509 C C . THR B 1 35 ? 12.95500 28.80200 34.80600 1.000 50.44233 14 THR B C 1
ATOM 2510 O O . THR B 1 35 ? 13.52200 27.75200 35.12500 1.000 56.34317 14 THR B O 1
ATOM 2514 N N . PRO B 1 36 ? 11.93000 28.81500 33.94800 1.000 49.41806 15 PRO B N 1
ATOM 2515 C CA . PRO B 1 36 ? 11.56000 27.57500 33.24700 1.000 48.99503 15 PRO B CA 1
ATOM 2516 C C . PRO B 1 36 ? 12.70000 26.98200 32.43900 1.000 48.84297 15 PRO B C 1
ATOM 2517 O O . PRO B 1 36 ? 12.80300 25.75300 32.34000 1.000 47.47925 15 PRO B O 1
ATOM 2521 N N . GLU B 1 37 ? 13.56900 27.81900 31.86500 1.000 46.12446 16 GLU B N 1
ATOM 2522 C CA . GLU B 1 37 ? 14.72900 27.30200 31.14800 1.000 45.85490 16 GLU B CA 1
ATOM 2523 C C . GLU B 1 37 ? 15.71100 26.62900 32.09900 1.000 45.69566 16 GLU B C 1
ATOM 2524 O O . GLU B 1 37 ? 16.23800 25.55300 31.79600 1.000 54.80192 16 GLU B O 1
ATOM 2530 N N . ALA B 1 38 ? 15.97000 27.24900 33.25400 1.000 40.66205 17 ALA B N 1
ATOM 2531 C CA . ALA B 1 38 ? 16.87400 26.64700 34.22900 1.000 42.10636 17 ALA B CA 1
ATOM 2532 C C . ALA B 1 38 ? 16.28400 25.37100 34.81500 1.000 43.47747 17 ALA B C 1
ATOM 2533 O O . ALA B 1 38 ? 17.01000 24.40300 35.06700 1.000 45.38903 17 ALA B O 1
ATOM 2535 N N . ALA B 1 39 ? 14.96900 25.35200 35.04300 1.000 40.24253 18 ALA B N 1
ATOM 2536 C CA . ALA B 1 39 ? 14.32800 24.13700 35.53400 1.000 37.68244 18 ALA B CA 1
ATOM 2537 C C . ALA B 1 39 ? 14.33600 23.04600 34.47300 1.000 43.14950 18 ALA B C 1
ATOM 2538 O O . ALA B 1 39 ? 14.51200 21.86400 34.78900 1.000 50.75141 18 ALA B O 1
ATOM 2540 N N . PHE B 1 40 ? 14.15700 23.42800 33.20600 1.000 39.91161 19 PHE B N 1
ATOM 2541 C CA . PHE B 1 40 ? 14.13900 22.44600 32.12800 1.000 41.31809 19 PHE B CA 1
ATOM 2542 C C . PHE B 1 40 ? 15.49600 21.77100 31.96800 1.000 48.74981 19 PHE B C 1
ATOM 2543 O O . PHE B 1 40 ? 15.56800 20.55100 31.78200 1.000 47.38555 19 PHE B O 1
ATOM 2551 N N . GLU B 1 41 ? 16.58100 22.54900 32.03500 1.000 51.64341 20 GLU B N 1
ATOM 2552 C CA . GLU B 1 41 ? 17.91600 21.97800 31.87400 1.000 52.31327 20 GLU B CA 1
ATOM 2553 C C . GLU B 1 41 ? 18.21900 20.95400 32.96000 1.000 49.97025 20 GLU B C 1
ATOM 2554 O O . GLU B 1 41 ? 18.77500 19.88600 32.67800 1.000 51.38558 20 GLU B O 1
ATOM 2560 N N . ALA B 1 42 ? 17.86100 21.26100 34.20800 1.000 47.29074 21 ALA B N 1
ATOM 2561 C CA . ALA 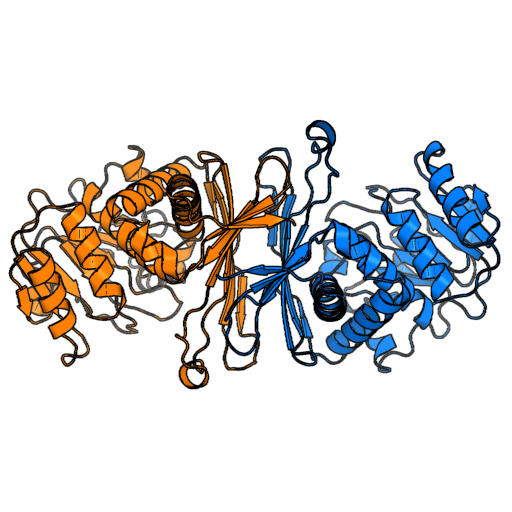B 1 42 ? 18.18700 20.36300 35.31100 1.000 38.50526 21 ALA B CA 1
ATOM 2562 C C . ALA B 1 42 ? 17.38800 19.06800 35.23200 1.000 43.18212 21 ALA B C 1
ATOM 2563 O O . ALA B 1 42 ? 17.92300 17.98500 35.49800 1.000 50.20768 21 ALA B O 1
ATOM 2565 N N . ILE B 1 43 ? 16.11000 19.15500 34.86300 1.000 50.29645 22 ILE B N 1
ATOM 2566 C CA . ILE B 1 43 ? 15.26000 17.96900 34.84800 1.000 47.16688 22 ILE B CA 1
ATOM 2567 C C . ILE B 1 43 ? 15.53600 17.11800 33.61400 1.000 43.95244 22 ILE B C 1
ATOM 2568 O O . ILE B 1 43 ? 15.57500 15.88500 33.69600 1.000 38.77146 22 ILE B O 1
ATOM 2573 N N . GLU B 1 44 ? 15.72900 17.75600 32.45700 1.000 41.06769 23 GLU B N 1
ATOM 2574 C CA . GLU B 1 44 ? 16.10400 17.01200 31.25800 1.000 44.12753 23 GLU B CA 1
ATOM 2575 C C . GLU B 1 44 ? 17.41200 16.25700 31.46600 1.000 48.30461 23 GLU B C 1
ATOM 2576 O O . GLU B 1 44 ? 17.56500 15.12100 31.00100 1.000 48.46850 23 GLU B O 1
ATOM 2582 N N . ALA B 1 45 ? 18.36100 16.86500 32.18400 1.000 44.45707 24 ALA B N 1
ATOM 2583 C CA . ALA B 1 45 ? 19.64400 16.21200 32.42600 1.000 37.79165 24 ALA B CA 1
ATOM 2584 C C . ALA B 1 45 ? 19.50500 15.05000 33.40200 1.000 46.24609 24 ALA B C 1
ATOM 2585 O O . ALA B 1 45 ? 20.09600 13.98400 33.19300 1.000 45.38732 24 ALA B O 1
ATOM 2587 N N . VAL B 1 46 ? 18.73400 15.23500 34.47800 1.000 48.92980 25 VAL B N 1
ATOM 2588 C CA . VAL B 1 46 ? 18.59200 14.17800 35.47100 1.000 41.71502 25 VAL B CA 1
ATOM 2589 C C . VAL B 1 46 ? 17.77800 13.01000 34.92800 1.000 42.26760 25 VAL B C 1
ATOM 2590 O O . VAL B 1 46 ? 17.92400 11.88200 35.41400 1.000 34.71863 25 VAL B O 1
ATOM 2594 N N . PHE B 1 47 ? 16.92900 13.24500 33.92400 1.000 47.95698 26 PHE B N 1
ATOM 2595 C CA . PHE B 1 47 ? 16.24200 12.14000 33.26200 1.000 52.26786 26 PHE B CA 1
ATOM 2596 C C . PHE B 1 47 ? 17.22600 11.26500 32.49800 1.000 46.44562 26 PHE B C 1
ATOM 2597 O O . PHE B 1 47 ? 17.15800 10.03200 32.56400 1.000 40.55475 26 PHE B O 1
ATOM 2605 N N . ALA B 1 48 ? 18.14800 11.88900 31.76100 1.000 41.68112 27 ALA B N 1
ATOM 2606 C CA . ALA B 1 48 ? 19.13200 11.12400 31.00400 1.000 44.59736 27 ALA B CA 1
ATOM 2607 C C . ALA B 1 48 ? 20.06700 10.34900 31.92300 1.000 48.81359 27 ALA B C 1
ATOM 2608 O O . ALA B 1 48 ? 20.48400 9.23500 31.58700 1.000 56.48215 27 ALA B O 1
ATOM 2610 N N . SER B 1 49 ? 20.39900 10.91500 33.08600 1.000 46.94633 28 SER B N 1
ATOM 2611 C CA . SER B 1 49 ? 21.26200 10.21300 34.03100 1.000 49.57660 28 SER B CA 1
ATOM 2612 C C . SER B 1 49 ? 20.57900 8.97000 34.58700 1.000 54.59774 28 SER B C 1
ATOM 2613 O O . SER B 1 49 ? 21.21800 7.92500 34.75100 1.000 57.94126 28 SER B O 1
ATOM 2616 N N . MET B 1 50 ? 19.28000 9.06500 34.88700 1.000 46.95055 29 MET B N 1
ATOM 2617 C CA . MET B 1 50 ? 18.55300 7.90300 35.38700 1.000 37.09444 29 MET B CA 1
ATOM 2618 C C . MET B 1 50 ? 18.48700 6.80300 34.33600 1.000 39.64197 29 MET B C 1
ATOM 2619 O O . MET B 1 50 ? 18.55900 5.61300 34.66700 1.000 39.59883 29 MET B O 1
ATOM 2624 N N . ALA B 1 51 ? 18.34900 7.18100 33.06400 1.000 37.37241 30 ALA B N 1
ATOM 2625 C CA . ALA B 1 51 ? 18.30100 6.18800 31.99700 1.000 42.57513 30 ALA B CA 1
ATOM 2626 C C . ALA B 1 51 ? 19.64400 5.48600 31.84300 1.000 52.81065 30 ALA B C 1
ATOM 2627 O O . ALA B 1 51 ? 19.70400 4.25600 31.73200 1.000 60.86097 30 ALA B O 1
ATOM 2629 N N . ARG B 1 52 ? 20.73400 6.25100 31.84000 1.000 48.96183 31 ARG B N 1
ATOM 2630 C CA . ARG B 1 52 ? 22.07500 5.69200 31.73200 1.000 36.60958 31 ARG B CA 1
ATOM 2631 C C . ARG B 1 52 ? 22.56400 5.06700 33.03300 1.000 42.68116 31 ARG B C 1
ATOM 2632 O O . ARG B 1 52 ? 23.74600 4.71600 33.12500 1.000 54.03719 31 ARG B O 1
ATOM 2640 N N . ARG B 1 53 ? 21.68900 4.93000 34.03100 1.000 42.67825 32 ARG B N 1
ATOM 2641 C CA . ARG B 1 53 ? 22.01700 4.29300 35.30700 1.000 53.00310 32 ARG B CA 1
ATOM 2642 C C . ARG B 1 53 ? 23.16200 5.00300 36.02300 1.000 55.59130 32 ARG B C 1
ATOM 2643 O O . ARG B 1 53 ? 23.95500 4.37300 36.72700 1.000 50.57059 32 ARG B O 1
ATOM 2651 N N . LYS B 1 54 ? 23.25800 6.32000 35.84700 1.000 59.13678 33 LYS B N 1
ATOM 2652 C CA . LYS B 1 54 ? 24.21100 7.14500 36.57500 1.000 57.63417 33 LYS B CA 1
ATOM 2653 C C . LYS B 1 54 ? 23.57900 7.86000 37.76000 1.000 51.74024 33 LYS B C 1
ATOM 2654 O O . LYS B 1 54 ? 24.25500 8.65200 38.42400 1.000 49.47532 33 LYS B O 1
ATOM 2660 N N . ALA B 1 55 ? 22.30200 7.60100 38.03600 1.000 40.25394 34 ALA B N 1
ATOM 2661 C CA . ALA B 1 55 ? 21.59200 8.24200 39.13200 1.000 37.71305 34 ALA B CA 1
ATOM 2662 C C . ALA B 1 55 ? 20.39200 7.38200 39.49500 1.000 43.65452 34 ALA B C 1
ATOM 2663 O O . ALA B 1 55 ? 19.77200 6.77700 38.61700 1.000 43.74414 34 ALA B O 1
ATOM 2665 N N . TYR B 1 56 ? 20.07000 7.33200 40.78500 1.000 36.52288 35 TYR B N 1
ATOM 2666 C CA . TYR B 1 56 ? 18.94100 6.53700 41.24000 1.000 40.50370 35 TYR B CA 1
ATOM 2667 C C . TYR B 1 56 ? 18.33100 7.18500 42.47400 1.000 45.21522 35 TYR B C 1
ATOM 2668 O O . TYR B 1 56 ? 18.96900 7.98500 43.16300 1.000 44.21160 35 TYR B O 1
ATOM 2677 N N . ASN B 1 57 ? 17.07700 6.83200 42.73800 1.000 28.93249 36 ASN B N 1
ATOM 2678 C CA . ASN B 1 57 ? 16.34300 7.33400 43.88900 1.000 31.66431 36 ASN B CA 1
ATOM 2679 C C . ASN B 1 57 ? 16.40600 6.32000 45.02300 1.000 29.75099 36 ASN B C 1
ATOM 2680 O O . ASN B 1 57 ? 16.32300 5.11000 44.79400 1.000 33.32894 36 ASN B O 1
ATOM 2685 N N . PHE B 1 58 ? 16.56000 6.82100 46.24700 1.000 24.07606 37 PHE B N 1
ATOM 2686 C CA . PHE B 1 58 ? 16.55600 5.96000 47.41500 1.000 25.77500 37 PHE B CA 1
ATOM 2687 C C . PHE B 1 58 ? 15.13200 5.49500 47.71600 1.000 39.11473 37 PHE B C 1
ATOM 2688 O O . PHE B 1 58 ? 14.16100 6.09200 47.24300 1.000 32.84545 37 PHE B O 1
ATOM 2696 N N . PRO B 1 59 ? 14.98000 4.41800 48.48600 1.000 36.74303 38 PRO B N 1
ATOM 2697 C CA . PRO B 1 59 ? 13.63800 4.03100 48.94200 1.000 23.96481 38 PRO B CA 1
ATOM 2698 C C . PRO B 1 59 ? 12.98400 5.16200 49.72400 1.000 39.79482 38 PRO B C 1
ATOM 2699 O O . PRO B 1 59 ? 13.57700 5.72900 50.64400 1.000 40.18930 38 PRO B O 1
ATOM 2703 N N . VAL B 1 60 ? 11.75500 5.49000 49.34200 1.000 52.90315 39 VAL B N 1
ATOM 2704 C CA . VAL B 1 60 ? 11.04400 6.62400 49.92200 1.000 40.45692 39 VAL B CA 1
ATOM 2705 C C . VAL B 1 60 ? 10.49900 6.23700 51.29000 1.000 44.09581 39 VAL B C 1
ATOM 2706 O O . VAL B 1 60 ? 9.89800 5.17000 51.45600 1.000 55.71401 39 VAL B O 1
ATOM 2710 N N . VAL B 1 61 ? 10.71400 7.10700 52.27500 1.000 33.66753 40 VAL B N 1
ATOM 2711 C CA . VAL B 1 61 ? 10.10700 6.98900 53.59500 1.000 30.61694 40 VAL B CA 1
ATOM 2712 C C . VAL B 1 61 ? 8.88700 7.89900 53.63700 1.000 24.54091 40 VAL B C 1
ATOM 2713 O O . VAL B 1 61 ? 8.95700 9.06000 53.21600 1.000 27.18213 40 VAL B O 1
ATOM 2717 N N . ARG B 1 62 ? 7.76700 7.37400 54.12800 1.000 29.87768 41 ARG B N 1
ATOM 2718 C CA . ARG B 1 62 ? 6.51700 8.13300 54.16400 1.000 35.35380 41 ARG B CA 1
ATOM 2719 C C . ARG B 1 62 ? 5.73400 7.67500 55.38400 1.000 31.96598 41 ARG B C 1
ATOM 2720 O O . ARG B 1 62 ? 5.30300 6.51900 55.44600 1.000 36.05680 41 ARG B O 1
ATOM 2728 N N . GLU B 1 63 ? 5.55300 8.57300 56.35000 1.000 38.01843 42 GLU B N 1
ATOM 2729 C CA . GLU B 1 63 ? 4.99400 8.21900 57.64700 1.000 35.11807 42 GLU B CA 1
ATOM 2730 C C . GLU B 1 63 ? 3.89300 9.19500 58.02900 1.000 44.83927 42 GLU B C 1
ATOM 2731 O O . GLU B 1 63 ? 4.06700 10.41300 57.90800 1.000 55.22974 42 GLU B O 1
ATOM 2737 N N . ALA B 1 64 ? 2.76500 8.66100 58.49000 1.000 32.84435 43 ALA B N 1
ATOM 2738 C CA . ALA B 1 64 ? 1.73100 9.46500 59.13600 1.000 38.90659 43 ALA B CA 1
ATOM 2739 C C . ALA B 1 64 ? 2.04800 9.48500 60.62400 1.000 39.95032 43 ALA B C 1
ATOM 2740 O O . ALA B 1 64 ? 1.73800 8.53600 61.34900 1.000 51.83257 43 ALA B O 1
ATOM 2742 N N . ILE B 1 65 ? 2.67100 10.57300 61.08300 1.000 49.54507 44 ILE B N 1
ATOM 2743 C CA . ILE B 1 65 ? 3.22000 10.61200 62.43400 1.000 54.10658 44 ILE B CA 1
ATOM 2744 C C . ILE B 1 65 ? 2.15400 10.66500 63.51500 1.000 55.36150 44 ILE B C 1
ATOM 2745 O O . ILE B 1 65 ? 2.49300 10.62800 64.70200 1.000 61.30658 44 ILE B O 1
ATOM 2750 N N . GLY B 1 66 ? 0.88100 10.74400 63.14600 1.000 61.34400 45 GLY B N 1
ATOM 2751 C CA . GLY B 1 66 ? -0.16800 10.74500 64.14600 1.000 60.87400 45 GLY B CA 1
ATOM 2752 C C . GLY B 1 66 ? -0.24800 12.00500 64.97700 1.000 55.52040 45 GLY B C 1
ATOM 2753 O O . GLY B 1 66 ? -0.62500 11.94000 66.15000 1.000 57.36925 45 GLY B O 1
ATOM 2754 N N . HIS B 1 67 ? 0.08000 13.15500 64.39600 1.000 46.69227 46 HIS B N 1
ATOM 2755 C CA . HIS B 1 67 ? 0.01700 14.42800 65.10600 1.000 37.28479 46 HIS B CA 1
ATOM 2756 C C . HIS B 1 67 ? -0.26100 15.51200 64.07900 1.000 42.52381 46 HIS B C 1
ATOM 2757 O O . HIS B 1 67 ? 0.49400 15.65000 63.11200 1.000 41.37961 46 HIS B O 1
ATOM 2764 N N . GLU B 1 68 ? -1.35400 16.25100 64.27800 1.000 38.28671 47 GLU B N 1
ATOM 2765 C CA . GLU B 1 68 ? -1.81400 17.26500 63.33000 1.000 37.22467 47 GLU B CA 1
ATOM 2766 C C . GLU B 1 68 ? -2.06800 16.67600 61.94400 1.000 31.36678 47 GLU B C 1
ATOM 2767 O O . GLU B 1 68 ? -1.97700 17.38300 60.93700 1.000 31.80932 47 GLU B O 1
ATOM 2773 N N . ASP B 1 69 ? -2.38200 15.37700 61.88600 1.000 28.17374 48 ASP B N 1
ATOM 2774 C CA . ASP B 1 69 ? -2.69600 14.68200 60.63400 1.000 31.08369 48 ASP B CA 1
ATOM 2775 C C . ASP B 1 69 ? -1.57700 14.81500 59.60900 1.000 35.81984 48 ASP B C 1
ATOM 2776 O O . ASP B 1 69 ? -1.83000 14.86900 58.40300 1.000 48.13824 48 ASP B O 1
ATOM 2781 N N . ALA B 1 70 ? -0.33600 14.85900 60.07700 1.000 37.19179 49 ALA B N 1
ATOM 2782 C CA . ALA B 1 70 ? 0.79000 15.13600 59.20300 1.000 27.56134 49 ALA B CA 1
ATOM 2783 C C . ALA B 1 70 ? 1.25200 13.87800 58.47900 1.000 36.69626 49 ALA B C 1
ATOM 2784 O O . ALA B 1 70 ? 1.19600 12.76600 59.01100 1.000 37.70294 49 ALA B O 1
ATOM 2786 N N . LEU B 1 71 ? 1.70600 14.07100 57.24600 1.000 38.44806 50 LEU B N 1
ATOM 2787 C CA . LEU B 1 71 ? 2.41300 13.05400 56.47900 1.000 38.07869 50 LEU B CA 1
ATOM 2788 C C . LEU B 1 71 ? 3.83200 13.56800 56.27300 1.000 37.32531 50 LEU B C 1
ATOM 2789 O O . LEU B 1 71 ? 4.03600 14.57600 55.59000 1.000 36.68870 50 LEU B O 1
ATOM 2794 N N . TYR B 1 72 ? 4.80300 12.88900 56.87500 1.000 38.87268 51 TYR B N 1
ATOM 2795 C CA . TYR B 1 72 ? 6.18800 13.33700 56.87300 1.000 32.60223 51 TYR B CA 1
ATOM 2796 C C . TYR B 1 72 ? 7.08200 12.22100 56.35700 1.000 33.95344 51 TYR B C 1
ATOM 2797 O O . TYR B 1 72 ? 6.86300 11.04600 56.66900 1.000 34.76251 51 TYR B O 1
ATOM 2806 N N . GLY B 1 73 ? 8.08300 12.58900 55.56500 1.000 32.59116 52 GLY B N 1
ATOM 2807 C CA . GLY B 1 73 ? 8.95800 11.58300 54.99300 1.000 29.67672 52 GLY B CA 1
ATOM 2808 C C . GLY B 1 73 ? 10.11200 12.21500 54.24800 1.000 24.96533 52 GLY B C 1
ATOM 2809 O O . GLY B 1 73 ? 10.26100 13.43900 54.20400 1.000 25.71355 52 GLY B O 1
ATOM 2810 N N . PHE B 1 74 ? 10.93200 11.34800 53.65400 1.000 24.93871 53 PHE B N 1
ATOM 2811 C CA . PHE B 1 74 ? 12.14700 11.75500 52.96400 1.000 35.41799 53 PHE B CA 1
ATOM 2812 C C . PHE B 1 74 ? 12.18100 11.15600 51.56600 1.000 43.13676 53 PHE B C 1
ATOM 2813 O O . PHE B 1 74 ? 11.71200 10.03700 51.33800 1.000 37.31746 53 PHE B O 1
ATOM 2821 N N . LYS B 1 75 ? 12.75500 11.91500 50.63100 1.000 35.46314 54 LYS B N 1
ATOM 2822 C CA . LYS B 1 75 ? 12.97000 11.47200 49.25300 1.000 29.73265 54 LYS B CA 1
ATOM 2823 C C . LYS B 1 75 ? 14.43700 11.72600 48.92800 1.000 41.03944 54 LYS B C 1
ATOM 2824 O O . LYS B 1 75 ? 14.80500 12.82600 48.50800 1.000 44.70744 54 LYS B O 1
ATOM 2830 N N . GLY B 1 76 ? 15.27100 10.70800 49.12700 1.000 44.28989 55 GLY B N 1
ATOM 2831 C CA . GLY B 1 76 ? 16.68900 10.81800 48.87700 1.000 45.96641 55 GLY B CA 1
ATOM 2832 C C . GLY B 1 76 ? 17.09000 10.26700 47.52200 1.000 36.85686 55 GLY B C 1
ATOM 2833 O O . GLY B 1 76 ? 16.34300 9.53300 46.87800 1.000 38.92542 55 GLY B O 1
ATOM 2834 N N . GLY B 1 77 ? 18.29300 10.63300 47.09600 1.000 35.98023 56 GLY B N 1
ATOM 2835 C CA . GLY B 1 77 ? 18.81100 10.16700 45.82300 1.000 46.06232 56 GLY B CA 1
ATOM 2836 C C . GLY B 1 77 ? 20.24100 10.62000 45.63700 1.000 39.57738 56 GLY B C 1
ATOM 2837 O O . GLY B 1 77 ? 20.74700 11.47700 46.36700 1.000 30.46163 56 GLY B O 1
ATOM 2838 N N . PHE B 1 78 ? 20.89000 10.02300 44.63800 1.000 37.05346 57 PHE B N 1
ATOM 2839 C CA . PHE B 1 78 ? 22.27100 10.35200 44.31400 1.000 36.09048 57 PHE B CA 1
ATOM 2840 C C . PHE B 1 78 ? 22.45400 10.36200 42.80600 1.000 33.85995 57 PHE B C 1
ATOM 2841 O O . PHE B 1 78 ? 22.11000 9.38900 42.12800 1.000 34.07536 57 PHE B O 1
ATOM 2849 N N . ASP B 1 79 ? 23.00100 11.46000 42.29000 1.000 45.89211 58 ASP B N 1
ATOM 2850 C CA . ASP B 1 79 ? 23.29800 11.62100 40.87100 1.000 48.90394 58 ASP B CA 1
ATOM 2851 C C . ASP B 1 79 ? 24.81200 11.58300 40.70700 1.000 46.99406 58 ASP B C 1
ATOM 2852 O O . ASP B 1 79 ? 25.50200 12.55500 41.03500 1.000 42.38120 58 ASP B O 1
ATOM 2857 N N . ALA B 1 80 ? 25.32700 10.46200 40.19800 1.000 47.11588 59 ALA B N 1
ATOM 2858 C CA . ALA B 1 80 ? 26.76500 10.33200 39.99300 1.000 42.12426 59 ALA B CA 1
ATOM 2859 C C . ALA B 1 80 ? 27.25800 11.14100 38.80100 1.000 49.57002 59 ALA B C 1
ATOM 2860 O O . ALA B 1 80 ? 28.46200 11.39700 38.69900 1.000 59.81577 59 ALA B O 1
ATOM 2862 N N . SER B 1 81 ? 26.36000 11.54900 37.90300 1.000 51.05762 60 SER B N 1
ATOM 2863 C CA . SER B 1 81 ? 26.77300 12.31800 36.73400 1.000 45.94820 60 SER B CA 1
ATOM 2864 C C . SER B 1 81 ? 26.95800 13.79400 37.06800 1.000 43.54663 60 SER B C 1
ATOM 2865 O O . SER B 1 81 ? 27.88000 14.43700 36.55500 1.000 53.16042 60 SER B O 1
ATOM 2868 N N . ALA B 1 82 ? 26.09600 14.34600 37.91800 1.000 50.75267 61 ALA B N 1
ATOM 2869 C CA . ALA B 1 82 ? 26.18100 15.74300 38.32100 1.000 42.63333 61 ALA B CA 1
ATOM 2870 C C . ALA B 1 82 ? 26.72100 15.91900 39.73300 1.000 46.55566 61 ALA B C 1
ATOM 2871 O O . ALA B 1 82 ? 26.81600 17.05700 40.20600 1.000 58.01574 61 ALA B O 1
ATOM 2873 N N . LEU B 1 83 ? 27.07500 14.82400 40.41100 1.000 40.61500 62 LEU B N 1
ATOM 2874 C CA . LEU B 1 83 ? 27.61300 14.85600 41.77400 1.000 38.93643 62 LEU B CA 1
ATOM 2875 C C . LEU B 1 83 ? 26.66800 15.58300 42.73000 1.000 43.25975 62 LEU B C 1
ATOM 2876 O O . LEU B 1 83 ? 27.06200 16.49000 43.46600 1.000 50.27067 62 LEU B O 1
ATOM 2881 N N . VAL B 1 84 ? 25.40400 15.17000 42.71600 1.000 36.83854 63 VAL B N 1
ATOM 2882 C CA . VAL B 1 84 ? 24.38100 15.70700 43.60400 1.000 34.58110 63 VAL B CA 1
ATOM 2883 C C . VAL B 1 84 ? 23.94700 14.59600 44.54700 1.000 27.77100 63 VAL B C 1
ATOM 2884 O O . VAL B 1 84 ? 23.61000 13.49100 44.10500 1.000 28.48109 63 VAL B O 1
ATOM 2888 N N . LEU B 1 85 ? 23.96700 14.88500 45.84500 1.000 31.90332 64 LEU B N 1
ATOM 2889 C CA . LEU B 1 85 ? 23.60000 13.91300 46.86400 1.000 30.23348 64 LEU B CA 1
ATOM 2890 C C . LEU B 1 85 ? 22.80600 14.62100 47.94700 1.000 34.99953 64 LEU B C 1
ATOM 2891 O O . LEU B 1 85 ? 23.21300 15.68500 48.42100 1.000 36.28787 64 LEU B O 1
ATOM 2896 N N . GLY B 1 86 ? 21.68000 14.03800 48.33100 1.000 40.59402 65 GLY B N 1
ATOM 2897 C CA . GLY B 1 86 ? 20.88300 14.64000 49.38600 1.000 37.76582 65 GLY B CA 1
ATOM 2898 C C . GLY B 1 86 ? 19.47800 14.06500 49.39900 1.000 34.47438 65 GLY B C 1
ATOM 2899 O O . GLY B 1 86 ? 19.25600 12.92700 48.98300 1.000 47.92115 65 GLY B O 1
ATOM 2900 N N . LEU B 1 87 ? 18.54500 14.87900 49.88300 1.000 34.11896 66 LEU B N 1
ATOM 2901 C CA . LEU B 1 87 ? 17.16800 14.44100 50.03900 1.000 39.06033 66 LEU B CA 1
ATOM 2902 C C . LEU B 1 87 ? 16.26600 15.65800 50.15300 1.000 37.49583 66 LEU B C 1
ATOM 2903 O O . LEU B 1 87 ? 16.71900 16.76800 50.44400 1.000 37.04888 66 LEU B O 1
ATOM 2908 N N . LYS B 1 88 ? 14.97800 15.42800 49.91500 1.000 35.01108 67 LYS B N 1
ATOM 2909 C CA . LYS B 1 88 ? 13.93000 16.38000 50.25300 1.000 35.32971 67 LYS B CA 1
ATOM 2910 C C . LYS B 1 88 ? 13.15800 15.81400 51.43600 1.000 34.05284 67 LYS B C 1
ATOM 2911 O O . LYS B 1 88 ? 12.66700 14.68200 51.37600 1.000 37.64742 67 LYS B O 1
ATOM 2917 N N . ALA B 1 89 ? 13.07200 16.59000 52.51200 1.000 33.55221 68 ALA B N 1
ATOM 2918 C CA . ALA B 1 89 ? 12.36500 16.18400 53.71400 1.000 28.77110 68 ALA B CA 1
ATOM 2919 C C . ALA B 1 89 ? 11.19300 17.12200 53.95900 1.000 37.89392 68 ALA B C 1
ATOM 2920 O O . ALA B 1 89 ? 11.26400 18.32000 53.67300 1.000 38.50032 68 ALA B O 1
ATOM 2922 N N . GLY B 1 90 ? 10.11200 16.56200 54.49200 1.000 33.85414 69 GLY B N 1
ATOM 2923 C CA . GLY B 1 90 ? 8.91800 17.33600 54.75800 1.000 36.31096 69 GLY B CA 1
ATOM 2924 C C . GLY B 1 90 ? 7.65600 16.56500 54.43700 1.000 35.13710 69 GLY B C 1
ATOM 2925 O O . GLY B 1 90 ? 7.63900 15.33300 54.51700 1.000 42.94931 69 GLY B O 1
ATOM 2926 N N . GLY B 1 91 ? 6.59200 17.27400 54.07200 1.000 29.87321 70 GLY B N 1
ATOM 2927 C CA . GLY B 1 91 ? 5.35400 16.60700 53.73300 1.000 26.88687 70 GLY B CA 1
ATOM 2928 C C . GLY B 1 91 ? 4.13700 17.50400 53.69200 1.000 29.89973 70 GLY B C 1
ATOM 2929 O O . GLY B 1 91 ? 4.18800 18.61200 53.14900 1.000 38.60746 70 GLY B O 1
ATOM 2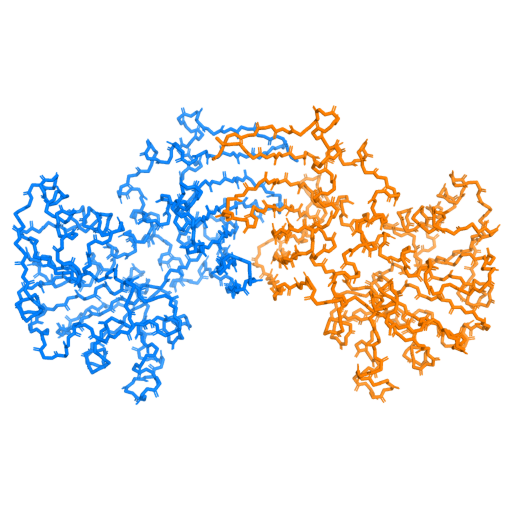930 N N . TYR B 1 92 ? 3.03400 17.03300 54.27200 1.000 39.80623 71 TYR B N 1
ATOM 2931 C CA . TYR B 1 92 ? 1.73300 17.67900 54.13900 1.000 28.62368 71 TYR B CA 1
ATOM 2932 C C . TYR B 1 92 ? 1.11800 17.86100 55.51800 1.000 33.08398 71 TYR B C 1
ATOM 2933 O O . TYR B 1 92 ? 0.87100 16.87800 56.22500 1.000 31.57524 71 TYR B O 1
ATOM 2942 N N . TRP B 1 93 ? 0.87100 19.11500 55.89400 1.000 31.91742 72 TRP B N 1
ATOM 2943 C CA . TRP B 1 93 ? 0.20200 19.45400 57.14700 1.000 33.14554 72 TRP B CA 1
ATOM 2944 C C . TRP B 1 93 ? -1.17400 20.03000 56.83500 1.000 42.34547 72 TRP B C 1
ATOM 2945 O O . TRP B 1 93 ? -1.28700 21.22100 56.50500 1.000 51.39326 72 TRP B O 1
ATOM 2956 N N . PRO B 1 94 ? -2.24800 19.23900 56.92800 1.000 48.55519 73 PRO B N 1
ATOM 2957 C CA . PRO B 1 94 ? -3.56200 19.73000 56.48100 1.000 44.47317 73 PRO B CA 1
ATOM 2958 C C . PRO B 1 94 ? -4.13900 20.83400 57.35100 1.000 43.70254 73 PRO B C 1
ATOM 2959 O O . PRO B 1 94 ? -4.97700 21.60400 56.86600 1.000 34.01793 73 PRO B O 1
ATOM 2963 N N . ASN B 1 95 ? -3.72800 20.94100 58.61100 1.000 49.59342 74 ASN B N 1
ATOM 2964 C CA . ASN B 1 95 ? -4.26800 21.93900 59.52200 1.000 40.57532 74 ASN B CA 1
ATOM 2965 C C . ASN B 1 95 ? -3.44800 23.22300 59.55300 1.000 38.30204 74 ASN B C 1
ATOM 2966 O O . ASN B 1 95 ? -3.63600 24.03900 60.46000 1.000 39.62059 74 ASN B O 1
ATOM 2971 N N . ASN B 1 96 ? -2.55900 23.42800 58.57900 1.000 41.90648 75 ASN B N 1
ATOM 2972 C CA . ASN B 1 96 ? -1.66500 24.58100 58.57600 1.000 44.71272 75 ASN B CA 1
ATOM 2973 C C . ASN B 1 96 ? -2.38200 25.90900 58.36400 1.000 50.48559 75 ASN B C 1
ATOM 2974 O O . ASN B 1 96 ? -1.72200 26.95200 58.41600 1.000 55.05117 75 ASN B O 1
ATOM 2979 N N . GLN B 1 97 ? -3.69600 25.90700 58.12600 1.000 50.88739 76 GLN B N 1
ATOM 2980 C CA . GLN B 1 97 ? -4.40800 27.16700 57.94800 1.000 43.78924 76 GLN B CA 1
ATOM 2981 C C . GLN B 1 97 ? -4.37500 28.01200 59.21500 1.000 44.73371 76 GLN B C 1
ATOM 2982 O O . GLN B 1 97 ? -4.31600 29.24500 59.13800 1.000 49.90438 76 GLN B O 1
ATOM 2988 N N . LYS B 1 98 ? -4.40200 27.37300 60.38700 1.000 36.62768 77 LYS B N 1
ATOM 2989 C CA . LYS B 1 98 ? -4.35300 28.11500 61.64100 1.000 37.84140 77 LYS B CA 1
ATOM 2990 C C . LYS B 1 98 ? -3.00800 28.79600 61.85800 1.000 48.95591 77 LYS B C 1
ATOM 2991 O O . LYS B 1 98 ? -2.93600 29.76500 62.62200 1.000 63.03713 77 LYS B O 1
ATOM 2997 N N . HIS B 1 99 ? -1.94800 28.31500 61.21200 1.000 48.47255 78 HIS B N 1
ATOM 2998 C CA . HIS B 1 99 ? -0.63200 28.93300 61.29100 1.000 49.09716 78 HIS B CA 1
ATOM 2999 C C . HIS B 1 99 ? -0.37400 29.90300 60.14500 1.000 56.36044 78 HIS B C 1
ATOM 3000 O O . HIS B 1 99 ? 0.74700 30.40600 60.01600 1.000 60.61057 78 HIS B O 1
ATOM 3007 N N . ASN B 1 100 ? -1.38400 30.17500 59.31400 1.000 51.20905 79 ASN B N 1
ATOM 3008 C CA . ASN B 1 100 ? -1.23200 31.01300 58.12200 1.000 57.56916 79 ASN B CA 1
ATOM 3009 C C . ASN B 1 100 ? -0.12300 30.48300 57.21500 1.000 60.45663 79 ASN B C 1
ATOM 3010 O O . ASN B 1 100 ? 0.63500 31.24700 56.61300 1.000 55.91175 79 ASN B O 1
ATOM 3015 N N . LEU B 1 101 ? -0.03200 29.16000 57.11900 1.000 61.19726 80 LEU B N 1
ATOM 3016 C CA . LEU B 1 101 ? 0.95800 28.48200 56.29800 1.000 50.81784 80 LEU B CA 1
ATOM 3017 C C . LEU B 1 101 ? 0.25900 27.55700 55.31300 1.000 55.60303 80 LEU B C 1
ATOM 3018 O O . LEU B 1 101 ? -0.84600 27.07300 55.57000 1.000 58.08071 80 LEU B O 1
ATOM 3023 N N . ILE B 1 102 ? 0.91400 27.31200 54.17600 1.000 51.66402 81 ILE B N 1
ATOM 3024 C CA . ILE B 1 102 ? 0.36400 26.36000 53.22400 1.000 42.62546 81 ILE B CA 1
ATOM 3025 C C . ILE B 1 102 ? 0.56700 24.93800 53.74000 1.000 46.73364 81 ILE B C 1
ATOM 3026 O O . ILE B 1 102 ? 1.42100 24.66400 54.59200 1.000 55.01507 81 ILE B O 1
ATOM 3031 N N . ASN B 1 103 ? -0.24400 24.01800 53.21400 1.000 44.31539 82 ASN B N 1
ATOM 3032 C CA . ASN B 1 103 ? -0.22600 22.64600 53.71100 1.000 35.92690 82 ASN B CA 1
ATOM 3033 C C . ASN B 1 103 ? 1.08500 21.94500 53.37500 1.000 33.00156 82 ASN B C 1
ATOM 3034 O O . ASN B 1 103 ? 1.59700 21.15900 54.18100 1.000 25.98306 82 ASN B O 1
ATOM 3039 N N . HIS B 1 104 ? 1.64100 22.21400 52.19500 1.000 29.65579 83 HIS B N 1
ATOM 3040 C CA . HIS B 1 104 ? 2.88100 21.57700 51.76500 1.000 34.56512 83 HIS B CA 1
ATOM 3041 C C . HIS B 1 104 ? 4.07600 22.32000 52.35000 1.000 42.44905 83 HIS B C 1
ATOM 3042 O O . HIS B 1 104 ? 4.22200 23.53100 52.14900 1.000 43.68073 83 HIS B O 1
ATOM 3049 N N . GLN B 1 105 ? 4.92700 21.59500 53.07200 1.000 40.34777 84 GLN B N 1
ATOM 3050 C CA . GLN B 1 105 ? 6.13500 22.15900 53.67100 1.000 40.86331 84 GLN B CA 1
ATOM 3051 C C . GLN B 1 105 ? 7.26500 21.15900 53.47600 1.000 33.36703 84 GLN B C 1
ATOM 3052 O O . GLN B 1 105 ? 7.24900 20.07900 54.07500 1.000 30.89076 84 GLN B O 1
ATOM 3058 N N . SER B 1 106 ? 8.24100 21.51200 52.64300 1.000 32.46645 85 SER B N 1
ATOM 3059 C CA . SER B 1 106 ? 9.37900 20.64400 52.38500 1.000 39.74207 85 SER B CA 1
ATOM 3060 C C . SER B 1 106 ? 10.65100 21.47800 52.32600 1.000 41.36846 85 SER B C 1
ATOM 3061 O O . SER B 1 106 ? 10.61800 22.68600 52.08100 1.000 44.48088 85 SER B O 1
ATOM 3064 N N . THR B 1 107 ? 11.77800 20.80800 52.55600 1.000 33.84767 86 THR B N 1
ATOM 3065 C CA . THR B 1 107 ? 13.09200 21.43100 52.53300 1.000 23.68350 86 THR B CA 1
ATOM 3066 C C . THR B 1 107 ? 14.08600 20.44400 51.93900 1.000 25.61160 86 THR B C 1
ATOM 3067 O O . THR B 1 107 ? 14.06800 19.25800 52.27800 1.000 34.77938 86 THR B O 1
ATOM 3071 N N . VAL B 1 108 ? 14.94200 20.93300 51.04500 1.000 23.79598 87 VAL B N 1
ATOM 3072 C CA . VAL B 1 108 ? 15.93800 20.10500 50.37400 1.000 36.09107 87 VAL B CA 1
ATOM 3073 C C . VAL B 1 108 ? 17.29100 20.32300 51.03600 1.000 33.82785 87 VAL B C 1
ATOM 3074 O O . VAL B 1 108 ? 17.72900 21.46700 51.21400 1.000 30.15559 87 VAL B O 1
ATOM 3078 N N . PHE B 1 109 ? 17.95200 19.22900 51.39900 1.000 28.51682 88 PHE B N 1
ATOM 3079 C CA . PHE B 1 109 ? 19.29300 19.26300 51.96400 1.000 37.31629 88 PHE B CA 1
ATOM 3080 C C . PHE B 1 109 ? 20.25500 18.58500 51.00100 1.000 31.47165 88 PHE B C 1
ATOM 3081 O O . PHE B 1 109 ? 20.02400 17.44300 50.59000 1.000 37.76752 88 PHE B O 1
ATOM 3089 N N . LEU B 1 110 ? 21.32300 19.28900 50.63900 1.000 32.07129 89 LEU B N 1
ATOM 3090 C CA . LEU B 1 110 ? 22.34200 18.76800 49.74000 1.000 37.17226 89 LEU B CA 1
ATOM 3091 C C . LEU B 1 110 ? 23.60800 18.45200 50.52400 1.000 32.70679 89 LEU B C 1
ATOM 3092 O O . LEU B 1 110 ? 23.97200 19.17900 51.45400 1.000 32.95166 89 LEU B O 1
ATOM 3097 N N . PHE B 1 111 ? 24.27400 17.36600 50.14100 1.000 36.20482 90 PHE B N 1
ATOM 3098 C CA . PHE B 1 111 ? 25.48900 16.91500 50.80200 1.000 35.54939 90 PHE B CA 1
ATOM 3099 C C . PHE B 1 111 ? 26.61100 16.77400 49.78400 1.000 32.76323 90 PHE B C 1
ATOM 3100 O O . PHE B 1 111 ? 26.37400 16.49100 48.60700 1.000 34.79621 90 PHE B O 1
ATOM 3108 N N . ASP B 1 112 ? 27.83500 16.97700 50.25400 1.000 51.85811 91 ASP B N 1
ATOM 3109 C CA . ASP B 1 112 ? 29.01600 16.79500 49.41600 1.000 37.28157 91 ASP B CA 1
ATOM 3110 C C . ASP B 1 112 ? 29.23600 15.30800 49.17300 1.000 39.22258 91 ASP B C 1
ATOM 3111 O O . ASP B 1 112 ? 29.48700 14.56600 50.13100 1.000 53.67291 91 ASP B O 1
ATOM 3116 N N . PRO B 1 113 ? 29.15300 14.82800 47.92800 1.000 43.83279 92 PRO B N 1
ATOM 3117 C CA . PRO B 1 113 ? 29.35500 13.39000 47.68400 1.000 43.63256 92 PRO B CA 1
ATOM 3118 C C . PRO B 1 113 ? 30.76700 12.91400 47.97900 1.000 42.34727 92 PRO B C 1
ATOM 3119 O O . PRO B 1 113 ? 30.95600 11.71600 48.22400 1.000 39.04782 92 PRO B O 1
ATOM 3123 N N . ASP B 1 114 ? 31.76000 13.80600 47.96700 1.000 39.69807 93 ASP B N 1
ATOM 3124 C CA . ASP B 1 114 ? 33.14100 13.39200 48.19100 1.000 39.84882 93 ASP B CA 1
ATOM 3125 C C . ASP B 1 114 ? 33.47900 13.26700 49.67100 1.000 46.97116 93 ASP B C 1
ATOM 3126 O O . ASP B 1 114 ? 34.32400 12.44300 50.03900 1.000 45.39845 93 ASP B O 1
ATOM 3131 N N . THR B 1 115 ? 32.84500 14.06300 50.52500 1.000 49.05468 94 THR B N 1
ATOM 3132 C CA . THR B 1 115 ? 33.19000 14.10400 51.94100 1.000 43.03357 94 THR B CA 1
ATOM 3133 C C . THR B 1 115 ? 32.07400 13.62500 52.85400 1.000 40.96548 94 THR B C 1
ATOM 3134 O O . THR B 1 115 ? 32.34800 12.95800 53.85500 1.000 37.68418 94 THR B O 1
ATOM 3138 N N . GLY B 1 116 ? 30.82100 13.94600 52.54100 1.000 44.14965 95 GLY B N 1
ATOM 3139 C CA . GLY B 1 116 ? 29.70000 13.57400 53.37700 1.000 28.77111 95 GLY B CA 1
ATOM 3140 C C . GLY B 1 116 ? 29.14400 14.68800 54.23500 1.000 38.55441 95 GLY B C 1
ATOM 3141 O O . GLY B 1 116 ? 28.17000 14.45700 54.96200 1.000 36.02848 95 GLY B O 1
ATOM 3142 N N . ARG B 1 117 ? 29.74700 15.85700 54.13400 1.000 38.13831 96 ARG B N 1
ATOM 3143 C CA . ARG B 1 117 ? 29.29000 17.02400 54.90300 1.000 40.39415 96 ARG B CA 1
ATOM 3144 C C . ARG B 1 117 ? 28.07400 17.60400 54.20900 1.000 41.81421 96 ARG B C 1
ATOM 3145 O O . ARG B 1 117 ? 27.93400 17.41700 53.03200 1.000 47.84553 96 ARG B O 1
ATOM 3153 N N . VAL B 1 118 ? 27.22000 18.27000 54.95800 1.000 36.01812 97 VAL B N 1
ATOM 3154 C CA . VAL B 1 118 ? 26.05200 18.93200 54.33600 1.000 42.91226 97 VAL B CA 1
ATOM 3155 C C . VAL B 1 118 ? 26.57800 20.13700 53.54300 1.000 38.30580 97 VAL B C 1
ATOM 3156 O O . VAL B 1 118 ? 27.50900 20.75300 53.97200 1.000 40.42688 97 VAL B O 1
ATOM 3160 N N . SER B 1 119 ? 25.99000 20.46100 52.41000 1.000 37.27827 98 SER B N 1
ATOM 3161 C CA . SER B 1 119 ? 26.53400 21.60000 51.64700 1.000 33.09614 98 SER B CA 1
ATOM 3162 C C . SER B 1 119 ? 25.51800 22.72300 51.46300 1.000 35.68238 98 SER B C 1
ATOM 3163 O O . SER B 1 119 ? 25.92900 23.85500 51.45700 1.000 36.82223 98 SER B O 1
ATOM 3166 N N . ALA B 1 120 ? 24.24000 22.39800 51.34000 1.000 35.87368 99 ALA B N 1
ATOM 3167 C CA . ALA B 1 120 ? 23.20200 23.38700 51.09600 1.000 41.58288 99 ALA B CA 1
ATOM 3168 C C . ALA B 1 120 ? 21.90600 22.97400 51.78000 1.000 40.40543 99 ALA B C 1
ATOM 3169 O O . ALA B 1 120 ? 21.69200 21.80400 52.10900 1.000 38.00699 99 ALA B O 1
ATOM 3171 N N . ALA B 1 121 ? 21.04200 23.96600 51.99400 1.000 41.55217 100 ALA B N 1
ATOM 3172 C CA . ALA B 1 121 ? 19.69800 23.75900 52.52200 1.000 37.29608 100 ALA B CA 1
ATOM 3173 C C . ALA B 1 121 ? 18.77400 24.75900 51.84700 1.000 38.56858 100 ALA B C 1
ATOM 3174 O O . ALA B 1 121 ? 18.93900 25.97000 52.02000 1.000 43.15654 100 ALA B O 1
ATOM 3176 N N . VAL B 1 122 ? 17.81600 24.25800 51.07100 1.000 27.67432 101 VAL B N 1
ATOM 3177 C CA . VAL B 1 122 ? 16.94300 25.09300 50.25400 1.000 36.24312 101 VAL B CA 1
ATOM 3178 C C . VAL B 1 122 ? 15.49400 24.70700 50.51700 1.000 40.99920 101 VAL B C 1
ATOM 3179 O O . VAL B 1 122 ? 15.17300 23.52000 50.65000 1.000 35.23983 101 VAL B O 1
ATOM 3183 N N . GLY B 1 123 ? 14.62300 25.70900 50.59600 1.000 35.85686 102 GLY B N 1
ATOM 3184 C CA . GLY B 1 123 ? 13.19800 25.43700 50.68500 1.000 33.30009 102 GLY B CA 1
ATOM 3185 C C . GLY B 1 123 ? 12.69600 24.78900 49.40600 1.000 40.68545 102 GLY B C 1
ATOM 3186 O O . GLY B 1 123 ? 13.03600 25.22200 48.29800 1.000 45.34402 102 GLY B O 1
ATOM 3187 N N . GLY B 1 124 ? 11.88500 23.74500 49.55100 1.000 33.98610 103 GLY B N 1
ATOM 3188 C CA . GLY B 1 124 ? 11.42900 22.95800 48.42400 1.000 36.61597 103 GLY B CA 1
ATOM 3189 C C . GLY B 1 124 ? 9.98500 23.14900 48.01800 1.000 45.20729 103 GLY B C 1
ATOM 3190 O O . GLY B 1 124 ? 9.47300 22.35000 47.22400 1.000 36.35361 103 GLY B O 1
ATOM 3191 N N . ASN B 1 125 ? 9.30700 24.17800 48.52900 1.000 56.33581 104 ASN B N 1
ATOM 3192 C CA . ASN B 1 125 ? 7.90900 24.40200 48.17500 1.000 48.98525 104 ASN B CA 1
ATOM 3193 C C . ASN B 1 125 ? 7.77100 24.79900 46.70900 1.000 46.31438 104 ASN B C 1
ATOM 3194 O O . ASN B 1 125 ? 7.15700 24.08100 45.91200 1.000 40.48487 104 ASN B O 1
ATOM 3199 N N . LEU B 1 126 ? 8.34100 25.94700 46.33300 1.000 44.64101 105 LEU B N 1
ATOM 3200 C CA . LEU B 1 126 ? 8.26600 26.38400 44.94300 1.000 39.46223 105 LEU B CA 1
ATOM 3201 C C . LEU B 1 126 ? 9.08000 25.48200 44.02500 1.000 44.36475 105 LEU B C 1
ATOM 3202 O O . LEU B 1 126 ? 8.70100 25.28100 42.86600 1.000 47.65686 105 LEU B O 1
ATOM 3207 N N . LEU B 1 127 ? 10.19000 24.92700 44.52200 1.000 50.25934 106 LEU B N 1
ATOM 3208 C CA . LEU B 1 127 ? 11.01400 24.04900 43.69600 1.000 38.68703 106 LEU B CA 1
ATOM 3209 C C . LEU B 1 127 ? 10.23900 22.81700 43.24800 1.000 41.82779 106 LEU B C 1
ATOM 3210 O O . LEU B 1 127 ? 10.41900 22.33900 42.12300 1.000 43.95837 106 LEU B O 1
ATOM 3215 N N . THR B 1 128 ? 9.37100 22.29000 44.11600 1.000 31.62843 107 THR B N 1
ATOM 3216 C CA . THR B 1 128 ? 8.57700 21.12100 43.75100 1.000 41.08160 107 THR B CA 1
ATOM 3217 C C . THR B 1 128 ? 7.64600 21.43000 42.58500 1.000 54.16116 107 THR B C 1
ATOM 3218 O O . THR B 1 128 ? 7.51000 20.62300 41.65700 1.000 53.15938 107 THR B O 1
ATOM 3222 N N . ALA B 1 129 ? 6.99900 22.59700 42.61300 1.000 47.28505 108 ALA B N 1
ATOM 3223 C CA . ALA B 1 129 ? 6.12100 22.98200 41.51400 1.000 41.96962 108 ALA B CA 1
ATOM 3224 C C . ALA B 1 129 ? 6.90400 23.19100 40.22400 1.000 32.49060 108 ALA B C 1
ATOM 3225 O O . ALA B 1 129 ? 6.41300 22.87000 39.13600 1.000 42.11569 108 ALA B O 1
ATOM 3227 N N . LEU B 1 130 ? 8.12400 23.72100 40.32400 1.000 34.94984 109 LEU B N 1
ATOM 3228 C CA . LEU B 1 130 ? 8.89600 24.01000 39.12000 1.000 35.74342 109 LEU B CA 1
ATOM 3229 C C . LEU B 1 130 ? 9.44900 22.73700 38.49100 1.000 39.75397 109 LEU B C 1
ATOM 3230 O O . LEU B 1 130 ? 9.42600 22.58900 37.26300 1.000 48.73072 109 LEU B O 1
ATOM 3235 N N . ARG B 1 131 ? 9.94900 21.80400 39.30800 1.000 29.26980 110 ARG B N 1
ATOM 3236 C CA . ARG B 1 131 ? 10.46600 20.55700 38.75100 1.000 30.21820 110 ARG B CA 1
ATOM 3237 C C . ARG B 1 131 ? 9.34400 19.68700 38.19800 1.000 35.48589 110 ARG B C 1
ATOM 3238 O O . ARG B 1 131 ? 9.55000 18.96300 37.21700 1.000 34.97201 110 ARG B O 1
ATOM 3246 N N . THR B 1 132 ? 8.15700 19.74400 38.80800 1.000 41.31140 111 THR B N 1
ATOM 3247 C CA . THR B 1 132 ? 7.00700 19.03800 38.25400 1.000 44.30802 111 THR B CA 1
ATOM 3248 C C . THR B 1 132 ? 6.60100 19.63200 36.91100 1.000 44.22133 111 THR B C 1
ATOM 3249 O O . THR B 1 132 ? 6.31700 18.89700 35.95900 1.000 41.50919 111 THR B O 1
ATOM 3253 N N . ALA B 1 133 ? 6.57700 20.96400 36.81600 1.000 38.57608 112 ALA B N 1
ATOM 3254 C CA . ALA B 1 133 ? 6.27200 21.61100 35.54500 1.000 40.02177 112 ALA B CA 1
ATOM 3255 C C . ALA B 1 133 ? 7.35100 21.32600 34.50900 1.000 48.53164 112 ALA B C 1
ATOM 3256 O O . ALA B 1 133 ? 7.04900 21.13300 33.32500 1.000 54.96637 112 ALA B O 1
ATOM 3258 N N . ALA B 1 134 ? 8.61600 21.29100 34.93600 1.000 45.01296 113 ALA B N 1
ATOM 3259 C CA . ALA B 1 134 ? 9.70200 20.99900 34.00900 1.000 37.64102 113 ALA B CA 1
ATOM 3260 C C . ALA B 1 134 ? 9.66800 19.55200 33.53900 1.000 40.02512 113 ALA B C 1
ATOM 3261 O O . ALA B 1 134 ? 10.08700 19.25900 32.41400 1.000 46.26290 113 ALA B O 1
ATOM 3263 N N . ALA B 1 135 ? 9.17600 18.63800 34.37900 1.000 37.21041 114 ALA B N 1
ATOM 3264 C CA . ALA B 1 135 ? 9.10400 17.23300 33.98900 1.000 37.49654 114 ALA B CA 1
ATOM 3265 C C . ALA B 1 135 ? 8.15200 17.03900 32.81400 1.000 44.89968 114 ALA B C 1
ATOM 3266 O O . ALA B 1 135 ? 8.49000 16.37100 31.83000 1.000 42.10303 114 ALA B O 1
ATOM 3268 N N . SER B 1 136 ? 6.95300 17.62100 32.89900 1.000 39.85672 115 SER B N 1
ATOM 3269 C CA . SER B 1 136 ? 6.00400 17.51400 31.79700 1.000 42.69701 115 SER B CA 1
ATOM 3270 C C . SER B 1 136 ? 6.50000 18.24800 30.55900 1.000 44.41085 115 SER B C 1
ATOM 3271 O O . SER B 1 136 ? 6.19000 17.84000 29.43500 1.000 36.79145 115 SER B O 1
ATOM 3274 N N . ALA B 1 137 ? 7.26800 19.32600 30.74300 1.000 47.08375 116 ALA B N 1
ATOM 3275 C CA . ALA B 1 137 ? 7.81900 20.04500 29.60000 1.000 50.94152 116 ALA B CA 1
ATOM 3276 C C . ALA B 1 137 ? 8.82600 19.19700 28.83400 1.000 55.03906 116 ALA B C 1
ATOM 3277 O O . ALA B 1 137 ? 8.90800 19.29900 27.60400 1.000 64.39267 116 ALA B O 1
ATOM 3279 N N . VAL B 1 138 ? 9.59700 18.36200 29.53500 1.000 46.45104 117 VAL B N 1
ATOM 3280 C CA . VAL B 1 138 ? 10.51800 17.45600 28.85500 1.000 44.12186 117 VAL B CA 1
ATOM 3281 C C . VAL B 1 138 ? 9.74500 16.44300 28.02200 1.000 44.71265 117 VAL B C 1
ATOM 3282 O O . VAL B 1 138 ? 10.15100 16.09500 26.90700 1.000 48.64553 117 VAL B O 1
ATOM 3286 N N . SER B 1 139 ? 8.61300 15.96100 28.54100 1.000 44.18269 118 SER B N 1
ATOM 3287 C CA . SER B 1 139 ? 7.81200 15.00200 27.79000 1.000 48.35882 118 SER B CA 1
ATOM 3288 C C . SER B 1 139 ? 7.15800 15.64600 26.57500 1.000 44.80023 118 SER B C 1
ATOM 3289 O O . SER B 1 139 ? 6.85000 14.95200 25.60100 1.000 42.69261 118 SER B O 1
ATOM 3292 N N . ILE B 1 140 ? 6.93600 16.96000 26.60900 1.000 36.09052 119 ILE B N 1
ATOM 3293 C CA . ILE B 1 140 ? 6.40000 17.64200 25.43600 1.000 41.10575 119 ILE B CA 1
ATOM 3294 C C . ILE B 1 140 ? 7.48200 17.81200 24.37500 1.000 49.64521 119 ILE B C 1
ATOM 3295 O O . ILE B 1 140 ? 7.21400 17.70000 23.17500 1.000 61.54245 119 ILE B O 1
ATOM 3300 N N . LYS B 1 141 ? 8.72300 18.06700 24.79500 1.000 43.06410 120 LYS B N 1
ATOM 3301 C CA . LYS B 1 141 ? 9.80500 18.24700 23.83300 1.000 42.85500 120 LYS B CA 1
ATOM 3302 C C . LYS B 1 141 ? 10.11100 16.96200 23.07400 1.000 44.13230 120 LYS B C 1
ATOM 3303 O O . LYS B 1 141 ? 10.46600 17.01300 21.89100 1.000 56.36139 120 LYS B O 1
ATOM 3309 N N . TYR B 1 142 ? 9.97000 15.80600 23.72400 1.000 33.89714 121 TYR B N 1
ATOM 3310 C CA . TYR B 1 142 ? 10.37000 14.53900 23.13000 1.000 45.67779 121 TYR B CA 1
ATOM 3311 C C . TYR B 1 142 ? 9.20900 13.65300 22.69500 1.000 56.85688 121 TYR B C 1
ATOM 3312 O O . TYR B 1 142 ? 9.45300 12.61600 22.06800 1.000 61.64167 121 TYR B O 1
ATOM 3321 N N . LEU B 1 143 ? 7.96200 14.01900 23.00200 1.000 51.44739 122 LEU B N 1
ATOM 3322 C CA . LEU B 1 143 ? 6.83400 13.16000 22.65700 1.000 53.45350 122 LEU B CA 1
ATOM 3323 C C . LEU B 1 143 ? 5.64800 13.87800 22.03000 1.000 59.89835 122 LEU B C 1
ATOM 3324 O O . LEU B 1 143 ? 4.69300 13.19900 21.64300 1.000 73.24250 122 LEU B O 1
ATOM 3329 N N . ALA B 1 144 ? 5.65900 15.20200 21.91000 1.000 49.97081 123 ALA B N 1
ATOM 3330 C CA . ALA B 1 144 ? 4.52400 15.88700 21.31400 1.000 55.38807 123 ALA B CA 1
ATOM 3331 C C . ALA B 1 144 ? 4.41200 15.53600 19.83200 1.000 59.09679 123 ALA B C 1
ATOM 3332 O O . ALA B 1 144 ? 5.41500 15.23900 19.17700 1.000 60.64676 123 ALA B O 1
ATOM 3334 N N . PRO B 1 145 ? 3.19800 15.54500 19.28300 1.000 53.44073 124 PRO B N 1
ATOM 3335 C CA . PRO B 1 145 ? 3.03800 15.30100 17.84700 1.000 53.20641 124 PRO B CA 1
ATOM 3336 C C . PRO B 1 145 ? 3.72100 16.38400 17.02400 1.000 65.41577 124 PRO B C 1
ATOM 3337 O O . PRO B 1 145 ? 4.01900 17.47900 17.50900 1.000 68.58914 124 PRO B O 1
ATOM 3341 N N . LYS B 1 146 ? 3.97000 16.06300 15.75600 1.000 64.60742 125 LYS B N 1
ATOM 3342 C CA . LYS B 1 146 ? 4.59500 17.02500 14.86000 1.000 70.84314 125 LYS B CA 1
ATOM 3343 C C . LYS B 1 146 ? 3.68400 18.23100 14.66000 1.000 72.01968 125 LYS B C 1
ATOM 3344 O O . LYS B 1 146 ? 2.50600 18.08900 14.32000 1.000 67.94767 125 LYS B O 1
ATOM 3350 N N . GLY B 1 147 ? 4.23100 19.42100 14.89300 1.000 79.54368 126 GLY B N 1
ATOM 3351 C CA . GLY B 1 147 ? 3.47400 20.64800 14.74300 1.000 82.41143 126 GLY B CA 1
ATOM 3352 C C . GLY B 1 147 ? 2.23900 20.70700 15.61800 1.000 86.56014 126 GLY B C 1
ATOM 3353 O O . GLY B 1 147 ? 1.13900 20.98000 15.12800 1.000 95.20793 126 GLY B O 1
ATOM 3354 N N . ALA B 1 148 ? 2.40600 20.44200 16.91200 1.000 76.34021 127 ALA B N 1
ATOM 3355 C CA . ALA B 1 148 ? 1.28700 20.49700 17.84400 1.000 63.29996 127 ALA B CA 1
ATOM 3356 C C . ALA B 1 148 ? 0.72600 21.91000 17.91300 1.000 60.38883 127 ALA B C 1
ATOM 3357 O O . ALA B 1 148 ? 1.45500 22.86500 18.19800 1.000 66.39157 127 ALA B O 1
ATOM 3359 N N . LYS B 1 149 ? -0.57300 22.04100 17.65100 1.000 60.18319 128 LYS B N 1
ATOM 3360 C CA . LYS B 1 149 ? -1.21500 23.35000 17.57600 1.000 69.65988 128 LYS B CA 1
ATOM 3361 C C . LYS B 1 149 ? -1.79600 23.78300 18.92100 1.000 65.06960 128 LYS B C 1
ATOM 3362 O O . LYS B 1 149 ? -1.43100 24.83600 19.45300 1.000 61.02728 128 LYS B O 1
ATOM 3368 N N . VAL B 1 150 ? -2.70200 22.98200 19.47600 1.000 61.08142 129 VAL B N 1
ATOM 3369 C CA . VAL B 1 150 ? -3.47500 23.35800 20.65500 1.000 56.68065 129 VAL B CA 1
ATOM 3370 C C . VAL B 1 150 ? -2.93200 22.63100 21.87600 1.000 64.93214 129 VAL B C 1
ATOM 3371 O O . VAL B 1 150 ? -2.60700 21.43700 21.81500 1.000 56.54189 129 VAL B O 1
ATOM 3375 N N . LEU B 1 151 ? -2.83300 23.35300 22.98900 1.000 62.44889 130 LEU B N 1
ATOM 3376 C CA . LEU B 1 151 ? -2.44400 22.78800 24.27300 1.000 52.41288 130 LEU B CA 1
ATOM 3377 C C . LEU B 1 151 ? -3.68400 22.60500 25.13700 1.000 53.30504 130 LEU B C 1
ATOM 3378 O O . LEU B 1 151 ? -4.43900 23.55800 25.35700 1.000 54.59853 130 LEU B O 1
ATOM 3383 N N . GLY B 1 152 ? -3.89100 21.38500 25.62000 1.000 54.90414 131 GLY B N 1
ATOM 3384 C CA . GLY B 1 152 ? -5.01400 21.07400 26.48900 1.000 58.10205 131 GLY B CA 1
ATOM 3385 C C . GLY B 1 152 ? -4.58800 21.07400 27.94900 1.000 71.10769 131 GLY B C 1
ATOM 3386 O O . GLY B 1 152 ? -3.53000 20.55100 28.29800 1.000 77.66030 131 GLY B O 1
ATOM 3387 N N . MET B 1 153 ? -5.42600 21.67200 28.79100 1.000 65.87532 132 MET B N 1
ATOM 3388 C CA . MET B 1 153 ? -5.17300 21.76300 30.22500 1.000 50.49018 132 MET B CA 1
ATOM 3389 C C . MET B 1 153 ? -6.36700 21.18500 30.96700 1.000 46.13447 132 MET B C 1
ATOM 3390 O O . MET B 1 153 ? -7.48500 21.69500 30.83800 1.000 61.13311 132 MET B O 1
ATOM 3395 N N . ILE B 1 154 ? -6.13400 20.12800 31.73400 1.000 40.96146 133 ILE B N 1
ATOM 3396 C CA . ILE B 1 154 ? -7.15900 19.51500 32.56900 1.000 47.60593 133 ILE B CA 1
ATOM 3397 C C . ILE B 1 154 ? -6.81700 19.86600 34.01100 1.000 50.39504 133 ILE B C 1
ATOM 3398 O O . ILE B 1 154 ? -5.89000 19.30000 34.60000 1.000 52.97355 133 ILE B O 1
ATOM 3403 N N . GLY B 1 155 ? -7.55700 20.80000 34.57800 1.000 50.97048 134 GLY B N 1
ATOM 3404 C CA . GLY B 1 155 ? -7.28800 21.26000 35.92200 1.000 46.15076 134 GLY B CA 1
ATOM 3405 C C . GLY B 1 155 ? -6.78100 22.69100 35.93000 1.000 45.55540 134 GLY B C 1
ATOM 3406 O O . GLY B 1 155 ? -6.05400 23.13100 35.02800 1.000 54.35745 134 GLY B O 1
ATOM 3407 N N . ALA B 1 156 ? -7.18300 23.43600 36.95800 1.000 52.96397 135 ALA B N 1
ATOM 3408 C CA . ALA B 1 156 ? -6.81700 24.84100 37.09600 1.000 53.72264 135 ALA B CA 1
ATOM 3409 C C . ALA B 1 156 ? -6.40200 25.14600 38.53000 1.000 58.31677 135 ALA B C 1
ATOM 3410 O O . ALA B 1 156 ? -6.69100 26.22200 39.06400 1.000 61.82148 135 ALA B O 1
ATOM 3412 N N . GLY B 1 157 ? -5.70800 24.20600 39.16800 1.000 70.12168 136 GLY B N 1
ATOM 3413 C CA . GLY B 1 157 ? -5.21500 24.39500 40.51700 1.000 61.03530 136 GLY B CA 1
ATOM 3414 C C . GLY B 1 157 ? -4.00400 25.30800 40.56300 1.000 60.61382 136 GLY B C 1
ATOM 3415 O O . GLY B 1 157 ? -3.69900 26.03200 39.61200 1.000 41.35822 136 GLY B O 1
ATOM 3416 N N . HIS B 1 158 ? -3.30400 25.27400 41.70200 1.000 68.99106 137 HIS B N 1
ATOM 3417 C CA . HIS B 1 158 ? -2.11100 26.10500 41.85800 1.000 61.77810 137 HIS B CA 1
ATOM 3418 C C . HIS B 1 158 ? -1.02200 25.69200 40.87500 1.000 55.96374 137 HIS B C 1
ATOM 3419 O O . HIS B 1 158 ? -0.34200 26.54700 40.29400 1.000 52.65257 137 HIS B O 1
ATOM 3426 N N . GLN B 1 159 ? -0.85900 24.38500 40.65700 1.000 50.76062 138 GLN B N 1
ATOM 3427 C CA . GLN B 1 159 ? 0.19500 23.88700 39.78100 1.000 55.67871 138 GLN B CA 1
ATOM 3428 C C . GLN B 1 159 ? -0.06400 24.19300 38.31100 1.000 62.24235 138 GLN B C 1
ATOM 3429 O O . GLN B 1 159 ? 0.88100 24.17500 37.51500 1.000 65.38633 138 GLN B O 1
ATOM 3435 N N . SER B 1 160 ? -1.31400 24.47800 37.93600 1.000 60.47468 139 SER B N 1
ATOM 3436 C CA . SER B 1 160 ? -1.65300 24.63400 36.52400 1.000 49.63444 139 SER B CA 1
ATOM 3437 C C . SER B 1 160 ? -0.96100 25.83700 35.89500 1.000 45.53888 139 SER B C 1
ATOM 3438 O O . SER B 1 160 ? -0.64100 25.80800 34.70100 1.000 45.81208 139 SER B O 1
ATOM 3441 N N . ALA B 1 161 ? -0.72800 26.90000 36.66700 1.000 37.94152 140 ALA B N 1
ATOM 3442 C CA . ALA B 1 161 ? -0.05300 28.07000 36.11500 1.000 38.01296 140 ALA B CA 1
ATOM 3443 C C . ALA B 1 161 ? 1.40500 27.76500 35.79100 1.000 50.01129 140 ALA B C 1
ATOM 3444 O O . ALA B 1 161 ? 1.94400 28.26700 34.79700 1.000 47.36912 140 ALA B O 1
ATOM 3446 N N . PHE B 1 162 ? 2.06000 26.94200 36.61500 1.000 40.43968 141 PHE B N 1
ATOM 3447 C CA . PHE B 1 162 ? 3.43500 26.55200 36.32100 1.000 37.93689 141 PHE B CA 1
ATOM 3448 C C . PHE B 1 162 ? 3.50200 25.56500 35.16400 1.000 48.84478 141 PHE B C 1
ATOM 3449 O O . PHE B 1 162 ? 4.46300 25.58900 34.38600 1.000 46.81865 141 PHE B O 1
ATOM 3457 N N . GLN B 1 163 ? 2.50000 24.69100 35.03800 1.000 41.21622 142 GLN B N 1
ATOM 3458 C CA . GLN B 1 163 ? 2.49500 23.71900 33.94900 1.000 30.43422 142 GLN B CA 1
ATOM 3459 C C . GLN B 1 163 ? 2.36100 24.40500 32.59600 1.000 48.09601 142 GLN B C 1
ATOM 3460 O O . GLN B 1 163 ? 3.04800 24.03800 31.63600 1.000 63.50103 142 GLN B O 1
ATOM 3466 N N . MET B 1 164 ? 1.48300 25.40700 32.50200 1.000 52.97996 143 MET B N 1
ATOM 3467 C CA . MET B 1 164 ? 1.27600 26.08900 31.22900 1.000 47.08162 143 MET B CA 1
ATOM 3468 C C . MET B 1 164 ? 2.48000 26.94500 30.85800 1.000 46.62066 143 MET B C 1
ATOM 3469 O O . MET B 1 164 ? 2.84600 27.03400 29.68000 1.000 57.16944 143 MET B O 1
ATOM 3474 N N . ARG B 1 165 ? 3.11200 27.58100 31.84700 1.000 54.01014 144 ARG B N 1
ATOM 3475 C CA . ARG B 1 165 ? 4.28600 28.39900 31.56200 1.000 52.69618 144 ARG B CA 1
ATOM 3476 C C . ARG B 1 165 ? 5.46500 27.54000 31.12100 1.000 54.10492 144 ARG B C 1
ATOM 3477 O O . ARG B 1 165 ? 6.22800 27.93500 30.23200 1.000 51.91383 144 ARG B O 1
ATOM 3485 N N . ALA B 1 166 ? 5.63000 26.36100 31.72600 1.000 55.26879 145 ALA B N 1
ATOM 3486 C CA . ALA B 1 166 ? 6.70200 25.46700 31.30500 1.000 52.52488 145 ALA B CA 1
ATOM 3487 C C . ALA B 1 166 ? 6.40500 24.83200 29.95200 1.000 54.64312 145 ALA B C 1
ATOM 3488 O O . ALA B 1 166 ? 7.33300 24.53900 29.18900 1.000 61.54863 145 ALA B O 1
ATOM 3490 N N . ALA B 1 167 ? 5.12600 24.61600 29.63400 1.000 48.06488 146 ALA B N 1
ATOM 3491 C CA . ALA B 1 167 ? 4.77500 24.03500 28.34200 1.000 40.43706 146 ALA B CA 1
ATOM 3492 C C . ALA B 1 167 ? 5.01000 25.02800 27.21100 1.000 38.49306 146 ALA B C 1
ATOM 3493 O O . ALA B 1 167 ? 5.56900 24.66900 26.16800 1.000 41.91038 146 ALA B O 1
ATOM 3495 N N . ALA B 1 168 ? 4.59400 26.28200 27.40000 1.000 35.64415 147 ALA B N 1
ATOM 3496 C CA . ALA B 1 168 ? 4.79900 27.29700 26.37300 1.000 47.52494 147 ALA B CA 1
ATOM 3497 C C . ALA B 1 168 ? 6.26700 27.66200 26.20200 1.000 59.05012 147 ALA B C 1
ATOM 3498 O O . ALA B 1 168 ? 6.65000 28.15600 25.13600 1.000 79.48670 147 ALA B O 1
ATOM 3500 N N . ASN B 1 169 ? 7.09500 27.43200 27.22400 1.000 60.30623 148 ASN B N 1
ATOM 3501 C CA . ASN B 1 169 ? 8.51300 27.75500 27.12700 1.000 65.79245 148 ASN B CA 1
ATOM 3502 C C . ASN B 1 169 ? 9.27600 26.76300 26.25800 1.000 62.20932 148 ASN B C 1
ATOM 3503 O O . ASN B 1 169 ? 10.32500 27.11600 25.71000 1.000 61.41833 148 ASN B O 1
ATOM 3508 N N . VAL B 1 170 ? 8.77200 25.53900 26.11400 1.000 49.97492 149 VAL B N 1
ATOM 3509 C CA . VAL B 1 170 ? 9.46600 24.50900 25.35400 1.000 45.81752 149 VAL B CA 1
ATOM 3510 C C . VAL B 1 170 ? 8.82200 24.23900 23.99700 1.000 48.56952 149 VAL B C 1
ATOM 3511 O O . VAL B 1 170 ? 9.48500 23.66100 23.12100 1.000 49.93463 149 VAL B O 1
ATOM 3515 N N . HIS B 1 171 ? 7.57100 24.64100 23.78600 1.000 48.39879 150 HIS B N 1
ATOM 3516 C CA . HIS B 1 171 ? 6.88000 24.39100 22.52900 1.000 50.48276 150 HIS B CA 1
ATOM 3517 C C . HIS B 1 171 ? 5.98600 25.57600 22.20400 1.000 51.46591 150 HIS B C 1
ATOM 3518 O O . HIS B 1 171 ? 5.23800 26.04500 23.06600 1.000 59.83507 150 HIS B O 1
ATOM 3525 N N . ARG B 1 172 ? 6.06500 26.05600 20.96500 1.000 60.65907 151 ARG B N 1
ATOM 3526 C CA . ARG B 1 172 ? 5.24900 27.18200 20.52400 1.000 62.38723 151 ARG B CA 1
ATOM 3527 C C . ARG B 1 172 ? 3.84500 26.68100 20.20300 1.000 66.68673 151 ARG B C 1
ATOM 3528 O O . ARG B 1 172 ? 3.65400 25.88600 19.27600 1.000 71.89351 151 ARG B O 1
ATOM 3536 N N . PHE B 1 173 ? 2.86400 27.13300 20.97400 1.000 65.08174 152 PHE B N 1
ATOM 3537 C CA . PHE B 1 173 ? 1.47400 26.75400 20.77800 1.000 62.06322 152 PHE B CA 1
ATOM 3538 C C . PHE B 1 173 ? 0.69500 27.89200 20.13100 1.000 75.32517 152 PHE B C 1
ATOM 3539 O O . PHE B 1 173 ? 1.06700 29.06500 20.21700 1.000 82.48072 152 PHE B O 1
ATOM 3547 N N . GLU B 1 174 ? -0.40300 27.52300 19.47600 1.000 83.58255 153 GLU B N 1
ATOM 3548 C CA . GLU B 1 174 ? -1.28600 28.47600 18.82000 1.000 83.77145 153 GLU B CA 1
ATOM 3549 C C . GLU B 1 174 ? -2.58800 28.70400 19.57000 1.000 83.99160 153 GLU B C 1
ATOM 3550 O O . GLU B 1 174 ? -3.16300 29.78900 19.46900 1.000 96.76540 153 GLU B O 1
ATOM 3556 N N . LYS B 1 175 ? -3.05100 27.71700 20.33500 1.000 72.85376 154 LYS B N 1
ATOM 3557 C CA . LYS B 1 175 ? -4.29700 27.82200 21.07800 1.000 70.64895 154 LYS B CA 1
ATOM 3558 C C . LYS B 1 175 ? -4.14900 27.06800 22.39100 1.000 73.04464 154 LYS B C 1
ATOM 3559 O O . LYS B 1 175 ? -3.41100 26.08200 22.47600 1.000 67.67221 154 LYS B O 1
ATOM 3565 N N . VAL B 1 176 ? -4.85000 27.54400 23.41800 1.000 72.80807 155 VAL B N 1
ATOM 3566 C CA . VAL B 1 176 ? -4.86900 26.90800 24.73000 1.000 64.16200 155 VAL B CA 1
ATOM 3567 C C . VAL B 1 176 ? -6.32500 26.67900 25.11000 1.000 67.06476 155 VAL B C 1
ATOM 3568 O O . VAL B 1 176 ? -7.07900 27.64000 25.30300 1.000 80.87099 155 VAL B O 1
ATOM 3572 N N . ILE B 1 177 ? -6.72400 25.41500 25.21100 1.000 59.00469 156 ILE B N 1
ATOM 3573 C CA . ILE B 1 177 ? -8.05900 25.05200 25.66700 1.000 60.82544 156 ILE B CA 1
ATOM 3574 C C . ILE B 1 177 ? -7.93200 24.38500 27.02800 1.000 62.32983 156 ILE B C 1
ATOM 3575 O O . ILE B 1 177 ? -6.95300 23.68400 27.31200 1.000 66.51471 156 ILE B O 1
ATOM 3580 N N . GLY B 1 178 ? -8.92700 24.61400 27.87900 1.000 58.77955 157 GLY B N 1
ATOM 3581 C CA . GLY B 1 178 ? -8.86600 24.11000 29.23500 1.000 51.44274 157 GLY B CA 1
ATOM 3582 C C . GLY B 1 178 ? -10.19700 23.66400 29.80200 1.000 57.47948 157 GLY B C 1
ATOM 3583 O O . GLY B 1 178 ? -11.23600 24.27800 29.54300 1.000 60.58860 157 GLY B O 1
ATOM 3584 N N . TRP B 1 179 ? -10.16800 22.58500 30.58000 1.000 69.63334 158 TRP B N 1
ATOM 3585 C CA . TRP B 1 179 ? -11.32700 22.09200 31.30400 1.000 78.30212 158 TRP B CA 1
ATOM 3586 C C . TRP B 1 179 ? -10.95600 21.94400 32.77200 1.000 88.23524 158 TRP B C 1
ATOM 3587 O O . TRP B 1 179 ? -9.80600 21.65200 33.11000 1.000 93.03256 158 TRP B O 1
ATOM 3598 N N . ASN B 1 180 ? -11.94300 22.15000 33.64600 1.000 91.10402 159 ASN B N 1
ATOM 3599 C CA . ASN B 1 180 ? -11.70200 22.15100 35.07800 1.000 94.84554 159 ASN B CA 1
ATOM 3600 C C . ASN B 1 180 ? -12.81100 21.37200 35.77800 1.000 100.74612 159 ASN B C 1
ATOM 3601 O O . ASN B 1 180 ? -14.00200 21.64300 35.53500 1.000 101.68967 159 ASN B O 1
ATOM 3606 N N . PRO B 1 181 ? -12.46700 20.39600 36.62600 1.000 102.55010 160 PRO B N 1
ATOM 3607 C CA . PRO B 1 181 ? -13.50900 19.71800 37.41600 1.000 96.65829 160 PRO B CA 1
ATOM 3608 C C . PRO B 1 181 ? -14.33800 20.67300 38.25400 1.000 90.83093 160 PRO B C 1
ATOM 3609 O O . PRO B 1 181 ? -15.53000 20.42200 38.47100 1.000 99.16704 160 PRO B O 1
ATOM 3613 N N . HIS B 1 182 ? -13.74000 21.76000 38.73500 1.000 83.81407 161 HIS B N 1
ATOM 3614 C CA . HIS B 1 182 ? -14.47500 22.82300 39.40900 1.000 89.08078 161 HIS B CA 1
ATOM 3615 C C . HIS B 1 182 ? -14.49400 24.05200 38.51300 1.000 104.66838 161 HIS B C 1
ATOM 3616 O O . HIS B 1 182 ? -13.45900 24.72200 38.36800 1.000 113.24890 161 HIS B O 1
ATOM 3623 N N . PRO B 1 183 ? -15.63000 24.38900 37.89200 1.000 110.41678 162 PRO B N 1
ATOM 3624 C CA . PRO B 1 183 ? -15.64700 25.50000 36.92500 1.000 111.15439 162 PRO B CA 1
ATOM 3625 C C . PRO B 1 183 ? -15.41200 26.87300 37.53900 1.000 103.93093 162 PRO B C 1
ATOM 3626 O O . PRO B 1 183 ? -15.28100 27.84600 36.78400 1.000 94.55006 162 PRO B O 1
ATOM 3630 N N . GLU B 1 184 ? -15.34900 26.98800 38.86800 1.000 106.08564 163 GLU B N 1
ATOM 3631 C CA . GLU B 1 184 ? -15.21200 28.30300 39.48700 1.000 107.20805 163 GLU B CA 1
ATOM 3632 C C . GLU B 1 184 ? -13.84500 28.91500 39.20200 1.000 109.52315 163 GLU B C 1
ATOM 3633 O O . GLU B 1 184 ? -13.74700 30.10900 38.89400 1.000 108.73668 163 GLU B O 1
ATOM 3639 N N . MET B 1 185 ? -12.77900 28.11700 39.29900 1.000 113.60091 164 MET B N 1
ATOM 3640 C CA . MET B 1 185 ? -11.41800 28.60300 39.10100 1.000 110.52922 164 MET B CA 1
ATOM 3641 C C . MET B 1 185 ? -10.93200 28.42000 37.66300 1.000 104.86132 164 MET B C 1
ATOM 3642 O O . MET B 1 185 ? -9.72200 28.32600 37.42400 1.000 102.48384 164 MET B O 1
ATOM 3647 N N . LEU B 1 186 ? -11.84800 28.37000 36.69300 1.000 107.70930 165 LEU B N 1
ATOM 3648 C CA . LEU B 1 186 ? -11.44300 28.31600 35.29300 1.000 104.77434 165 LEU B CA 1
ATOM 3649 C C . LEU B 1 186 ? -10.70900 29.57800 34.85800 1.000 104.83884 165 LEU B C 1
ATOM 3650 O O . LEU B 1 186 ? -9.99900 29.55200 33.84600 1.000 89.71208 165 LEU B O 1
ATOM 3655 N N . SER B 1 187 ? -10.85900 30.67700 35.60100 1.000 113.90204 166 SER B N 1
ATOM 3656 C CA . SER B 1 187 ? -10.19400 31.92400 35.24600 1.000 115.05736 166 SER B CA 1
ATOM 3657 C C . SER B 1 187 ? -8.68800 31.86400 35.46200 1.000 106.25149 166 SER B C 1
ATOM 3658 O O . SER B 1 187 ? -7.96500 32.70600 34.92000 1.000 105.22427 166 SER B O 1
ATOM 3661 N N . ARG B 1 188 ? -8.20000 30.89400 36.24000 1.000 93.99253 167 ARG B N 1
ATOM 3662 C CA . ARG B 1 188 ? -6.76400 30.79500 36.47900 1.000 84.89156 167 ARG B CA 1
ATOM 3663 C C . ARG B 1 188 ? -6.01700 30.43200 35.20200 1.000 72.33968 167 ARG B C 1
ATOM 3664 O O . ARG B 1 188 ? -4.91300 30.93500 34.95700 1.000 71.78197 167 ARG B O 1
ATOM 3672 N N . LEU B 1 189 ? -6.60000 29.56000 34.37600 1.000 51.32491 168 LEU B N 1
ATOM 3673 C CA . LEU B 1 189 ? -5.97100 29.21500 33.10600 1.000 59.30255 168 LEU B CA 1
ATOM 3674 C C . LEU B 1 189 ? -6.00400 30.39000 32.13700 1.000 71.74226 168 LEU B C 1
ATOM 3675 O O . LEU B 1 189 ? -5.03900 30.62100 31.39900 1.000 74.19406 168 LEU B O 1
ATOM 3680 N N . ALA B 1 190 ? -7.10600 31.14600 32.12800 1.000 68.89542 169 ALA B N 1
ATOM 3681 C CA . ALA B 1 190 ? -7.23500 32.26000 31.19500 1.000 67.38450 169 ALA B CA 1
ATOM 3682 C C . ALA B 1 190 ? -6.21900 33.35600 31.49100 1.000 69.97922 169 ALA B C 1
ATOM 3683 O O . ALA B 1 190 ? -5.66000 33.95700 30.56600 1.000 59.02075 169 ALA B O 1
ATOM 3685 N N . ASP B 1 191 ? -5.96700 33.63100 32.77300 1.000 68.39463 170 ASP B N 1
ATOM 3686 C CA . ASP B 1 191 ? -4.98700 34.65200 33.12500 1.000 71.53209 170 ASP B CA 1
ATOM 3687 C C . ASP B 1 191 ? -3.57700 34.21600 32.74900 1.000 78.85716 170 ASP B C 1
ATOM 3688 O O . ASP B 1 191 ? -2.75700 35.04100 32.32800 1.000 82.53618 170 ASP B O 1
ATOM 3693 N N . THR B 1 192 ? -3.27700 32.92400 32.88900 1.000 76.00706 171 THR B N 1
ATOM 3694 C CA . THR B 1 192 ? -1.95200 32.43400 32.52400 1.000 72.28858 171 THR B C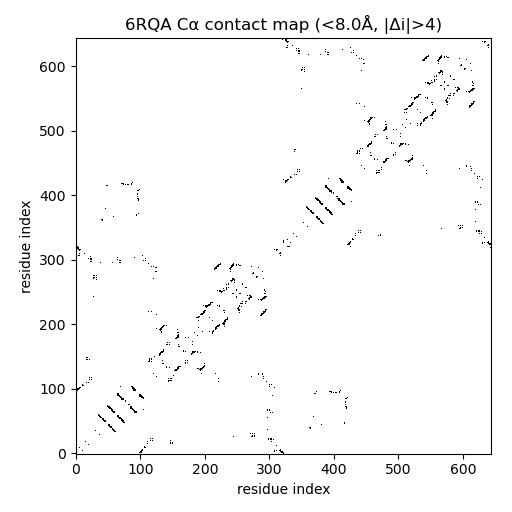A 1
ATOM 3695 C C . THR B 1 192 ? -1.77400 32.40900 31.01100 1.000 65.23985 171 THR B C 1
ATOM 3696 O O . THR B 1 192 ? -0.70300 32.75700 30.50000 1.000 60.54949 171 THR B O 1
ATOM 3700 N N . ALA B 1 193 ? -2.81500 32.00400 30.27700 1.000 67.35206 172 ALA B N 1
ATOM 3701 C CA . ALA B 1 193 ? -2.73100 31.98500 28.82000 1.000 59.53675 172 ALA B CA 1
ATOM 3702 C C . ALA B 1 193 ? -2.56800 33.39200 28.25900 1.000 67.03642 172 ALA B C 1
ATOM 3703 O O . ALA B 1 193 ? -1.77000 33.61500 27.34100 1.000 62.40231 172 ALA B O 1
ATOM 3705 N N . ALA B 1 194 ? -3.31900 34.35600 28.80000 1.000 63.95912 173 ALA B N 1
ATOM 3706 C CA . ALA B 1 194 ? -3.15000 35.74400 28.38700 1.000 53.81729 173 ALA B CA 1
ATOM 3707 C C . ALA B 1 194 ? -1.78100 36.28000 28.78200 1.000 68.65754 173 ALA B C 1
ATOM 3708 O O . ALA B 1 194 ? -1.22000 37.12400 28.07600 1.000 85.18823 173 ALA B O 1
ATOM 3710 N N . GLU B 1 195 ? -1.23100 35.80000 29.90000 1.000 72.66625 174 GLU B N 1
ATOM 3711 C CA . GLU B 1 195 ? 0.10000 36.22800 30.31700 1.000 78.72948 174 GLU B CA 1
ATOM 3712 C C . GLU B 1 195 ? 1.15700 35.80000 29.30700 1.000 79.10848 174 GLU B C 1
ATOM 3713 O O . GLU B 1 195 ? 2.12900 36.52500 29.06700 1.000 74.92920 174 GLU B O 1
ATOM 3719 N N . LEU B 1 196 ? 0.97800 34.63000 28.70000 1.000 77.86128 175 LEU B N 1
ATOM 3720 C CA . LEU B 1 196 ? 1.92700 34.09000 27.73600 1.000 67.18177 175 LEU B CA 1
ATOM 3721 C C . LEU B 1 196 ? 1.65500 34.55100 26.31100 1.000 68.77584 175 LEU B C 1
ATOM 3722 O O . LEU B 1 196 ? 2.35500 34.11600 25.39100 1.000 74.58852 175 LEU B O 1
ATOM 3727 N N . GLY B 1 197 ? 0.66300 35.41000 26.10300 1.000 77.99782 176 GLY B N 1
ATOM 3728 C CA . GLY B 1 197 ? 0.34300 35.86700 24.76200 1.000 89.23107 176 GLY B CA 1
ATOM 3729 C C . GLY B 1 197 ? -0.32600 34.81900 23.90000 1.000 92.08158 176 GLY B C 1
ATOM 3730 O O . GLY B 1 197 ? -0.04200 34.73700 22.69800 1.000 93.62787 176 GLY B O 1
ATOM 3731 N N . LEU B 1 198 ? -1.21100 34.01300 24.48400 1.000 92.70519 177 LEU B N 1
ATOM 3732 C CA . LEU B 1 198 ? -1.90500 32.96200 23.76200 1.000 82.08006 177 LEU B CA 1
ATOM 3733 C C . LEU B 1 198 ? -3.39700 33.03100 24.05400 1.000 75.08163 177 LEU B C 1
ATOM 3734 O O . LEU B 1 198 ? -3.79800 33.30700 25.19200 1.000 76.27219 177 LEU B O 1
ATOM 3739 N N . PRO B 1 199 ? -4.24000 32.79000 23.05400 1.000 67.24440 178 PRO B N 1
ATOM 3740 C CA . PRO B 1 199 ? -5.68500 32.80200 23.29600 1.000 58.75652 178 PRO B CA 1
ATOM 3741 C C . PRO B 1 199 ? -6.11700 31.60200 24.12100 1.000 63.62219 178 PRO B C 1
ATOM 3742 O O . PRO B 1 199 ? -5.46800 30.55300 24.12400 1.000 72.46877 178 PRO B O 1
ATOM 3746 N N . PHE B 1 200 ? -7.23100 31.76900 24.83000 1.000 67.20570 179 PHE B N 1
ATOM 3747 C CA . PHE B 1 200 ? -7.77600 30.72600 25.68300 1.000 69.48279 179 PHE B CA 1
ATOM 3748 C C . PHE B 1 200 ? -9.26300 30.55700 25.40900 1.000 71.78501 179 PHE B C 1
ATOM 3749 O O . PHE B 1 200 ? -9.95400 31.50600 25.02900 1.000 81.63539 179 PHE B O 1
ATOM 3757 N N . GLU B 1 201 ? -9.74700 29.33200 25.60300 1.000 64.18843 180 GLU B N 1
ATOM 3758 C CA . GLU B 1 201 ? -11.16500 29.03000 25.44400 1.000 71.44456 180 GLU B CA 1
ATOM 3759 C C . GLU B 1 201 ? -11.52500 27.90100 26.39500 1.000 75.76562 180 GLU B C 1
ATOM 3760 O O . GLU B 1 201 ? -10.93800 26.81700 26.32100 1.000 79.55720 180 GLU B O 1
ATOM 3766 N N . ALA B 1 202 ? -12.48000 28.15500 27.28600 1.000 71.72914 181 ALA B N 1
ATOM 3767 C CA . ALA B 1 202 ? -12.94900 27.13000 28.21300 1.000 68.31684 181 ALA B CA 1
ATOM 3768 C C . ALA B 1 202 ? -13.83200 26.14200 27.46100 1.000 71.91035 181 ALA B C 1
ATOM 3769 O O . ALA B 1 202 ? -14.92600 26.49500 27.01100 1.000 81.79108 181 ALA B O 1
ATOM 3771 N N . VAL B 1 203 ? -13.36100 24.90500 27.32200 1.000 75.82832 182 VAL B N 1
ATOM 3772 C CA . VAL B 1 203 ? -14.06300 23.88500 26.55600 1.000 82.23858 182 VAL B CA 1
ATOM 3773 C C . VAL B 1 203 ? -14.44800 22.73800 27.48000 1.000 85.28645 182 VAL B C 1
ATOM 3774 O O . VAL B 1 203 ? -13.93400 22.59800 28.59300 1.000 86.96645 182 VAL B O 1
ATOM 3778 N N . GLU B 1 204 ? -15.37400 21.91200 27.00000 1.000 80.32360 183 GLU B N 1
ATOM 3779 C CA . GLU B 1 204 ? -15.77000 20.71700 27.72300 1.000 74.68822 183 GLU B CA 1
ATOM 3780 C C . GLU B 1 204 ? -14.75600 19.59800 27.49100 1.000 81.38546 183 GLU B C 1
ATOM 3781 O O . GLU B 1 204 ? -13.88000 19.68000 26.62600 1.000 84.38777 183 GLU B O 1
ATOM 3787 N N . LEU B 1 205 ? -14.89200 18.53200 28.28200 1.000 81.10444 184 LEU B N 1
ATOM 3788 C CA . LEU B 1 205 ? -13.88400 17.47800 28.28300 1.000 74.45479 184 LEU B CA 1
ATOM 3789 C C . LEU B 1 205 ? -13.91700 16.65100 27.00300 1.000 75.42209 184 LEU B C 1
ATOM 3790 O O . LEU B 1 205 ? -12.88400 16.11300 26.59000 1.000 71.37280 184 LEU B O 1
ATOM 3795 N N . ASP B 1 206 ? -15.08300 16.53700 26.36200 1.000 84.04566 185 ASP B N 1
ATOM 3796 C CA . ASP B 1 206 ? -15.16400 15.77000 25.12200 1.000 87.24908 185 ASP B CA 1
ATOM 3797 C C . ASP B 1 206 ? -14.48300 16.50200 23.97200 1.000 74.72495 185 ASP B C 1
ATOM 3798 O O . ASP B 1 206 ? -13.79500 15.88200 23.15400 1.000 77.93700 185 ASP B O 1
ATOM 3803 N N . ARG B 1 207 ? -14.66300 17.82200 23.89300 1.000 61.86737 186 ARG B N 1
ATOM 3804 C CA . ARG B 1 207 ? -14.02400 18.58800 22.82900 1.000 63.32329 186 ARG B CA 1
ATOM 3805 C C . ARG B 1 207 ? -12.52900 18.74900 23.07300 1.000 61.66727 186 ARG B C 1
ATOM 3806 O O . ARG B 1 207 ? -11.75200 18.84700 22.11500 1.000 53.70487 186 ARG B O 1
ATOM 3814 N N . LEU B 1 208 ? -12.10700 18.76700 24.34000 1.000 60.29008 187 LEU B N 1
ATOM 3815 C CA . LEU B 1 208 ? -10.69200 18.94900 24.65500 1.000 55.43482 187 LEU B CA 1
ATOM 3816 C C . LEU B 1 208 ? -9.85200 17.81600 24.07900 1.000 56.29407 187 LEU B C 1
ATOM 3817 O O . LEU B 1 208 ? -8.81200 18.05500 23.45500 1.000 56.50516 187 LEU B O 1
ATOM 3822 N N . GLY B 1 209 ? -10.29000 16.57100 24.27700 1.000 58.73899 188 GLY B N 1
ATOM 3823 C CA . GLY B 1 209 ? -9.53700 15.43100 23.78400 1.000 50.04951 188 GLY B CA 1
ATOM 3824 C C . GLY B 1 209 ? -9.45500 15.35100 22.27400 1.000 59.24723 188 GLY B C 1
ATOM 3825 O O . GLY B 1 209 ? -8.57500 14.66200 21.74500 1.000 71.05238 188 GLY B O 1
ATOM 3826 N N . ALA B 1 210 ? -10.34600 16.04300 21.56500 1.000 54.02494 189 ALA B N 1
ATOM 3827 C CA . ALA B 1 210 ? -10.36200 16.00000 20.10900 1.000 43.57263 189 ALA B CA 1
ATOM 3828 C C . ALA B 1 210 ? -9.48500 17.06900 19.47200 1.000 55.70228 189 ALA B C 1
ATOM 3829 O O . ALA B 1 210 ? -8.91800 16.83200 18.39900 1.000 64.31257 189 ALA B O 1
ATOM 3831 N N . GLU B 1 211 ? -9.35200 18.23400 20.10600 1.000 65.63184 190 GLU B N 1
ATOM 3832 C CA . GLU B 1 211 ? -8.61300 19.34700 19.52400 1.000 74.50767 190 GLU B CA 1
ATOM 3833 C C . GLU B 1 211 ? -7.21700 19.52600 20.10100 1.000 68.70382 190 GLU B C 1
ATOM 3834 O O . GLU B 1 211 ? -6.33900 20.05100 19.40800 1.000 72.96589 190 GLU B O 1
ATOM 3840 N N . ALA B 1 212 ? -6.98500 19.11100 21.34300 1.000 60.04968 191 ALA B N 1
ATOM 3841 C CA . ALA B 1 212 ? -5.70000 19.33700 21.99300 1.000 52.46785 191 ALA B CA 1
ATOM 3842 C C . ALA B 1 212 ? -4.67100 18.33700 21.48000 1.000 47.55096 191 ALA B C 1
ATOM 3843 O O . ALA B 1 212 ? -4.86000 17.12200 21.60800 1.000 45.99753 191 ALA B O 1
ATOM 3845 N N . ASP B 1 213 ? -3.58200 18.84800 20.90000 1.000 57.15480 192 ASP B N 1
ATOM 3846 C CA . ASP B 1 213 ? -2.48300 17.98300 20.48400 1.000 70.23883 192 ASP B CA 1
ATOM 3847 C C . ASP B 1 213 ? -1.59200 17.59800 21.65600 1.000 64.26555 192 ASP B C 1
ATOM 3848 O O . ASP B 1 213 ? -0.94500 16.54500 21.61900 1.000 56.83260 192 ASP B O 1
ATOM 3853 N N . VAL B 1 214 ? -1.53600 18.43600 22.68900 1.000 62.49091 193 VAL B N 1
ATOM 3854 C CA . VAL B 1 214 ? -0.80200 18.15100 23.91500 1.000 54.16520 193 VAL B CA 1
ATOM 3855 C C . VAL B 1 214 ? -1.73100 18.42600 25.08800 1.000 45.77255 193 VAL B C 1
ATOM 3856 O O . VAL B 1 214 ? -2.30400 19.51600 25.18700 1.000 43.20916 193 VAL B O 1
ATOM 3860 N N . ILE B 1 215 ? -1.88200 17.44100 25.97000 1.000 32.18734 194 ILE B N 1
ATOM 3861 C CA . ILE B 1 215 ? -2.78100 17.53400 27.11400 1.000 30.90666 194 ILE B CA 1
ATOM 3862 C C . ILE B 1 215 ? -1.96100 17.39800 28.38800 1.000 35.05966 194 ILE B C 1
ATOM 3863 O O . ILE B 1 215 ? -1.19300 16.44000 28.53900 1.000 43.01668 194 ILE B O 1
ATOM 3868 N N . VAL B 1 216 ? -2.14500 18.34400 29.28700 1.000 30.12141 195 VAL B N 1
ATOM 3869 C CA . VAL B 1 216 ? -1.47100 18.30400 30.60200 1.000 36.10654 195 VAL B CA 1
ATOM 3870 C C . VAL B 1 216 ? -2.55500 18.25000 31.67100 1.000 44.44338 195 VAL B C 1
ATOM 3871 O O . VAL B 1 216 ? -3.23100 19.20400 31.84400 1.000 42.21020 195 VAL B O 1
ATOM 3875 N N . SER B 1 217 ? -2.68100 17.12500 32.35500 1.000 53.78897 196 SER B N 1
ATOM 3876 C CA . SER B 1 217 ? -3.68700 16.95300 33.42600 1.000 56.53092 196 SER B CA 1
ATOM 3877 C C . SER B 1 217 ? -2.99800 17.11200 34.77500 1.000 56.33291 196 SER B C 1
ATOM 3878 O O . SER B 1 217 ? -1.98800 16.52200 34.97500 1.000 50.05829 196 SER B O 1
ATOM 3881 N N . ILE B 1 218 ? -3.51800 17.95700 35.63800 1.000 53.66657 197 ILE B N 1
ATOM 3882 C CA . ILE B 1 218 ? -2.84600 18.12400 36.94300 1.000 50.14292 197 ILE B CA 1
ATOM 3883 C C . ILE B 1 218 ? -3.91800 18.26900 38.00900 1.000 46.70461 197 ILE B C 1
ATOM 3884 O O . ILE B 1 218 ? -3.96400 19.28500 38.62300 1.000 54.80775 197 ILE B O 1
ATOM 3889 N N . THR B 1 219 ? -4.69400 17.22900 38.25200 1.000 44.88023 198 THR B N 1
ATOM 3890 C CA . THR B 1 219 ? -5.77800 17.32300 39.25000 1.000 51.56011 198 THR B CA 1
ATOM 3891 C C . THR B 1 219 ? -5.63000 16.27900 40.34800 1.000 57.52473 198 THR B C 1
ATOM 3892 O O . THR B 1 219 ? -4.91800 15.32100 40.15200 1.000 49.84868 198 THR B O 1
ATOM 3896 N N . SER B 1 220 ? -6.29600 16.51300 41.47400 1.000 66.03156 199 SER B N 1
ATOM 3897 C CA . SER B 1 220 ? -6.33900 15.55400 42.57800 1.000 60.41377 199 SER B CA 1
ATOM 3898 C C . SER B 1 220 ? -7.58900 14.68400 42.46600 1.000 58.89910 199 SER B C 1
ATOM 3899 O O . SER B 1 220 ? -8.45000 14.65400 43.34600 1.000 73.92409 199 SER B O 1
ATOM 3902 N N . SER B 1 221 ? -7.67800 13.96900 41.35000 1.000 53.03416 200 SER B N 1
ATOM 3903 C CA . SER B 1 221 ? -8.86900 13.21100 40.99900 1.000 50.80718 200 SER B CA 1
ATOM 3904 C C . SER B 1 221 ? -8.73800 11.75500 41.43300 1.000 51.84577 200 SER B C 1
ATOM 3905 O O . SER B 1 221 ? -7.63900 11.19800 41.49200 1.000 59.33103 200 SER B O 1
ATOM 3908 N N . PHE B 1 222 ? -9.88600 11.14400 41.73700 1.000 36.98744 201 PHE B N 1
ATOM 3909 C CA . PHE B 1 222 ? -9.95800 9.74000 42.12500 1.000 34.27246 201 PHE B CA 1
ATOM 3910 C C . PHE B 1 222 ? -10.86600 8.94200 41.19500 1.000 42.02744 201 PHE B C 1
ATOM 3911 O O . PHE B 1 222 ? -11.32100 7.85300 41.55700 1.000 49.43656 201 PHE B O 1
ATOM 3919 N N . SER B 1 223 ? -11.13700 9.46700 40.00300 1.000 36.94490 202 SER B N 1
ATOM 3920 C CA . SER B 1 223 ? -11.96800 8.80400 39.01100 1.000 43.61731 202 SER B CA 1
ATOM 3921 C C . SER B 1 223 ? -11.48400 9.22300 37.63400 1.000 46.29517 202 SER B C 1
ATOM 3922 O O . SER B 1 223 ? -10.93100 10.32000 37.48400 1.000 57.30172 202 SER B O 1
ATOM 3925 N N . PRO B 1 224 ? -11.66500 8.38100 36.61700 1.000 43.99133 203 PRO B N 1
ATOM 3926 C CA . PRO B 1 224 ? -11.20000 8.74000 35.26800 1.000 46.16179 203 PRO B CA 1
ATOM 3927 C C . PRO B 1 224 ? -11.93900 9.95400 34.72800 1.000 55.63005 203 PRO B C 1
ATOM 3928 O O . PRO B 1 224 ? -13.17000 9.97300 34.65000 1.000 61.02608 203 PRO B O 1
ATOM 3932 N N . LEU B 1 225 ? -11.17200 10.97800 34.35500 1.000 57.22408 204 LEU B N 1
ATOM 3933 C CA . LEU B 1 225 ? -11.73700 12.19300 33.78200 1.000 52.81671 204 LEU B CA 1
ATOM 3934 C C . LEU B 1 225 ? -11.69500 12.12800 32.26100 1.000 56.20364 204 LEU B C 1
ATOM 3935 O O . LEU B 1 225 ? -12.74000 12.04500 31.60800 1.000 65.98424 204 LEU B O 1
ATOM 3940 N N . LEU B 1 226 ? -10.49400 12.16100 31.69100 1.000 60.80253 205 LEU B N 1
ATOM 3941 C CA . LEU B 1 226 ? -10.32800 12.05400 30.24500 1.000 59.50282 205 LEU B CA 1
ATOM 3942 C C . LEU B 1 226 ? -10.63600 10.62600 29.81100 1.000 60.18879 205 LEU B C 1
ATOM 3943 O O . LEU B 1 226 ? -9.90500 9.69100 30.15400 1.000 68.85838 205 LEU B O 1
ATOM 3948 N N . MET B 1 227 ? -11.71800 10.45400 29.06000 1.000 52.30660 206 MET B N 1
ATOM 3949 C CA . MET B 1 227 ? -12.17100 9.13400 28.65500 1.000 49.79500 206 MET B CA 1
ATOM 3950 C C . MET B 1 227 ? -11.51100 8.70700 27.34700 1.000 50.66892 206 MET B C 1
ATOM 3951 O O . MET B 1 227 ? -10.92600 9.51100 26.61900 1.000 56.91507 206 MET B O 1
ATOM 3956 N N . ASN B 1 228 ? -11.61900 7.40900 27.05400 1.000 51.26873 207 ASN B N 1
ATOM 3957 C CA . ASN B 1 228 ? -10.98700 6.85600 25.86000 1.000 49.80877 207 ASN B CA 1
ATOM 3958 C C . ASN B 1 228 ? -11.61100 7.41900 24.58900 1.000 60.56404 207 ASN B C 1
ATOM 3959 O O . ASN B 1 228 ? -10.90100 7.71800 23.62100 1.000 58.70911 207 ASN B O 1
ATOM 3964 N N . GLU B 1 229 ? -12.93600 7.57600 24.57000 1.000 71.18035 208 GLU B N 1
ATOM 3965 C CA . GLU B 1 229 ? -13.61000 8.09400 23.38700 1.000 66.73665 208 GLU B CA 1
ATOM 3966 C C . GLU B 1 229 ? -13.42200 9.59500 23.20800 1.000 66.71049 208 GLU B C 1
ATOM 3967 O O . GLU B 1 229 ? -13.81200 10.12800 22.16400 1.000 70.32758 208 GLU B O 1
ATOM 3973 N N . HIS B 1 230 ? -12.83500 10.28400 24.18900 1.000 65.71858 209 HIS B N 1
ATOM 3974 C CA . HIS B 1 230 ? -12.58200 11.71400 24.05400 1.000 55.99369 209 HIS B CA 1
ATOM 3975 C C . HIS B 1 230 ? -11.37700 11.99300 23.16300 1.000 61.75490 209 HIS B C 1
ATOM 3976 O O . HIS B 1 230 ? -11.41700 12.90000 22.32500 1.000 67.54113 209 HIS B O 1
ATOM 3983 N N . VAL B 1 231 ? -10.30300 11.22700 23.33000 1.000 61.83912 210 VAL B N 1
ATOM 3984 C CA . VAL B 1 231 ? -9.05000 11.49500 22.63200 1.000 57.98027 210 VAL B CA 1
ATOM 3985 C C . VAL B 1 231 ? -9.15400 10.99200 21.19800 1.000 50.47770 210 VAL B C 1
ATOM 3986 O O . VAL B 1 231 ? -9.42100 9.81000 20.95900 1.000 41.20965 210 VAL B O 1
ATOM 3990 N N . LYS B 1 232 ? -8.93800 11.89200 20.24100 1.000 58.07397 211 LYS B N 1
ATOM 3991 C CA . LYS B 1 232 ? -8.95200 11.56400 18.82300 1.000 61.51864 211 LYS B CA 1
ATOM 3992 C C . LYS B 1 232 ? -7.73400 12.18100 18.15400 1.000 59.40038 211 LYS B C 1
ATOM 3993 O O . LYS B 1 232 ? -7.38600 13.33500 18.42200 1.000 66.95326 211 LYS B O 1
ATOM 3999 N N . GLY B 1 233 ? -7.08500 11.40600 17.28800 1.000 63.03591 212 GLY B N 1
ATOM 4000 C CA . GLY B 1 233 ? -5.93800 11.88200 16.55400 1.000 72.34784 212 GLY B CA 1
ATOM 4001 C C . GLY B 1 233 ? -4.66300 11.86100 17.37300 1.000 71.12375 212 GLY B C 1
ATOM 4002 O O . GLY B 1 233 ? -4.66100 11.49400 18.55300 1.000 63.21155 212 GLY B O 1
ATOM 4003 N N . PRO B 1 234 ? -3.54900 12.25200 16.75400 1.000 66.82333 213 PRO B N 1
ATOM 4004 C CA . PRO B 1 234 ? -2.26100 12.25500 17.46600 1.000 58.57750 213 PRO B CA 1
ATOM 4005 C C . PRO B 1 234 ? -2.29000 13.20200 18.65600 1.000 64.01080 213 PRO B C 1
ATOM 4006 O O . PRO B 1 234 ? -2.54700 14.40000 18.51600 1.000 74.21719 213 PRO B O 1
ATOM 4010 N N . THR B 1 235 ? -2.02100 12.65100 19.83700 1.000 57.68656 214 THR B N 1
ATOM 4011 C CA . THR B 1 235 ? -2.08700 13.41800 21.07100 1.000 63.55998 214 THR B CA 1
ATOM 4012 C C . THR B 1 235 ? -1.06200 12.87600 22.05400 1.000 56.66883 214 THR B C 1
ATOM 4013 O O . THR B 1 235 ? -0.90900 11.66000 22.19400 1.000 62.69005 214 THR B O 1
ATOM 4017 N N . HIS B 1 236 ? -0.35500 13.78200 22.72200 1.000 41.49312 215 HIS B N 1
ATOM 4018 C CA . HIS B 1 236 ? 0.51900 13.43700 23.83300 1.000 37.51481 215 HIS B CA 1
ATOM 4019 C C . HIS B 1 236 ? -0.10400 13.93600 25.12800 1.000 35.91718 215 HIS B C 1
ATOM 4020 O O . HIS B 1 236 ? -0.56300 15.08100 25.19900 1.000 38.71612 215 HIS B O 1
ATOM 4027 N N . ILE B 1 237 ? -0.11600 13.08000 26.14600 1.000 34.85571 216 ILE B N 1
ATOM 4028 C CA . ILE B 1 237 ? -0.73100 13.38600 27.43100 1.000 49.82516 216 ILE B CA 1
ATOM 4029 C C . ILE B 1 237 ? 0.34900 13.36300 28.50200 1.000 39.55419 216 ILE B C 1
ATOM 4030 O O . ILE B 1 237 ? 1.12000 12.40200 28.59300 1.000 44.41669 216 ILE B O 1
ATOM 4035 N N . ALA B 1 238 ? 0.40300 14.42000 29.30500 1.000 36.68299 217 ALA B N 1
ATOM 4036 C CA . ALA B 1 238 ? 1.30400 14.51000 30.45000 1.000 43.36555 217 ALA B CA 1
ATOM 4037 C C . ALA B 1 238 ? 0.45100 14.35100 31.70700 1.000 38.54512 217 ALA B C 1
ATOM 4038 O O . ALA B 1 238 ? -0.11700 15.31800 32.21800 1.000 34.88643 217 ALA B O 1
ATOM 4040 N N . ALA B 1 239 ? 0.35900 13.11600 32.19400 1.000 40.30035 218 ALA B N 1
ATOM 4041 C CA . ALA B 1 239 ? -0.44800 12.79100 33.36900 1.000 32.79022 218 ALA B CA 1
ATOM 4042 C C . ALA B 1 239 ? 0.37300 13.07700 34.61800 1.000 30.27742 218 ALA B C 1
ATOM 4043 O O . ALA B 1 239 ? 1.16600 12.24300 35.06100 1.000 41.23980 218 ALA B O 1
ATOM 4045 N N . MET B 1 240 ? 0.17700 14.26100 35.19500 1.000 31.78109 219 MET B N 1
ATOM 4046 C CA . MET B 1 240 ? 0.96100 14.71500 36.33400 1.000 37.16518 219 MET B CA 1
ATOM 4047 C C . MET B 1 240 ? 0.19300 14.69300 37.64700 1.000 46.02050 219 MET B C 1
ATOM 4048 O O . MET B 1 240 ? 0.78500 14.96100 38.69700 1.000 52.14357 219 MET B O 1
ATOM 4053 N N . GLY B 1 241 ? -1.10000 14.38100 37.62400 1.000 52.64897 220 GLY B N 1
ATOM 4054 C CA . GLY B 1 241 ? -1.91200 14.46100 38.82300 1.000 52.25330 220 GLY B CA 1
ATOM 4055 C C . GLY B 1 241 ? -1.76100 13.28500 39.76700 1.000 46.15229 220 GLY B C 1
ATOM 4056 O O . GLY B 1 241 ? -1.57100 13.47000 40.97200 1.000 47.22951 220 GLY B O 1
ATOM 4057 N N . THR B 1 242 ? -1.83900 12.07100 39.23000 1.000 42.53992 221 THR B N 1
ATOM 4058 C CA . THR B 1 242 ? -1.82600 10.87400 40.06200 1.000 42.19768 221 THR B CA 1
ATOM 4059 C C . THR B 1 242 ? -0.42500 10.61700 40.60300 1.000 51.67211 221 THR B C 1
ATOM 4060 O O . THR B 1 242 ? 0.50900 10.36300 39.83500 1.000 59.71001 221 THR B O 1
ATOM 4064 N N . ASP B 1 243 ? -0.28000 10.67800 41.93000 1.000 47.99270 222 ASP B N 1
ATOM 4065 C CA . ASP B 1 243 ? 0.99700 10.37500 42.56400 1.000 49.67772 222 ASP B CA 1
ATOM 4066 C C . ASP B 1 243 ? 0.83600 9.57300 43.85100 1.000 45.27244 222 ASP B C 1
ATOM 4067 O O . ASP B 1 243 ? 1.82700 9.37600 44.56600 1.000 52.91763 222 ASP B O 1
ATOM 4072 N N . THR B 1 244 ? -0.37100 9.11500 44.17500 1.000 46.38710 223 THR B N 1
ATOM 4073 C CA . THR B 1 244 ? -0.61200 8.28700 45.34600 1.000 44.74609 223 THR B CA 1
ATOM 4074 C C . THR B 1 244 ? -1.50400 7.11700 44.95800 1.000 43.56277 223 THR B C 1
ATOM 4075 O O . THR B 1 244 ? -2.20300 7.15100 43.94200 1.000 48.44939 223 THR B O 1
ATOM 4079 N N . LYS B 1 245 ? -1.46900 6.07400 45.78300 1.000 51.24442 224 LYS B N 1
ATOM 4080 C CA . LYS B 1 245 ? -2.29900 4.89500 45.55800 1.000 49.95292 224 LYS B CA 1
ATOM 4081 C C . LYS B 1 245 ? -3.76300 5.26800 45.75100 1.000 55.01057 224 LYS B C 1
ATOM 4082 O O . LYS B 1 245 ? -4.18900 5.58700 46.86600 1.000 57.95721 224 LYS B O 1
ATOM 4088 N N . GLY B 1 246 ? -4.53500 5.23600 44.66800 1.000 50.11665 225 GLY B N 1
ATOM 4089 C CA . GLY B 1 246 ? -5.94400 5.56800 44.74000 1.000 56.45249 225 GLY B CA 1
ATOM 4090 C C . GLY B 1 246 ? -6.37600 6.62600 43.74500 1.000 59.73296 225 GLY B C 1
ATOM 4091 O O . GLY B 1 246 ? -7.49200 6.57100 43.22000 1.000 58.73440 225 GLY B O 1
ATOM 4092 N N . LYS B 1 247 ? -5.50300 7.59600 43.48200 1.000 53.58548 226 LYS B N 1
ATOM 4093 C CA . LYS B 1 247 ? -5.82100 8.65800 42.54100 1.000 48.74298 226 LYS B CA 1
ATOM 4094 C C . LYS B 1 247 ? -5.91000 8.11200 41.11700 1.000 46.56663 226 LYS B C 1
ATOM 4095 O O . LYS B 1 247 ? -5.39000 7.03900 40.79600 1.000 50.83523 226 LYS B O 1
ATOM 4101 N N . GLN B 1 248 ? -6.58600 8.87200 40.25800 1.000 37.95572 227 GLN B N 1
ATOM 4102 C CA . GLN B 1 248 ? -6.82600 8.45400 38.88400 1.000 39.72387 227 GLN B CA 1
ATOM 4103 C C . GLN B 1 248 ? -7.34900 9.64200 38.09300 1.000 51.87280 227 GLN B C 1
ATOM 4104 O O . GLN B 1 248 ? -8.17000 10.41100 38.59600 1.000 59.29495 227 GLN B O 1
ATOM 4110 N N . GLU B 1 249 ? -6.87400 9.78100 36.85800 1.000 58.33050 228 GLU B N 1
ATOM 4111 C CA . GLU B 1 249 ? -7.28800 10.89200 36.01200 1.000 49.40036 228 GLU B CA 1
ATOM 4112 C C . GLU B 1 249 ? -7.77000 10.41200 34.64900 1.000 52.55505 228 GLU B C 1
ATOM 4113 O O . GLU B 1 249 ? -8.61400 11.05800 34.02100 1.000 56.19311 228 GLU B O 1
ATOM 4119 N N . LEU B 1 250 ? -7.24000 9.28400 34.18400 1.000 56.33078 229 LEU B N 1
ATOM 4120 C CA . LEU B 1 250 ? -7.45700 8.81900 32.82400 1.000 54.62123 229 LEU B CA 1
ATOM 4121 C C . LEU B 1 250 ? -8.24300 7.51500 32.81800 1.000 53.82597 229 LEU B C 1
ATOM 4122 O O . LEU B 1 250 ? -8.16900 6.71800 33.75900 1.000 51.70204 229 LEU B O 1
ATOM 4127 N N . ASP B 1 251 ? -9.00400 7.31900 31.74800 1.000 46.70710 230 ASP B N 1
ATOM 4128 C CA . ASP B 1 251 ? -9.71000 6.06100 31.53600 1.000 49.71679 230 ASP B CA 1
ATOM 4129 C C . ASP B 1 251 ? -8.69900 4.94600 31.29000 1.000 53.32103 230 ASP B C 1
ATOM 4130 O O . ASP B 1 251 ? -7.85600 5.07300 30.39500 1.000 46.47397 230 ASP B O 1
ATOM 4135 N N . PRO B 1 252 ? -8.73900 3.85500 32.06000 1.000 52.80078 231 PRO B N 1
ATOM 4136 C CA . PRO B 1 252 ? -7.80600 2.74200 31.80800 1.000 42.96230 231 PRO B CA 1
ATOM 4137 C C . PRO B 1 252 ? -7.82900 2.23300 30.37600 1.000 46.83093 231 PRO B C 1
ATOM 4138 O O . PRO B 1 252 ? -6.81100 1.72000 29.89600 1.000 60.92786 231 PRO B O 1
ATOM 4142 N N . ALA B 1 253 ? -8.96100 2.35500 29.67700 1.000 46.65469 232 ALA B N 1
ATOM 4143 C CA . ALA B 1 253 ? -8.98800 2.00500 28.26200 1.000 45.26819 232 ALA B CA 1
ATOM 4144 C C . ALA B 1 253 ? -8.14700 2.96800 27.43500 1.000 45.25322 232 ALA B C 1
ATOM 4145 O O . ALA B 1 253 ? -7.56600 2.56800 26.42000 1.000 49.96767 232 ALA B O 1
ATOM 4147 N N . LEU B 1 254 ? -8.07300 4.23500 27.85000 1.000 34.91390 233 LEU B N 1
ATOM 4148 C CA . LEU B 1 254 ? -7.24600 5.20000 27.13300 1.000 47.52070 233 LEU B CA 1
ATOM 4149 C C . LEU B 1 254 ? -5.76500 4.94600 27.38300 1.000 43.03390 233 LEU B C 1
ATOM 4150 O O . LEU B 1 254 ? -4.94200 5.08700 26.47200 1.000 48.24620 233 LEU B O 1
ATOM 4155 N N . VAL B 1 255 ? -5.41100 4.57100 28.61400 1.000 39.37165 234 VAL B N 1
ATOM 4156 C CA . VAL B 1 255 ? -4.02300 4.26000 28.93900 1.000 56.42760 234 VAL B CA 1
ATOM 4157 C C . VAL B 1 255 ? -3.54700 3.04500 28.15700 1.000 55.42625 234 VAL B C 1
ATOM 4158 O O . VAL B 1 255 ? -2.37000 2.95500 27.78200 1.000 42.35912 234 VAL B O 1
ATOM 4162 N N . ALA B 1 256 ? -4.44800 2.10600 27.87700 1.000 44.60957 235 ALA B N 1
ATOM 4163 C CA . ALA B 1 256 ? -4.08000 0.83300 27.27200 1.000 40.87561 235 ALA B CA 1
ATOM 4164 C C . ALA B 1 256 ? -3.95000 0.89200 25.75500 1.000 42.72364 235 ALA B C 1
ATOM 4165 O O . ALA B 1 256 ? -3.63300 -0.13200 25.14000 1.000 56.72592 235 ALA B O 1
ATOM 4167 N N . ARG B 1 257 ? -4.18200 2.04700 25.13500 1.000 33.00140 236 ARG B N 1
ATOM 4168 C CA . ARG B 1 257 ? -3.97100 2.22000 23.70500 1.000 36.23038 236 ARG B CA 1
ATOM 4169 C C . ARG B 1 257 ? -2.80400 3.14400 23.39400 1.000 46.43778 236 ARG B C 1
ATOM 4170 O O . ARG B 1 257 ? -2.56700 3.45000 22.22000 1.000 43.81711 236 ARG B O 1
ATOM 4178 N N . ALA B 1 258 ? -2.06900 3.59400 24.40700 1.000 55.14246 237 ALA B N 1
ATOM 4179 C CA . ALA B 1 258 ? -1.01800 4.58100 24.23300 1.000 58.97627 237 ALA B CA 1
ATOM 4180 C C . ALA B 1 258 ? 0.34000 3.99300 24.58900 1.000 50.73607 237 ALA B C 1
ATOM 4181 O O . ALA B 1 258 ? 0.44800 3.08800 25.42200 1.000 48.03718 237 ALA B O 1
ATOM 4183 N N . ARG B 1 259 ? 1.37700 4.51300 23.93800 1.000 56.61742 238 ARG B N 1
ATOM 4184 C CA . ARG B 1 259 ? 2.74800 4.20000 24.31300 1.000 43.36100 238 ARG B CA 1
ATOM 4185 C C . ARG B 1 259 ? 3.12100 5.02100 25.53900 1.000 41.71284 238 ARG B C 1
ATOM 4186 O O . ARG B 1 259 ? 2.99200 6.24900 25.53700 1.000 43.04698 238 ARG B O 1
ATOM 4194 N N . ILE B 1 260 ? 3.57700 4.34600 26.58900 1.000 40.94970 239 ILE B N 1
ATOM 4195 C CA . ILE B 1 260 ? 3.67200 4.93000 27.92200 1.000 42.35041 239 ILE B CA 1
ATOM 4196 C C . ILE B 1 260 ? 5.13500 5.13800 28.28700 1.000 37.50156 239 ILE B C 1
ATOM 4197 O O . ILE B 1 260 ? 5.96800 4.24300 28.09700 1.000 37.69005 239 ILE B O 1
ATOM 4202 N N . PHE B 1 261 ? 5.44000 6.32100 28.81700 1.000 36.37968 240 PHE B N 1
ATOM 4203 C CA . PHE B 1 261 ? 6.75100 6.64800 29.35500 1.000 37.27671 240 PHE B CA 1
ATOM 4204 C C . PHE B 1 261 ? 6.57300 7.22200 30.75300 1.000 40.84755 240 PHE B C 1
ATOM 4205 O O . PHE B 1 261 ? 5.53900 7.81700 31.06500 1.000 46.45386 240 PHE B O 1
ATOM 4213 N N . THR B 1 262 ? 7.58300 7.03400 31.59900 1.000 40.48479 241 THR B N 1
ATOM 4214 C CA . THR B 1 262 ? 7.49500 7.47500 32.98400 1.000 47.30941 241 THR B CA 1
ATOM 4215 C C . THR B 1 262 ? 8.88100 7.87200 33.47600 1.000 36.94497 241 THR B C 1
ATOM 4216 O O . THR B 1 262 ? 9.87200 7.79600 32.74400 1.000 46.60123 241 THR B O 1
ATOM 4220 N N . ASP B 1 263 ? 8.93600 8.30700 34.73400 1.000 30.39783 242 ASP B N 1
ATOM 4221 C CA . ASP B 1 263 ? 10.18000 8.65900 35.40900 1.000 34.36465 242 ASP B CA 1
ATOM 4222 C C . ASP B 1 263 ? 10.73400 7.51900 36.25300 1.000 41.38003 242 ASP B C 1
ATOM 4223 O O . ASP B 1 263 ? 11.94900 7.30000 36.26900 1.000 52.12480 242 ASP B O 1
ATOM 4228 N N . GLU B 1 264 ? 9.86700 6.78500 36.94900 1.000 39.85146 243 GLU B N 1
ATOM 4229 C CA . GLU B 1 264 ? 10.26300 5.62400 37.74300 1.000 38.07365 243 GLU B CA 1
ATOM 4230 C C . GLU B 1 264 ? 9.20900 4.54800 37.52500 1.000 41.19033 243 GLU B C 1
ATOM 4231 O O . GLU B 1 264 ? 8.06400 4.70800 37.96100 1.000 47.05703 243 GLU B O 1
ATOM 4237 N N . VAL B 1 265 ? 9.59100 3.45800 36.85300 1.000 35.32211 244 VAL B N 1
ATOM 4238 C CA . VAL B 1 265 ? 8.61500 2.43700 36.47200 1.000 47.64952 244 VAL B CA 1
ATOM 4239 C C . VAL B 1 265 ? 7.98700 1.80000 37.70700 1.000 48.26015 244 VAL B C 1
ATOM 4240 O O . VAL B 1 265 ? 6.79400 1.47100 37.71400 1.000 41.05532 244 VAL B O 1
ATOM 4244 N N . ALA B 1 266 ? 8.77200 1.62500 38.77400 1.000 54.67881 245 ALA B N 1
ATOM 4245 C CA . ALA B 1 266 ? 8.23400 1.02800 39.99200 1.000 49.34775 245 ALA B CA 1
ATOM 4246 C C . ALA B 1 266 ? 7.14200 1.90000 40.60000 1.000 56.71484 245 ALA B C 1
ATOM 4247 O O . ALA B 1 266 ? 6.15200 1.38600 41.13500 1.000 55.13180 245 ALA B O 1
ATOM 4249 N N . GLN B 1 267 ? 7.30000 3.22300 40.52300 1.000 45.77325 246 GLN B N 1
ATOM 4250 C CA . GLN B 1 267 ? 6.28200 4.12100 41.05500 1.000 43.57197 246 GLN B CA 1
ATOM 4251 C C . GLN B 1 267 ? 5.09000 4.25800 40.11600 1.000 49.70415 246 GLN B C 1
ATOM 4252 O O . GLN B 1 267 ? 3.96500 4.47700 40.58000 1.000 59.21237 246 GLN B O 1
ATOM 4258 N N . SER B 1 268 ? 5.31100 4.13000 38.80600 1.000 59.72497 247 SER B N 1
ATOM 4259 C CA . SER B 1 268 ? 4.21800 4.29400 37.85300 1.000 53.05420 247 SER B CA 1
ATOM 4260 C C . SER B 1 268 ? 3.19800 3.16900 37.97400 1.000 55.25916 247 SER B C 1
ATOM 4261 O O . SER B 1 268 ? 1.99100 3.40100 37.84100 1.000 55.65574 247 SER B O 1
ATOM 4264 N N . VAL B 1 269 ? 3.66200 1.94100 38.22400 1.000 53.75311 248 VAL B N 1
ATOM 4265 C CA . VAL B 1 269 ? 2.75500 0.79800 38.30600 1.000 50.62722 248 VAL B CA 1
ATOM 4266 C C . VAL B 1 269 ? 2.10100 0.65500 39.66900 1.000 45.20122 248 VAL B C 1
ATOM 4267 O O . VAL B 1 269 ? 1.16500 -0.14100 39.81300 1.000 52.62235 248 VAL B O 1
ATOM 4271 N N . SER B 1 270 ? 2.55900 1.40200 40.67300 1.000 47.84826 249 SER B N 1
ATOM 4272 C CA . SER B 1 270 ? 2.04300 1.28800 42.03100 1.000 53.87381 249 SER B CA 1
ATOM 4273 C C . SER B 1 270 ? 1.20200 2.49400 42.43000 1.000 65.40471 249 SER B C 1
ATOM 4274 O O . SER B 1 270 ? 0.03100 2.34100 42.78700 1.000 66.66953 249 SER B O 1
ATOM 4277 N N . ILE B 1 271 ? 1.77200 3.69700 42.38200 1.000 61.62141 250 ILE B N 1
ATOM 4278 C CA . ILE B 1 271 ? 1.06900 4.91500 42.76400 1.000 49.87436 250 ILE B CA 1
ATOM 4279 C C . ILE B 1 271 ? 0.89100 5.87700 41.60100 1.000 45.38526 250 ILE B C 1
ATOM 4280 O O . ILE B 1 271 ? 0.38100 6.98300 41.80300 1.000 45.87323 250 ILE B O 1
ATOM 4285 N N . GLY B 1 272 ? 1.29600 5.49400 40.39200 1.000 44.45736 251 GLY B N 1
ATOM 4286 C CA . GLY B 1 272 ? 1.15700 6.34000 39.22800 1.000 41.30985 251 GLY B CA 1
ATOM 4287 C C . GLY B 1 272 ? -0.16600 6.12500 38.52000 1.000 47.69854 251 GLY B C 1
ATOM 4288 O O . GLY B 1 272 ? -1.05300 5.41000 38.98800 1.000 65.15425 251 GLY B O 1
ATOM 4289 N N . GLU B 1 273 ? -0.29300 6.76900 37.35800 1.000 40.15080 252 GLU B N 1
ATOM 4290 C CA . GLU B 1 273 ? -1.52000 6.64100 36.57900 1.000 40.08315 252 GLU B CA 1
ATOM 4291 C C . GLU B 1 273 ? -1.68500 5.23300 36.01900 1.000 47.85940 252 GLU B C 1
ATOM 4292 O O . GLU B 1 273 ? -2.815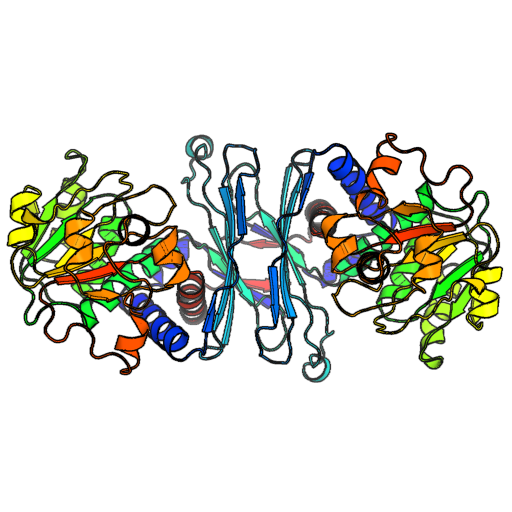00 4.78900 35.78600 1.000 57.48502 252 GLU B O 1
ATOM 4298 N N . CYS B 1 274 ? -0.58300 4.51600 35.80800 1.000 39.23617 253 CYS B N 1
ATOM 4299 C CA . CYS B 1 274 ? -0.63500 3.16100 35.27200 1.000 46.31951 253 CYS B CA 1
ATOM 4300 C C . CYS B 1 274 ? -1.03200 2.11800 36.30900 1.000 43.33706 253 CYS B C 1
ATOM 4301 O O . CYS B 1 274 ? -1.13200 0.93700 35.96100 1.000 51.81072 253 CYS B O 1
ATOM 4304 N N . GLN B 1 275 ? -1.26200 2.51900 37.56400 1.000 38.30522 254 GLN B N 1
ATOM 4305 C CA . GLN B 1 275 ? -1.56200 1.54900 38.61500 1.000 38.91285 254 GLN B CA 1
ATOM 4306 C C . GLN B 1 275 ? -2.84700 0.78100 38.33000 1.000 52.79867 254 GLN B C 1
ATOM 4307 O O . GLN B 1 275 ? -2.95500 -0.39900 38.68400 1.000 62.31353 254 GLN B O 1
ATOM 4313 N N . HIS B 1 276 ? -3.81900 1.42300 37.68200 1.000 42.14329 255 HIS B N 1
ATOM 4314 C CA . HIS B 1 276 ? -5.11900 0.81900 37.42600 1.000 48.71834 255 HIS B CA 1
ATOM 4315 C C . HIS B 1 276 ? -5.12600 -0.06200 36.18800 1.000 50.19146 255 HIS B C 1
ATOM 4316 O O . HIS B 1 276 ? -5.93900 -0.99100 36.10400 1.000 54.11365 255 HIS B O 1
ATOM 4323 N N . ALA B 1 277 ? -4.24900 0.20500 35.22200 1.000 55.51793 256 ALA B N 1
ATOM 4324 C CA . ALA B 1 277 ? -4.21300 -0.63400 34.03200 1.000 62.05242 256 ALA B CA 1
ATOM 4325 C C . ALA B 1 277 ? -3.34500 -1.87100 34.23100 1.000 67.75547 256 ALA B C 1
ATOM 4326 O O . ALA B 1 277 ? -3.64800 -2.92600 33.66500 1.000 73.31824 256 ALA B O 1
ATOM 4328 N N . ILE B 1 278 ? -2.27700 -1.77200 35.02900 1.000 50.18914 257 ILE B N 1
ATOM 4329 C CA . ILE B 1 278 ? -1.44700 -2.94700 35.28100 1.000 62.90166 257 ILE B CA 1
ATOM 4330 C C . ILE B 1 278 ? -2.16100 -3.91800 36.21500 1.000 71.63197 257 ILE B C 1
ATOM 4331 O O . ILE B 1 278 ? -1.94400 -5.13300 36.13900 1.000 74.03718 257 ILE B O 1
ATOM 4336 N N . ALA B 1 279 ? -3.01700 -3.40800 37.10500 1.000 70.54804 258 ALA B N 1
ATOM 4337 C CA . ALA B 1 279 ? -3.75000 -4.28700 38.01000 1.000 65.54963 258 ALA B CA 1
ATOM 4338 C C . ALA B 1 279 ? -4.81500 -5.08000 37.26300 1.000 65.16024 258 ALA B C 1
ATOM 4339 O O . ALA B 1 279 ? -5.01000 -6.27200 37.52800 1.000 71.13458 258 ALA B O 1
ATOM 4341 N N . ALA B 1 280 ? -5.50800 -4.43900 36.32600 1.000 53.70981 259 ALA B N 1
ATOM 4342 C CA . ALA B 1 280 ? -6.51300 -5.11100 35.51400 1.000 57.49966 259 ALA B CA 1
ATOM 4343 C C . ALA B 1 280 ? -5.91300 -5.88000 34.34600 1.000 52.94329 259 ALA B C 1
ATOM 4344 O O . ALA B 1 280 ? -6.66600 -6.46800 33.56000 1.000 54.77547 259 ALA B O 1
ATOM 4346 N N . GLY B 1 281 ? -4.58900 -5.89200 34.21100 1.000 45.54810 260 GLY B N 1
ATOM 4347 C CA . GLY B 1 281 ? -3.95600 -6.59900 33.11500 1.000 43.98832 260 GLY B CA 1
ATOM 4348 C C . GLY B 1 281 ? -4.19400 -5.98900 31.75300 1.000 47.37354 260 GLY B C 1
ATOM 4349 O O . GLY B 1 281 ? -4.18000 -6.70700 30.74900 1.000 57.86585 260 GLY B O 1
ATOM 4350 N N . LEU B 1 282 ? -4.41500 -4.67400 31.68800 1.000 46.29015 261 LEU B N 1
ATOM 4351 C CA . LEU B 1 282 ? -4.66300 -4.03000 30.40400 1.000 55.69934 261 LEU B CA 1
ATOM 4352 C C . LEU B 1 282 ? -3.36900 -3.65300 29.69500 1.000 51.53694 261 LEU B C 1
ATOM 4353 O O . LEU B 1 282 ? -3.32900 -3.63100 28.45900 1.000 46.78149 261 LEU B O 1
ATOM 4358 N N . ILE B 1 283 ? -2.31100 -3.35200 30.45000 1.000 60.18085 262 ILE B N 1
ATOM 4359 C CA . ILE B 1 283 ? -1.00000 -3.06000 29.88900 1.000 63.54645 262 ILE B CA 1
ATOM 4360 C C . ILE B 1 283 ? 0.03200 -3.94200 30.57700 1.000 54.82539 262 ILE B C 1
ATOM 4361 O O . ILE B 1 283 ? -0.20500 -4.49800 31.65200 1.000 54.38639 262 ILE B O 1
ATOM 4366 N N . ARG B 1 284 ? 1.19000 -4.06200 29.93700 1.000 39.54461 263 ARG B N 1
ATOM 4367 C CA . ARG B 1 284 ? 2.30500 -4.81000 30.49200 1.000 37.68735 263 ARG B CA 1
ATOM 4368 C C . ARG B 1 284 ? 3.21100 -3.89400 31.30300 1.000 44.18777 263 ARG B C 1
ATOM 4369 O O . ARG B 1 284 ? 3.27000 -2.68300 31.07500 1.000 46.90473 263 ARG B O 1
ATOM 4377 N N . GLU B 1 285 ? 3.92400 -4.49000 32.25800 1.000 61.02432 264 GLU B N 1
ATOM 4378 C CA . GLU B 1 285 ? 4.89000 -3.72200 33.03400 1.000 58.94717 264 GLU B CA 1
ATOM 4379 C C . GLU B 1 285 ? 6.17800 -3.50100 32.24900 1.000 51.93916 264 GLU B C 1
ATOM 4380 O O . GLU B 1 285 ? 6.80400 -2.44100 32.36600 1.000 53.57219 264 GLU B O 1
ATOM 4386 N N . ASP B 1 286 ? 6.58400 -4.48300 31.44000 1.000 43.58205 265 ASP B N 1
ATOM 4387 C CA . ASP B 1 286 ? 7.79200 -4.33800 30.63700 1.000 38.26297 265 ASP B CA 1
ATOM 4388 C C . ASP B 1 286 ? 7.59600 -3.42700 29.43400 1.000 39.95050 265 ASP B C 1
ATOM 4389 O O . ASP B 1 286 ? 8.57100 -3.14700 28.72900 1.000 57.47269 265 ASP B O 1
ATOM 4394 N N . GLN B 1 287 ? 6.37300 -2.96700 29.18000 1.000 41.72608 266 GLN B N 1
ATOM 4395 C CA . GLN B 1 287 ? 6.09800 -2.02400 28.10600 1.000 38.69278 266 GLN B CA 1
ATOM 4396 C C . GLN B 1 287 ? 5.99500 -0.58900 28.60100 1.000 35.57421 266 GLN B C 1
ATOM 4397 O O . GLN B 1 287 ? 5.71800 0.31200 27.80200 1.000 45.24214 266 GLN B O 1
ATOM 4403 N N . VAL B 1 288 ? 6.20400 -0.35500 29.89400 1.000 33.68317 267 VAL B N 1
ATOM 4404 C CA . VAL B 1 288 ? 6.21500 0.99000 30.45700 1.000 32.79287 267 VAL B CA 1
ATOM 4405 C C . VAL B 1 288 ? 7.62800 1.53400 30.27500 1.000 34.56817 267 VAL B C 1
ATOM 4406 O O . VAL B 1 288 ? 8.54700 1.17600 31.01100 1.000 35.89051 267 VAL B O 1
ATOM 4410 N N . GLY B 1 289 ? 7.80300 2.39800 29.28000 1.000 39.86350 268 GLY B N 1
ATOM 4411 C CA . GLY B 1 289 ? 9.10500 2.94800 28.97700 1.000 38.24646 268 GLY B CA 1
ATOM 4412 C C . GLY B 1 289 ? 9.52200 4.04000 29.94400 1.000 42.77889 268 GLY B C 1
ATOM 4413 O O . GLY B 1 289 ? 8.77700 4.46500 30.82700 1.000 47.72994 268 GLY B O 1
ATOM 4414 N N . GLU B 1 290 ? 10.75500 4.49900 29.76000 1.000 50.48305 269 GLU B N 1
ATOM 4415 C CA . GLU B 1 290 ? 11.33500 5.57100 30.55600 1.000 49.76245 269 GLU B CA 1
ATOM 4416 C C . GLU B 1 290 ? 11.52100 6.80000 29.67900 1.000 46.99758 269 GLU B C 1
ATOM 4417 O O . GLU B 1 290 ? 12.10300 6.70700 28.59300 1.000 54.37066 269 GLU B O 1
ATOM 4423 N N . LEU B 1 291 ? 11.02400 7.94800 30.14800 1.000 47.93372 270 LEU B N 1
ATOM 4424 C CA . LEU B 1 291 ? 11.19900 9.18700 29.39400 1.000 46.54438 270 LEU B CA 1
ATOM 4425 C C . LEU B 1 291 ? 12.67400 9.52500 29.22400 1.000 48.60302 270 LEU B C 1
ATOM 4426 O O . LEU B 1 291 ? 13.08900 10.01800 28.16800 1.000 55.77004 270 LEU B O 1
ATOM 4431 N N . GLY B 1 292 ? 13.48400 9.26400 30.25300 1.000 40.26817 271 GLY B N 1
ATOM 4432 C CA . GLY B 1 292 ? 14.90500 9.55200 30.15700 1.000 50.85362 271 GLY B CA 1
ATOM 4433 C C . GLY B 1 292 ? 15.60500 8.73800 29.08900 1.000 47.92347 271 GLY B C 1
ATOM 4434 O O . GLY B 1 292 ? 16.63900 9.15800 28.56200 1.000 53.13302 271 GLY B O 1
ATOM 4435 N N . ALA B 1 293 ? 15.06100 7.56300 28.76300 1.000 41.06797 272 ALA B N 1
ATOM 4436 C CA . ALA B 1 293 ? 15.62400 6.74800 27.69300 1.000 45.97670 272 ALA B CA 1
ATOM 4437 C C . ALA B 1 293 ? 15.43400 7.40200 26.33200 1.000 41.96960 272 ALA B C 1
ATOM 4438 O O . ALA B 1 293 ? 16.21300 7.14400 25.40800 1.000 43.57511 272 ALA B O 1
ATOM 4440 N N . VAL B 1 294 ? 14.40700 8.24000 26.18600 1.000 40.79253 273 VAL B N 1
ATOM 4441 C CA . VAL B 1 294 ? 14.22200 8.98300 24.94500 1.000 42.72746 273 VAL B CA 1
ATOM 4442 C C . VAL B 1 294 ? 15.17600 10.16800 24.88600 1.000 46.19797 273 VAL B C 1
ATOM 4443 O O . VAL B 1 294 ? 15.70300 10.50400 23.81900 1.000 57.07199 273 VAL B O 1
ATOM 4447 N N . VAL B 1 295 ? 15.41400 10.81600 26.02800 1.000 51.18778 274 VAL B N 1
ATOM 4448 C CA . VAL B 1 295 ? 16.34700 11.93700 26.06900 1.000 46.96623 274 VAL B CA 1
ATOM 4449 C C . VAL B 1 295 ? 17.76200 11.46500 25.76400 1.000 43.81068 274 VAL B C 1
ATOM 4450 O O . VAL B 1 295 ? 18.52000 12.14100 25.05800 1.000 48.61976 274 VAL B O 1
ATOM 4454 N N . ALA B 1 296 ? 18.14000 10.29700 26.28300 1.000 50.98481 275 ALA B N 1
ATOM 4455 C CA . ALA B 1 296 ? 19.47500 9.75700 26.06200 1.000 55.51625 275 ALA B CA 1
ATOM 4456 C C . ALA B 1 296 ? 19.65200 9.15000 24.67700 1.000 56.46107 275 ALA B C 1
ATOM 4457 O O . ALA B 1 296 ? 20.77300 8.76300 24.32900 1.000 58.63904 275 ALA B O 1
ATOM 4459 N N . GLY B 1 297 ? 18.58500 9.05600 23.88500 1.000 49.32766 276 GLY B N 1
ATOM 4460 C CA . GLY B 1 297 ? 18.66800 8.50600 22.55000 1.000 45.55999 276 GLY B CA 1
ATOM 4461 C C . GLY B 1 297 ? 18.59500 6.99700 22.46300 1.000 55.67410 276 GLY B C 1
ATOM 4462 O O . GLY B 1 297 ? 18.76600 6.45100 21.36700 1.000 70.09555 276 GLY B O 1
ATOM 4463 N N . ASP B 1 298 ? 18.34900 6.30500 23.57500 1.000 60.19720 277 ASP B N 1
ATOM 4464 C CA . ASP B 1 298 ? 18.24100 4.85300 23.56900 1.000 65.90012 277 ASP B CA 1
ATOM 4465 C C . ASP B 1 298 ? 16.83300 4.36300 23.25900 1.000 65.88956 277 ASP B C 1
ATOM 4466 O O . ASP B 1 298 ? 16.64700 3.16100 23.04200 1.000 66.32981 277 ASP B O 1
ATOM 4471 N N . ASP B 1 299 ? 15.84700 5.25800 23.23100 1.000 66.86188 278 ASP B N 1
ATOM 4472 C CA . ASP B 1 299 ? 14.45800 4.90100 22.99200 1.000 68.23750 278 ASP B CA 1
ATOM 4473 C C . ASP B 1 299 ? 13.94300 5.72400 21.81700 1.000 70.44894 278 ASP B C 1
ATOM 4474 O O . ASP B 1 299 ? 14.16700 6.94700 21.77200 1.000 79.11487 278 ASP B O 1
ATOM 4479 N N . PRO B 1 300 ? 13.26600 5.10200 20.84700 1.000 63.55998 279 PRO B N 1
ATOM 4480 C CA . PRO B 1 300 ? 12.76500 5.87200 19.69500 1.000 61.78356 279 PRO B CA 1
ATOM 4481 C C . PRO B 1 300 ? 11.78800 6.97100 20.07500 1.000 64.36451 279 PRO B C 1
ATOM 4482 O O . PRO B 1 300 ? 11.68200 7.97000 19.35200 1.000 63.98111 279 PRO B O 1
ATOM 4486 N N . GLY B 1 301 ? 11.07300 6.82100 21.18100 1.000 65.00199 280 GLY B N 1
ATOM 4487 C CA . GLY B 1 301 ? 10.14500 7.84900 21.62400 1.000 62.35742 280 GLY B CA 1
ATOM 4488 C C . GLY B 1 301 ? 8.74800 7.59900 21.09500 1.000 61.06712 280 GLY B C 1
ATOM 4489 O O . GLY B 1 301 ? 8.21500 6.49800 21.22900 1.000 66.70345 280 GLY B O 1
ATOM 4490 N N . ARG B 1 302 ? 8.15500 8.63200 20.49100 1.000 57.53724 281 ARG B N 1
ATOM 4491 C CA . ARG B 1 302 ? 6.78600 8.52300 19.99600 1.000 54.28532 281 ARG B CA 1
ATOM 4492 C C . ARG B 1 302 ? 6.68300 7.48300 18.88600 1.000 57.79578 281 ARG B C 1
ATOM 4493 O O . ARG B 1 302 ? 5.79400 6.62400 18.90400 1.000 42.26320 281 ARG B O 1
ATOM 4501 N N . GLY B 1 303 ? 7.58400 7.54700 17.91100 1.000 73.36326 282 GLY B N 1
ATOM 4502 C CA . GLY B 1 303 ? 7.57500 6.56500 16.83800 1.000 81.50988 282 GLY B CA 1
ATOM 4503 C C . GLY B 1 303 ? 6.32800 6.68800 15.98400 1.000 78.71054 282 GLY B C 1
ATOM 4504 O O . GLY B 1 303 ? 5.99100 7.76700 15.48200 1.000 75.94484 282 GLY B O 1
ATOM 4505 N N . ASP B 1 304 ? 5.63000 5.56600 15.81300 1.000 75.18061 283 ASP B N 1
ATOM 4506 C CA . ASP B 1 304 ? 4.40800 5.50900 15.02100 1.000 83.25594 283 ASP B CA 1
ATOM 4507 C C . ASP B 1 304 ? 3.15700 5.41000 15.88400 1.000 79.67919 283 ASP B C 1
ATOM 4508 O O . ASP B 1 304 ? 2.06300 5.19800 15.35100 1.000 67.45388 283 ASP B O 1
ATOM 4513 N N . ALA B 1 305 ? 3.29200 5.55100 17.20000 1.000 75.40470 284 ALA B N 1
ATOM 4514 C CA . ALA B 1 305 ? 2.12900 5.52300 18.07300 1.000 64.16894 284 ALA B CA 1
ATOM 4515 C C . ALA B 1 305 ? 1.29500 6.78200 17.88200 1.000 63.27125 284 ALA B C 1
ATOM 4516 O O . ALA B 1 305 ? 1.82800 7.87200 17.65700 1.000 66.11507 284 ALA B O 1
ATOM 4518 N N . GLU B 1 306 ? -0.02800 6.62500 17.96200 1.000 59.84628 285 GLU B N 1
ATOM 4519 C CA . GLU B 1 306 ? -0.91400 7.77500 17.82400 1.000 46.71143 285 GLU B CA 1
ATOM 4520 C C . GLU B 1 306 ? -1.00100 8.57400 19.11800 1.000 46.99127 285 GLU B C 1
ATOM 4521 O O . GLU B 1 306 ? -0.92500 9.80800 19.09400 1.000 52.81913 285 GLU B O 1
ATOM 4527 N N . VAL B 1 307 ? -1.15300 7.89400 20.25100 1.000 58.63501 286 VAL B N 1
ATOM 4528 C CA . VAL B 1 307 ? -1.28600 8.53500 21.55300 1.000 54.68704 286 VAL B CA 1
ATOM 4529 C C . VAL B 1 307 ? -0.10600 8.11900 22.42000 1.000 44.97522 286 VAL B C 1
ATOM 4530 O O . VAL B 1 307 ? 0.24300 6.93400 22.47500 1.000 48.82604 286 VAL B O 1
ATOM 4534 N N . THR B 1 308 ? 0.51300 9.09400 23.08400 1.000 35.59367 287 THR B N 1
ATOM 4535 C CA . THR B 1 308 ? 1.55500 8.84500 24.06800 1.000 36.54933 287 THR B CA 1
ATOM 4536 C C . THR B 1 308 ? 1.13400 9.42700 25.40900 1.000 40.51118 287 THR B C 1
ATOM 4537 O O . THR B 1 308 ? 0.39700 10.41600 25.47200 1.000 35.78301 287 THR B O 1
ATOM 4541 N N . ILE B 1 309 ? 1.61000 8.80400 26.48500 1.000 44.59154 288 ILE B N 1
ATOM 4542 C CA . ILE B 1 309 ? 1.30600 9.23000 27.84500 1.000 40.49501 288 ILE B CA 1
ATOM 4543 C C . ILE B 1 309 ? 2.59700 9.24000 28.65000 1.000 39.73484 288 ILE B C 1
ATOM 4544 O O . ILE B 1 309 ? 3.32600 8.24200 28.67500 1.000 47.45137 288 ILE B O 1
ATOM 4549 N N . PHE B 1 310 ? 2.88000 10.36400 29.30300 1.000 36.81191 289 PHE B N 1
ATOM 4550 C CA . PHE B 1 310 ? 3.96900 10.45800 30.26700 1.000 32.17559 289 PHE B CA 1
ATOM 4551 C C . PHE B 1 310 ? 3.36800 10.42300 31.66700 1.000 34.63707 289 PHE B C 1
ATOM 4552 O O . PHE B 1 310 ? 2.70200 11.37400 32.08800 1.000 44.74670 289 PHE B O 1
ATOM 4560 N N . ASP B 1 311 ? 3.60100 9.32500 32.38400 1.000 28.73155 290 ASP B N 1
ATOM 4561 C CA . ASP B 1 311 ? 3.08300 9.15300 33.74000 1.000 31.30741 290 ASP B CA 1
ATOM 4562 C C . ASP B 1 311 ? 4.09000 9.76300 34.70700 1.000 35.24928 290 ASP B C 1
ATOM 4563 O O . ASP B 1 311 ? 5.01000 9.09900 35.18700 1.000 40.67334 290 ASP B O 1
ATOM 4568 N N . GLY B 1 312 ? 3.91300 11.05100 34.99600 1.000 34.65747 291 GLY B N 1
ATOM 4569 C CA . GLY B 1 312 ? 4.78500 11.74800 35.92000 1.000 31.15834 291 GLY B CA 1
ATOM 4570 C C . GLY B 1 312 ? 4.38900 11.55100 37.36900 1.000 41.94031 291 GLY B C 1
ATOM 4571 O O . GLY B 1 312 ? 3.32800 12.01200 37.79800 1.000 53.61688 291 GLY B O 1
ATOM 4572 N N . THR B 1 313 ? 5.23900 10.86400 38.13500 1.000 40.71549 292 THR B N 1
ATOM 4573 C CA . THR B 1 313 ? 4.95300 10.56800 39.53100 1.000 40.35669 292 THR B CA 1
ATOM 4574 C C . THR B 1 313 ? 5.76600 11.39600 40.51400 1.000 44.82686 292 THR B C 1
ATOM 4575 O O . THR B 1 313 ? 5.34200 11.54500 41.66500 1.000 55.86208 292 THR B O 1
ATOM 4579 N N . GLY B 1 314 ? 6.90900 11.93300 40.09800 1.000 41.26577 293 GLY B N 1
ATOM 4580 C CA . GLY B 1 314 ? 7.73600 12.72400 40.98700 1.000 29.07315 293 GLY B CA 1
ATOM 4581 C C . GLY B 1 314 ? 8.75300 11.89200 41.73800 1.000 31.82264 293 GLY B C 1
ATOM 4582 O O . GLY B 1 314 ? 8.38900 10.98700 42.49600 1.000 38.95719 293 GLY B O 1
ATOM 4583 N N . VAL B 1 315 ? 10.03600 12.18600 41.53000 1.000 37.60931 294 VAL B N 1
ATOM 4584 C CA . VAL B 1 315 ? 11.12100 11.48000 42.19500 1.000 39.45731 294 VAL B CA 1
ATOM 4585 C C . VAL B 1 315 ? 12.04300 12.50200 42.84400 1.000 44.90759 294 VAL B C 1
ATOM 4586 O O . VAL B 1 315 ? 12.11000 13.66400 42.43700 1.000 44.02021 294 VAL B O 1
ATOM 4590 N N . GLY B 1 316 ? 12.76200 12.04600 43.87200 1.000 39.29881 295 GLY B N 1
ATOM 4591 C CA . GLY B 1 316 ? 13.63300 12.94200 44.61500 1.000 36.47412 295 GLY B CA 1
ATOM 4592 C C . GLY B 1 316 ? 14.75200 13.53200 43.78100 1.000 36.49740 295 GLY B C 1
ATOM 4593 O O . GLY B 1 316 ? 15.18900 14.65800 44.03400 1.000 41.22176 295 GLY B O 1
ATOM 4594 N N . LEU B 1 317 ? 15.23300 12.78700 42.78100 1.000 38.68324 296 LEU B N 1
ATOM 4595 C CA . LEU B 1 317 ? 16.30600 13.29500 41.92900 1.000 40.27467 296 LEU B CA 1
ATOM 4596 C C . LEU B 1 317 ? 15.88800 14.56100 41.19400 1.000 42.60108 296 LEU B C 1
ATOM 4597 O O . LEU B 1 317 ? 16.73700 15.40400 40.88100 1.000 48.33478 296 LEU B O 1
ATOM 4602 N N . GLN B 1 318 ? 14.59400 14.71100 40.90600 1.000 38.42975 297 GLN B N 1
ATOM 4603 C CA . GLN B 1 318 ? 14.11400 15.95600 40.31800 1.000 42.23125 297 GLN B CA 1
ATOM 4604 C C . GLN B 1 318 ? 14.24400 17.11000 41.30300 1.000 46.52543 297 GLN B C 1
ATOM 4605 O O . GLN B 1 318 ? 14.58800 18.23200 40.91500 1.000 53.56100 297 GLN B O 1
ATOM 4611 N N . ASP B 1 319 ? 13.98000 16.84800 42.58600 1.000 44.66584 298 ASP B N 1
ATOM 4612 C CA . ASP B 1 319 ? 14.10700 17.89200 43.59600 1.000 44.90012 298 ASP B CA 1
ATOM 4613 C C . ASP B 1 319 ? 15.56500 18.23200 43.87300 1.000 40.03806 298 ASP B C 1
ATOM 4614 O O . ASP B 1 319 ? 15.88500 19.39100 44.16000 1.000 36.96280 298 ASP B O 1
ATOM 4619 N N . LEU B 1 320 ? 16.46000 17.24600 43.78800 1.000 45.17697 299 LEU B N 1
ATOM 4620 C CA . LEU B 1 320 ? 17.87400 17.51300 44.02600 1.000 34.96060 299 LEU B CA 1
ATOM 4621 C C . LEU B 1 320 ? 18.51200 18.25300 42.85800 1.000 35.25682 299 LEU B C 1
ATOM 4622 O O . LEU B 1 320 ? 19.43000 19.05600 43.06200 1.000 34.44987 299 LEU B O 1
ATOM 4627 N N . ALA B 1 321 ? 18.04300 18.00100 41.63400 1.000 34.93577 300 ALA B N 1
ATOM 4628 C CA . ALA B 1 321 ? 18.62900 18.65300 40.46800 1.000 32.68215 300 ALA B CA 1
ATOM 4629 C C . ALA B 1 321 ? 18.32700 20.14700 40.46000 1.000 41.77823 300 ALA B C 1
ATOM 4630 O O . ALA B 1 321 ? 19.22100 20.96900 40.22600 1.000 43.57935 300 ALA B O 1
ATOM 4632 N N . VAL B 1 322 ? 17.07000 20.52000 40.71800 1.000 39.57039 301 VAL B N 1
ATOM 4633 C CA . VAL B 1 322 ? 16.71400 21.93600 40.68900 1.000 39.78195 301 VAL B CA 1
ATOM 4634 C C . VAL B 1 322 ? 17.24600 22.65500 41.92200 1.000 30.83192 301 VAL B C 1
ATOM 4635 O O . VAL B 1 322 ? 17.50800 23.86400 41.87700 1.000 34.78054 301 VAL B O 1
ATOM 4639 N N . ALA B 1 323 ? 17.41800 21.93900 43.03500 1.000 26.20416 302 ALA B N 1
ATOM 4640 C CA . ALA B 1 323 ? 18.02200 22.55000 44.21400 1.000 26.61957 302 ALA B CA 1
ATOM 4641 C C . ALA B 1 323 ? 19.50200 22.83100 43.98800 1.000 29.20871 302 ALA B C 1
ATOM 4642 O O . ALA B 1 323 ? 20.00800 23.88800 44.38000 1.000 32.96048 302 ALA B O 1
ATOM 4644 N N . GLN B 1 324 ? 20.21300 21.89600 43.35400 1.000 46.00901 303 GLN B N 1
ATOM 4645 C CA . GLN B 1 324 ? 21.60300 22.14200 42.99300 1.000 55.88789 303 GLN B CA 1
ATOM 4646 C C . GLN B 1 324 ? 21.73300 23.26500 41.97300 1.000 46.27944 303 GLN B C 1
ATOM 4647 O O . GLN B 1 324 ? 22.80500 23.86900 41.86500 1.000 49.37977 303 GLN B O 1
ATOM 4653 N N . ALA B 1 325 ? 20.66500 23.56800 41.23400 1.000 40.26826 304 ALA B N 1
ATOM 4654 C CA . ALA B 1 325 ? 20.71900 24.66700 40.27800 1.000 30.01929 304 ALA B CA 1
ATOM 4655 C C . ALA B 1 325 ? 20.48800 26.01400 40.95300 1.000 39.22377 304 ALA B C 1
ATOM 4656 O O . ALA B 1 325 ? 21.12400 27.00800 40.58600 1.000 43.52314 304 ALA B O 1
ATOM 4658 N N . VAL B 1 326 ? 19.59100 26.07000 41.94300 1.000 29.92973 305 VAL B N 1
ATOM 4659 C CA . VAL B 1 326 ? 19.29500 27.35200 42.57700 1.000 37.45055 305 VAL B CA 1
ATOM 4660 C C . VAL B 1 326 ? 20.43000 27.78500 43.49500 1.000 34.69635 305 VAL B C 1
ATOM 4661 O O . VAL B 1 326 ? 20.63000 28.98500 43.71000 1.000 50.42694 305 VAL B O 1
ATOM 4665 N N . VAL B 1 327 ? 21.19000 26.83600 44.05000 1.000 39.64132 306 VAL B N 1
ATOM 4666 C CA . VAL B 1 327 ? 22.32900 27.22500 44.87900 1.000 43.97806 306 VAL B CA 1
ATOM 4667 C C . VAL B 1 327 ? 23.42900 27.83400 44.02000 1.000 39.76013 306 VAL B C 1
ATOM 4668 O O . VAL B 1 327 ? 24.13600 28.74800 44.46200 1.000 54.20592 306 VAL B O 1
ATOM 4672 N N . GLU B 1 328 ? 23.59100 27.35400 42.78500 1.000 39.78856 307 GLU B N 1
ATOM 4673 C CA . GLU B 1 328 ? 24.56100 27.96500 41.88200 1.000 45.74931 307 GLU B CA 1
ATOM 4674 C C . GLU B 1 328 ? 24.08900 29.33800 41.42600 1.000 47.49525 307 GLU B C 1
ATOM 4675 O O . GLU B 1 328 ? 24.88900 30.27500 41.32800 1.000 51.79747 307 GLU B O 1
ATOM 4681 N N . LEU B 1 329 ? 22.79100 29.47600 41.14800 1.000 38.47518 308 LEU B N 1
ATOM 4682 C CA . LEU B 1 329 ? 22.24900 30.77500 40.77200 1.000 33.31747 308 LEU B CA 1
ATOM 4683 C C . LEU B 1 329 ? 22.23800 31.74300 41.94800 1.000 36.17467 308 LEU B C 1
ATOM 4684 O O . LEU B 1 329 ? 22.38500 32.95400 41.75100 1.000 47.04644 308 LEU B O 1
ATOM 4689 N N . ALA B 1 330 ? 22.07500 31.23300 43.17100 1.000 47.75974 309 ALA B N 1
ATOM 4690 C CA . ALA B 1 330 ? 22.00500 32.11100 44.33400 1.000 52.37366 309 ALA B CA 1
ATOM 4691 C C . ALA B 1 330 ? 23.35400 32.75700 44.62400 1.000 45.40046 309 ALA B C 1
ATOM 4692 O O . ALA B 1 330 ? 23.44400 33.98000 44.78600 1.000 48.51473 309 ALA B O 1
ATOM 4694 N N . LYS B 1 331 ? 24.41900 31.95300 44.69500 1.000 49.70747 310 LYS B N 1
ATOM 4695 C CA . LYS B 1 331 ? 25.72200 32.50600 45.05200 1.000 57.01750 310 LYS B CA 1
ATOM 4696 C C . LYS B 1 331 ? 26.29800 33.36400 43.93200 1.000 55.68580 310 LYS B C 1
ATOM 4697 O O . LYS B 1 331 ? 27.10300 34.26400 44.19800 1.000 58.72630 310 LYS B O 1
ATOM 4703 N N . HIS B 1 332 ? 25.90400 33.10900 42.68200 1.000 64.09723 311 HIS B N 1
ATOM 4704 C CA . HIS B 1 332 ? 26.26800 34.02400 41.60600 1.000 70.84183 311 HIS B CA 1
ATOM 4705 C C . HIS B 1 332 ? 25.48800 35.32800 41.70700 1.000 66.47214 311 HIS B C 1
ATOM 4706 O O . HIS B 1 332 ? 25.97800 36.38000 41.28200 1.000 60.88995 311 HIS B O 1
ATOM 4713 N N . LYS B 1 333 ? 24.27900 35.27600 42.26900 1.000 66.86958 312 LYS B N 1
ATOM 4714 C CA . LYS B 1 333 ? 23.47900 36.47600 42.47500 1.000 58.48645 312 LYS B CA 1
ATOM 4715 C C . LYS B 1 333 ? 23.88200 37.21600 43.74400 1.000 59.05162 312 LYS B C 1
ATOM 4716 O O . LYS B 1 333 ? 23.75000 38.44300 43.81200 1.000 63.59977 312 LYS B O 1
ATOM 4722 N N . GLY B 1 334 ? 24.38200 36.49800 44.74200 1.000 63.53593 313 GLY B N 1
ATOM 4723 C CA . GLY B 1 334 ? 24.71200 37.08600 46.02000 1.000 64.28221 313 GLY B CA 1
ATOM 4724 C C . GLY B 1 334 ? 23.66600 36.90900 47.09700 1.000 57.78308 313 GLY B C 1
ATOM 4725 O O . GLY B 1 334 ? 23.66900 37.67500 48.06600 1.000 62.95308 313 GLY B O 1
ATOM 4726 N N . VAL B 1 335 ? 22.77300 35.92900 46.95900 1.000 48.95862 314 VAL B N 1
ATOM 4727 C CA . VAL B 1 335 ? 21.69700 35.70100 47.91400 1.000 51.06448 314 VAL B CA 1
ATOM 4728 C C . VAL B 1 335 ? 21.82500 34.36800 48.62700 1.000 47.59669 314 VAL B C 1
ATOM 4729 O O . VAL B 1 335 ? 20.94000 34.01400 49.41900 1.000 43.63432 314 VAL B O 1
ATOM 4733 N N . ALA B 1 336 ? 22.89100 33.61300 48.37400 1.000 45.58812 315 ALA B N 1
ATOM 4734 C CA . ALA B 1 336 ? 23.12300 32.36400 49.08600 1.000 41.13815 315 ALA B CA 1
ATOM 4735 C C . ALA B 1 336 ? 23.76700 32.67200 50.43200 1.000 45.47397 315 ALA B C 1
ATOM 4736 O O . ALA B 1 336 ? 24.89000 33.18500 50.48800 1.000 50.09919 315 ALA B O 1
ATOM 4738 N N . GLN B 1 337 ? 23.05700 32.36100 51.51300 1.000 45.74898 316 GLN B N 1
ATOM 4739 C CA . GLN B 1 337 ? 23.51600 32.69000 52.85700 1.000 41.94210 316 GLN B CA 1
ATOM 4740 C C . GLN B 1 337 ? 24.60500 31.71400 53.28800 1.000 49.47599 316 GLN B C 1
ATOM 4741 O O . GLN B 1 337 ? 24.39600 30.49600 53.27800 1.000 42.09754 316 GLN B O 1
ATOM 4747 N N . GLU B 1 338 ? 25.74700 32.23500 53.69900 1.000 56.52898 317 GLU B N 1
ATOM 4748 C CA . GLU B 1 338 ? 26.88100 31.40000 54.14500 1.000 55.40135 317 GLU B CA 1
ATOM 4749 C C . GLU B 1 338 ? 26.69900 31.11500 55.63400 1.000 51.91775 317 GLU B C 1
ATOM 4750 O O . GLU B 1 338 ? 26.59800 32.04500 56.38400 1.000 58.77106 317 GLU B O 1
ATOM 4756 N N . VAL B 1 339 ? 26.59400 29.85900 56.02900 1.000 41.41171 318 VAL B N 1
ATOM 4757 C CA . VAL B 1 339 ? 26.39700 29.56400 57.47200 1.000 45.58941 318 VAL B CA 1
ATOM 4758 C C . VAL B 1 339 ? 27.46900 28.60300 57.97000 1.000 46.25547 318 VAL B C 1
ATOM 4759 O O . VAL B 1 339 ? 27.71700 27.60400 57.33400 1.000 36.00179 318 VAL B O 1
ATOM 4763 N N . GLU B 1 340 ? 28.06800 28.92300 59.10100 1.000 43.10857 319 GLU B N 1
ATOM 4764 C CA . GLU B 1 340 ? 29.08300 28.01100 59.64400 1.000 45.03407 319 GLU B CA 1
ATOM 4765 C C . GLU B 1 340 ? 28.36900 26.85500 60.32300 1.000 53.58070 319 GLU B C 1
ATOM 4766 O O . GLU B 1 340 ? 27.43600 27.08900 61.03300 1.000 62.13816 319 GLU B O 1
ATOM 4772 N N . ILE B 1 341 ? 28.80900 25.64600 60.04800 1.000 45.82728 320 ILE B N 1
ATOM 4773 C CA . ILE B 1 341 ? 28.27200 24.44600 60.67400 1.000 41.70413 320 ILE B CA 1
ATOM 4774 C C . ILE B 1 341 ? 29.36400 23.38100 60.75800 1.000 54.86405 320 ILE B C 1
ATOM 4775 O O . ILE B 1 341 ? 30.35300 23.42300 60.02200 1.000 55.52089 320 ILE B O 1
#